Protein 5NZO (pdb70)

Foldseek 3Di:
DLLLVLQLVVQLVLVVCLQFVVVLVVVCVVVVHDCPPVRDGHQQAPFEEEEEDCPSNSLSNLLVSVVSNYQAEYEDPPDDQVVSVVSRYHYDDPLVRAQRHQEYEYADADDPCQQQCPAQVSLVSHAQQREYEYLHEARSHDPVRVLVSCVVSSHVAYEYAYHPDQVDPDCSQVPDSRYHYHRNCSRPDPRSVPD/DLLLVLQLVVQLVFVVCLQQVVVLVVVCVVVVHDCVPVRDGHQQAPFEEEEEDCPSNSLSNLLVSVVSNYQAEYEDPPDDQVVVVVSRYHYDDLLVPAQRHQEYEYADADDPCQQQCPAQVSLVSHHQQREYEYLHEARSHPPVNVLVSCVVRSHNAYEYAYHPDQVDPDCSQVPDSRYHYDRSCSCPDPRSVPD

Structure (mmCIF, N/CA/C/O backbone):
data_5NZO
#
_entry.id   5NZO
#
_cell.length_a   43.391
_cell.length_b   45.783
_cell.length_c   54.807
_cell.angle_alpha   97.050
_cell.angle_beta   110.120
_cell.angle_gamma   106.650
#
_symmetry.space_group_name_H-M   'P 1'
#
loop_
_entity.id
_entity.type
_entity.pdbx_description
1 polymer 'D-3-phosphoglycerate dehydrogenase'
2 non-polymer 2-methyl-5-phenyl-pyrazol-3-amine
3 water water
#
loop_
_atom_site.group_PDB
_atom_site.id
_atom_site.type_symbol
_atom_site.label_atom_id
_atom_site.label_alt_id
_atom_site.label_comp_id
_atom_site.label_asym_id
_atom_site.label_entity_id
_atom_site.label_seq_id
_atom_site.pdbx_PDB_ins_code
_atom_site.Cartn_x
_atom_site.Cartn_y
_atom_site.Cartn_z
_atom_site.occupancy
_atom_site.B_iso_or_equiv
_atom_site.auth_seq_id
_atom_site.auth_comp_id
_atom_site.auth_asym_id
_atom_site.auth_atom_id
_atom_site.pdbx_PDB_model_num
ATOM 1 N N . ASN A 1 1 ? -33.149 15.033 -10.547 1.00 48.18 100 ASN B N 1
ATOM 2 C CA . ASN A 1 1 ? -34.626 14.936 -10.848 1.00 54.61 100 ASN B CA 1
ATOM 3 C C . ASN A 1 1 ? -34.962 14.181 -12.173 1.00 67.31 100 ASN B C 1
ATOM 4 O O . ASN A 1 1 ? -35.387 13.007 -12.147 1.00 71.04 100 ASN B O 1
ATOM 9 N N . GLY A 1 2 ? -34.785 14.830 -13.322 1.00 60.54 101 GLY B N 1
ATOM 10 C CA . GLY A 1 2 ? -34.495 14.077 -14.533 1.00 61.39 101 GLY B CA 1
ATOM 11 C C . GLY A 1 2 ? -33.264 13.203 -14.260 1.00 64.73 101 GLY B C 1
ATOM 12 O O . GLY A 1 2 ? -33.262 11.992 -14.522 1.00 63.83 101 GLY B O 1
ATOM 13 N N . ASN A 1 3 ? -32.240 13.840 -13.681 1.00 50.65 102 ASN B N 1
ATOM 14 C CA . ASN A 1 3 ? -30.897 13.279 -13.538 1.00 41.26 102 ASN B CA 1
ATOM 15 C C . ASN A 1 3 ? -30.716 12.323 -12.328 1.00 35.99 102 ASN B C 1
ATOM 16 O O . ASN A 1 3 ? -29.597 11.789 -12.159 1.00 27.22 102 ASN B O 1
ATOM 21 N N . SER A 1 4 ? -31.770 12.106 -11.505 1.00 27.92 103 SER B N 1
ATOM 22 C CA . SER A 1 4 ? -31.680 11.195 -10.341 1.00 27.99 103 SER B CA 1
ATOM 23 C C . SER A 1 4 ? -31.179 9.800 -10.737 1.00 25.28 103 SER B C 1
ATOM 24 O O . SER A 1 4 ? -30.221 9.308 -10.125 1.00 25.04 103 SER B O 1
ATOM 27 N N . LEU A 1 5 ? -31.836 9.237 -11.755 1.00 23.81 104 LEU B N 1
ATOM 28 C CA . LEU A 1 5 ? -31.424 7.947 -12.318 1.00 21.54 104 LEU B CA 1
ATOM 29 C C . LEU A 1 5 ? -30.041 7.911 -12.906 1.00 19.61 104 LEU B C 1
ATOM 30 O O . LEU A 1 5 ? -29.354 6.909 -12.738 1.00 20.77 104 LEU B O 1
ATOM 35 N N . SER A 1 6 ? -29.632 8.960 -13.613 1.00 20.13 105 SER B N 1
ATOM 36 C CA . SER A 1 6 ? -28.266 8.963 -14.194 1.00 20.46 105 SER B CA 1
ATOM 37 C C . SER A 1 6 ? -27.185 8.862 -13.098 1.00 17.36 105 SER B C 1
ATOM 38 O O . SER A 1 6 ? -26.219 8.092 -13.195 1.00 19.37 105 SER B O 1
ATOM 41 N N . ALA A 1 7 ? -27.425 9.577 -11.995 1.00 19.75 106 ALA B N 1
ATOM 42 C CA . ALA A 1 7 ? -26.534 9.558 -10.845 1.00 18.13 106 ALA B CA 1
ATOM 43 C C . ALA A 1 7 ? -26.551 8.257 -10.065 1.00 16.29 106 ALA B C 1
ATOM 44 O O . ALA A 1 7 ? -25.496 7.707 -9.682 1.00 17.82 106 ALA B O 1
ATOM 46 N N . ALA A 1 8 ? -27.768 7.766 -9.859 1.00 15.37 107 ALA B N 1
ATOM 47 C CA . ALA A 1 8 ? -27.945 6.520 -9.169 1.00 15.17 107 ALA B CA 1
ATOM 48 C C . ALA A 1 8 ? -27.284 5.379 -9.949 1.00 13.38 107 ALA B C 1
ATOM 49 O O . ALA A 1 8 ? -26.613 4.499 -9.388 1.00 14.60 107 ALA B O 1
ATOM 51 N N . GLU A 1 9 ? -27.517 5.355 -11.287 1.00 11.89 108 GLU B N 1
ATOM 52 C CA . GLU A 1 9 ? -26.895 4.329 -12.126 1.00 10.49 108 GLU B CA 1
ATOM 53 C C . GLU A 1 9 ? -25.374 4.331 -12.037 1.00 11.24 108 GLU B C 1
ATOM 54 O O . GLU A 1 9 ? -24.733 3.270 -11.959 1.00 13.49 108 GLU B O 1
ATOM 60 N N . LEU A 1 10 ? -24.797 5.532 -12.108 1.00 13.30 109 LEU B N 1
ATOM 61 C CA . LEU A 1 10 ? -23.341 5.643 -12.042 1.00 11.51 109 LEU B CA 1
ATOM 62 C C . LEU A 1 10 ? -22.788 5.109 -10.755 1.00 11.87 109 LEU B C 1
ATOM 63 O O . LEU A 1 10 ? -21.798 4.338 -10.715 1.00 12.75 109 LEU B O 1
ATOM 68 N N . THR A 1 11 ? -23.501 5.510 -9.678 1.00 12.73 110 THR B N 1
ATOM 69 C CA . THR A 1 11 ? -23.127 5.034 -8.351 1.00 11.75 110 THR B CA 1
ATOM 70 C C . THR A 1 11 ? -23.085 3.484 -8.265 1.00 11.64 110 THR B C 1
ATOM 71 O O . THR A 1 11 ? -22.135 2.872 -7.781 1.00 13.04 110 THR B O 1
ATOM 75 N N . CYS A 1 12 ? -24.160 2.851 -8.771 1.00 11.32 111 CYS B N 1
ATOM 76 C CA . CYS A 1 12 ? -24.184 1.387 -8.746 1.00 10.50 111 CYS B CA 1
ATOM 77 C C . CYS A 1 12 ? -23.076 0.734 -9.645 1.00 11.44 111 CYS B C 1
ATOM 78 O O . CYS A 1 12 ? -22.514 -0.256 -9.264 1.00 12.77 111 CYS B O 1
ATOM 81 N N . GLY A 1 13 ? -22.798 1.383 -10.773 1.00 10.14 112 GLY B N 1
ATOM 82 C CA . GLY A 1 13 ? -21.682 0.987 -11.678 1.00 9.67 112 GLY B CA 1
ATOM 83 C C . GLY A 1 13 ? -20.377 0.990 -10.920 1.00 11.27 112 GLY B C 1
ATOM 84 O O . GLY A 1 13 ? -19.572 0.059 -10.966 1.00 12.17 112 GLY B O 1
ATOM 85 N N A MET A 1 14 ? -20.196 2.071 -10.113 0.50 9.56 113 MET B N 1
ATOM 86 N N B MET A 1 14 ? -20.198 2.061 -10.104 0.50 9.82 113 MET B N 1
ATOM 87 C CA A MET A 1 14 ? -18.953 2.270 -9.348 0.50 10.10 113 MET B CA 1
ATOM 88 C CA B MET A 1 14 ? -18.953 2.241 -9.335 0.50 10.96 113 MET B CA 1
ATOM 89 C C A MET A 1 14 ? -18.825 1.205 -8.251 0.50 11.26 113 MET B C 1
ATOM 90 C C B MET A 1 14 ? -18.822 1.196 -8.244 0.50 11.75 113 MET B C 1
ATOM 91 O O A MET A 1 14 ? -17.748 0.643 -8.038 0.50 13.35 113 MET B O 1
ATOM 92 O O B MET A 1 14 ? -17.746 0.638 -8.035 0.50 13.79 113 MET B O 1
ATOM 101 N N . ILE A 1 15 ? -19.942 0.887 -7.596 1.00 11.88 114 ILE B N 1
ATOM 102 C CA . ILE A 1 15 ? -19.959 -0.187 -6.638 1.00 10.95 114 ILE B CA 1
ATOM 103 C C . ILE A 1 15 ? -19.483 -1.527 -7.316 1.00 11.55 114 ILE B C 1
ATOM 104 O O . ILE A 1 15 ? -18.617 -2.187 -6.792 1.00 13.26 114 ILE B O 1
ATOM 109 N N A MET A 1 16 ? -20.114 -1.917 -8.432 0.50 11.29 115 MET B N 1
ATOM 110 N N B MET A 1 16 ? -20.091 -1.891 -8.449 0.50 11.91 115 MET B N 1
ATOM 111 C CA A MET A 1 16 ? -19.697 -3.152 -9.140 0.50 10.12 115 MET B CA 1
ATOM 112 C CA B MET A 1 16 ? -19.659 -3.072 -9.213 0.50 11.30 115 MET B CA 1
ATOM 113 C C A MET A 1 16 ? -18.217 -3.080 -9.609 0.50 11.18 115 MET B C 1
ATOM 114 C C B MET A 1 16 ? -18.194 -3.058 -9.585 0.50 11.77 115 MET B C 1
ATOM 115 O O A MET A 1 16 ? -17.487 -4.062 -9.469 0.50 14.30 115 MET B O 1
ATOM 116 O O B MET A 1 16 ? -17.486 -4.060 -9.462 0.50 14.92 115 MET B O 1
ATOM 125 N N . CYS A 1 17 ? -17.769 -1.910 -10.091 1.00 11.37 116 CYS B N 1
ATOM 126 C CA . CYS A 1 17 ? -16.347 -1.740 -10.403 1.00 10.91 116 CYS B CA 1
ATOM 127 C C . CYS A 1 17 ? -15.387 -1.936 -9.250 1.00 12.40 116 CYS B C 1
ATOM 128 O O . CYS A 1 17 ? -14.269 -2.458 -9.427 1.00 17.15 116 CYS B O 1
ATOM 131 N N . LEU A 1 18 ? -15.780 -1.437 -8.058 1.00 13.26 117 LEU B N 1
ATOM 132 C CA . LEU A 1 18 ? -14.989 -1.703 -6.853 1.00 13.90 117 LEU B CA 1
ATOM 133 C C . LEU A 1 18 ? -14.924 -3.157 -6.481 1.00 13.68 117 LEU B C 1
ATOM 134 O O . LEU A 1 18 ? -13.907 -3.628 -6.075 1.00 17.25 117 LEU B O 1
ATOM 139 N N . ALA A 1 19 ? -16.034 -3.872 -6.621 1.00 12.91 118 ALA B N 1
ATOM 140 C CA . ALA A 1 19 ? -16.047 -5.272 -6.233 1.00 12.10 118 ALA B CA 1
ATOM 141 C C . ALA A 1 19 ? -15.187 -6.137 -7.144 1.00 11.78 118 ALA B C 1
ATOM 142 O O . ALA A 1 19 ? -14.630 -7.106 -6.642 1.00 13.48 118 ALA B O 1
ATOM 144 N N . ARG A 1 20 ? -15.093 -5.725 -8.401 1.00 11.66 119 ARG B N 1
ATOM 145 C CA . ARG A 1 20 ? -14.451 -6.611 -9.387 1.00 12.02 119 ARG B CA 1
ATOM 146 C C . ARG A 1 20 ? -13.283 -6.014 -10.086 1.00 13.33 119 ARG B C 1
ATOM 147 O O . ARG A 1 20 ? -12.627 -6.719 -10.848 1.00 15.10 119 ARG B O 1
ATOM 155 N N . GLN A 1 21 ? -12.978 -4.766 -9.864 1.00 15.11 120 GLN B N 1
ATOM 156 C CA . GLN A 1 21 ? -11.827 -4.113 -10.466 1.00 14.39 120 GLN B CA 1
ATOM 157 C C . GLN A 1 21 ? -11.804 -4.103 -11.978 1.00 12.10 120 GLN B C 1
ATOM 158 O O . GLN A 1 21 ? -10.742 -4.218 -12.575 1.00 15.24 120 GLN B O 1
ATOM 164 N N . ILE A 1 22 ? -12.967 -3.868 -12.540 1.00 12.67 121 ILE B N 1
ATOM 165 C CA . ILE A 1 22 ? -13.133 -3.912 -13.966 1.00 11.75 121 ILE B CA 1
ATOM 166 C C . ILE A 1 22 ? -12.221 -2.851 -14.626 1.00 12.91 121 ILE B C 1
ATOM 167 O O . ILE A 1 22 ? -11.549 -3.222 -15.559 1.00 13.45 121 ILE B O 1
ATOM 172 N N . PRO A 1 23 ? -12.199 -1.593 -14.139 1.00 13.48 122 PRO B N 1
ATOM 173 C CA . PRO A 1 23 ? -11.309 -0.630 -14.819 1.00 11.27 122 PRO B CA 1
ATOM 174 C C . PRO A 1 23 ? -9.831 -1.026 -14.845 1.00 12.45 122 PRO B C 1
ATOM 175 O O . PRO A 1 23 ? -9.171 -0.868 -15.841 1.00 15.49 122 PRO B O 1
ATOM 179 N N . GLN A 1 24 ? -9.336 -1.528 -13.722 1.00 12.33 123 GLN B N 1
ATOM 180 C CA . GLN A 1 24 ? -7.948 -1.895 -13.568 1.00 11.05 123 GLN B CA 1
ATOM 181 C C . GLN A 1 24 ? -7.651 -3.116 -14.456 1.00 11.26 123 GLN B C 1
ATOM 182 O O . GLN A 1 24 ? -6.598 -3.248 -15.090 1.00 14.16 123 GLN B O 1
ATOM 188 N N . ALA A 1 25 ? -8.636 -4.006 -14.450 1.00 11.74 124 ALA B N 1
ATOM 189 C CA . ALA A 1 25 ? -8.489 -5.228 -15.331 1.00 11.73 124 ALA B CA 1
ATOM 190 C C . ALA A 1 25 ? -8.404 -4.875 -16.837 1.00 11.44 124 ALA B C 1
ATOM 191 O O . ALA A 1 25 ? -7.586 -5.466 -17.561 1.00 13.36 124 ALA B O 1
ATOM 193 N N . THR A 1 26 ? -9.267 -4.000 -17.306 1.00 10.61 125 THR B N 1
ATOM 194 C CA . THR A 1 26 ? -9.266 -3.521 -18.675 1.00 11.76 125 THR B CA 1
ATOM 195 C C . THR A 1 26 ? -7.898 -2.917 -19.016 1.00 13.00 125 THR B C 1
ATOM 196 O O . THR A 1 26 ? -7.300 -3.188 -20.020 1.00 15.35 125 THR B O 1
ATOM 200 N N . ALA A 1 27 ? -7.387 -2.066 -18.119 1.00 12.96 126 ALA B N 1
ATOM 201 C CA . ALA A 1 27 ? -6.073 -1.449 -18.377 1.00 12.20 126 ALA B CA 1
ATOM 202 C C . ALA A 1 27 ? -4.972 -2.467 -18.412 1.00 14.05 126 ALA B C 1
ATOM 203 O O . ALA A 1 27 ? -4.067 -2.374 -19.252 1.00 16.44 126 ALA B O 1
ATOM 205 N N . SER A 1 28 ? -5.056 -3.468 -17.535 1.00 14.35 127 SER B N 1
ATOM 206 C CA . SER A 1 28 ? -4.101 -4.615 -17.579 1.00 14.33 127 SER B CA 1
ATOM 207 C C . SER A 1 28 ? -4.174 -5.338 -18.942 1.00 13.41 127 SER B C 1
ATOM 208 O O . SER A 1 28 ? -3.149 -5.589 -19.588 1.00 15.45 127 SER B O 1
ATOM 211 N N . MET A 1 29 ? -5.389 -5.664 -19.376 1.00 14.14 128 MET B N 1
ATOM 212 C CA . MET A 1 29 ? -5.541 -6.324 -20.668 1.00 13.75 128 MET B CA 1
ATOM 213 C C . MET A 1 29 ? -5.036 -5.500 -21.808 1.00 13.94 128 MET B C 1
ATOM 214 O O . MET A 1 29 ? -4.341 -6.045 -22.722 1.00 16.80 128 MET B O 1
ATOM 219 N N . LYS A 1 30 ? -5.266 -4.199 -21.803 1.00 14.79 129 LYS B N 1
ATOM 220 C CA . LYS A 1 30 ? -4.827 -3.301 -22.864 1.00 15.87 129 LYS B CA 1
ATOM 221 C C . LYS A 1 30 ? -3.301 -3.127 -22.920 1.00 17.72 129 LYS B C 1
ATOM 222 O O . LYS A 1 30 ? -2.756 -2.744 -23.932 1.00 21.23 129 LYS B O 1
ATOM 228 N N A ASP A 1 31 ? -2.653 -3.432 -21.815 0.50 15.95 130 ASP B N 1
ATOM 229 N N B ASP A 1 31 ? -2.653 -3.441 -21.804 0.50 15.95 130 ASP B N 1
ATOM 230 C CA A ASP A 1 31 ? -1.222 -3.419 -21.741 0.50 16.33 130 ASP B CA 1
ATOM 231 C CA B ASP A 1 31 ? -1.215 -3.474 -21.691 0.50 16.47 130 ASP B CA 1
ATOM 232 C C A ASP A 1 31 ? -0.611 -4.808 -22.065 0.50 18.56 130 ASP B C 1
ATOM 233 C C B ASP A 1 31 ? -0.604 -4.812 -22.094 0.50 18.43 130 ASP B C 1
ATOM 234 O O A ASP A 1 31 ? 0.592 -5.010 -21.923 0.50 18.97 130 ASP B O 1
ATOM 235 O O B ASP A 1 31 ? 0.603 -4.995 -21.990 0.50 20.04 130 ASP B O 1
ATOM 244 N N . GLY A 1 32 ? -1.447 -5.750 -22.502 1.00 18.65 131 GLY B N 1
ATOM 245 C CA . GLY A 1 32 ? -0.977 -7.045 -23.010 1.00 17.30 131 GLY B CA 1
ATOM 246 C C . GLY A 1 32 ? -0.826 -8.092 -21.937 1.00 16.39 131 GLY B C 1
ATOM 247 O O . GLY A 1 32 ? -0.311 -9.187 -22.170 1.00 16.00 131 GLY B O 1
ATOM 248 N N . LYS A 1 33 ? -1.321 -7.752 -20.745 1.00 15.09 132 LYS B N 1
ATOM 249 C CA . LYS A 1 33 ? -1.176 -8.648 -19.617 1.00 12.61 132 LYS B CA 1
ATOM 250 C C . LYS A 1 33 ? -2.404 -9.532 -19.425 1.00 14.94 132 LYS B C 1
ATOM 251 O O . LYS A 1 33 ? -3.513 -9.175 -19.856 1.00 15.71 132 LYS B O 1
ATOM 257 N N . TRP A 1 34 ? -2.225 -10.621 -18.660 1.00 14.40 133 TRP B N 1
ATOM 258 C CA . TRP A 1 34 ? -3.288 -11.570 -18.315 1.00 16.09 133 TRP B CA 1
ATOM 259 C C . TRP A 1 34 ? -3.086 -11.970 -16.866 1.00 15.80 133 TRP B C 1
ATOM 260 O O . TRP A 1 34 ? -2.334 -12.879 -16.571 1.00 18.70 133 TRP B O 1
ATOM 271 N N . GLU A 1 35 ? -3.709 -11.176 -15.992 1.00 15.82 134 GLU B N 1
ATOM 272 C CA . GLU A 1 35 ? -3.375 -11.094 -14.537 1.00 17.58 134 GLU B CA 1
ATOM 273 C C . GLU A 1 35 ? -4.561 -11.575 -13.686 1.00 18.90 134 GLU B C 1
ATOM 274 O O . GLU A 1 35 ? -5.220 -10.780 -12.989 1.00 18.67 134 GLU B O 1
ATOM 280 N N . ARG A 1 36 ? -4.749 -12.885 -13.684 1.00 18.60 135 ARG B N 1
ATOM 281 C CA . ARG A 1 36 ? -5.946 -13.444 -13.054 1.00 20.77 135 ARG B CA 1
ATOM 282 C C . ARG A 1 36 ? -5.906 -13.355 -11.516 1.00 23.12 135 ARG B C 1
ATOM 283 O O . ARG A 1 36 ? -6.877 -12.922 -10.882 1.00 23.85 135 ARG B O 1
ATOM 291 N N . LYS A 1 37 ? -4.753 -13.671 -10.945 1.00 21.26 136 LYS B N 1
ATOM 292 C CA . LYS A 1 37 ? -4.581 -13.638 -9.478 1.00 22.30 136 LYS B CA 1
ATOM 293 C C . LYS A 1 37 ? -4.720 -12.200 -8.927 1.00 22.03 136 LYS B C 1
ATOM 294 O O . LYS A 1 37 ? -5.493 -11.961 -8.005 1.00 23.44 136 LYS B O 1
ATOM 300 N N . LYS A 1 38 ? -4.047 -11.239 -9.549 1.00 22.20 137 LYS B N 1
ATOM 301 C CA . LYS A 1 38 ? -4.167 -9.837 -9.156 1.00 19.61 137 LYS B CA 1
ATOM 302 C C . LYS A 1 38 ? -5.605 -9.329 -9.035 1.00 18.46 137 LYS B C 1
ATOM 303 O O . LYS A 1 38 ? -5.889 -8.629 -8.114 1.00 20.89 137 LYS B O 1
ATOM 309 N N . PHE A 1 39 ? -6.522 -9.736 -9.897 1.00 18.46 138 PHE B N 1
ATOM 310 C CA . PHE A 1 39 ? -7.862 -9.117 -9.872 1.00 20.67 138 PHE B CA 1
ATOM 311 C C . PHE A 1 39 ? -8.940 -10.052 -9.339 1.00 17.79 138 PHE B C 1
ATOM 312 O O . PHE A 1 39 ? -10.139 -9.830 -9.607 1.00 26.19 138 PHE B O 1
ATOM 320 N N . MET A 1 40 ? -8.553 -11.064 -8.554 1.00 21.62 139 MET B N 1
ATOM 321 C CA . MET A 1 40 ? -9.467 -11.700 -7.582 1.00 26.50 139 MET B CA 1
ATOM 322 C C . MET A 1 40 ? -10.322 -10.660 -6.829 1.00 19.84 139 MET B C 1
ATOM 323 O O . MET A 1 40 ? -9.804 -9.840 -6.128 1.00 23.08 139 MET B O 1
ATOM 328 N N . GLY A 1 41 ? -11.638 -10.768 -6.936 1.00 15.75 140 GLY B N 1
ATOM 329 C CA . GLY A 1 41 ? -12.553 -9.788 -6.378 1.00 16.99 140 GLY B CA 1
ATOM 330 C C . GLY A 1 41 ? -13.501 -10.356 -5.338 1.00 15.58 140 GLY B C 1
ATOM 331 O O . GLY A 1 41 ? -13.231 -11.378 -4.722 1.00 19.00 140 GLY B O 1
ATOM 332 N N . THR A 1 42 ? -14.648 -9.704 -5.192 1.00 16.44 141 THR B N 1
ATOM 333 C CA . THR A 1 42 ? -15.568 -10.011 -4.107 1.00 18.81 141 THR B CA 1
ATOM 334 C C . THR A 1 42 ? -17.007 -9.972 -4.620 1.00 15.86 141 THR B C 1
ATOM 335 O O . THR A 1 42 ? -17.334 -9.215 -5.490 1.00 20.35 141 THR B O 1
ATOM 339 N N . GLU A 1 43 ? -17.824 -10.842 -4.069 1.00 16.58 142 GLU B N 1
ATOM 340 C CA . GLU A 1 43 ? -19.272 -10.880 -4.375 1.00 16.62 142 GLU B CA 1
ATOM 341 C C . GLU A 1 43 ? -20.031 -9.835 -3.570 1.00 15.42 142 GLU B C 1
ATOM 342 O O . GLU A 1 43 ? -19.707 -9.619 -2.387 1.00 18.64 142 GLU B O 1
ATOM 348 N N . LEU A 1 44 ? -20.959 -9.138 -4.183 1.00 14.70 143 LEU B N 1
ATOM 349 C CA . LEU A 1 44 ? -21.814 -8.142 -3.474 1.00 12.99 143 LEU B CA 1
ATOM 350 C C . LEU A 1 44 ? -22.893 -8.806 -2.682 1.00 14.90 143 LEU B C 1
ATOM 351 O O . LEU A 1 44 ? -23.277 -8.303 -1.612 1.00 15.52 143 LEU B O 1
ATOM 356 N N . ASN A 1 45 ? -23.356 -9.971 -3.122 1.00 16.25 144 ASN B N 1
ATOM 357 C CA . ASN A 1 45 ? -24.419 -10.660 -2.387 1.00 15.20 144 ASN B CA 1
ATOM 358 C C . ASN A 1 45 ? -23.998 -10.865 -0.955 1.00 16.74 144 ASN B C 1
ATOM 359 O O . ASN A 1 45 ? -22.889 -11.326 -0.713 1.00 18.09 144 ASN B O 1
ATOM 364 N N . GLY A 1 46 ? -24.872 -10.509 -0.012 1.00 17.50 145 GLY B N 1
ATOM 365 C CA . GLY A 1 46 ? -24.606 -10.662 1.392 1.00 16.19 145 GLY B CA 1
ATOM 366 C C . GLY A 1 46 ? -23.852 -9.561 2.080 1.00 15.81 145 GLY B C 1
ATOM 367 O O . GLY A 1 46 ? -23.710 -9.597 3.316 1.00 21.98 145 GLY B O 1
ATOM 368 N N A LYS A 1 47 ? -23.357 -8.603 1.304 0.50 16.35 146 LYS B N 1
ATOM 369 N N B LYS A 1 47 ? -23.355 -8.605 1.304 0.50 16.22 146 LYS B N 1
ATOM 370 C CA A LYS A 1 47 ? -22.530 -7.528 1.848 0.50 14.97 146 LYS B CA 1
ATOM 371 C CA B LYS A 1 47 ? -22.523 -7.532 1.846 0.50 14.73 146 LYS B CA 1
ATOM 372 C C A LYS A 1 47 ? -23.421 -6.393 2.306 0.50 15.24 146 LYS B C 1
ATOM 373 C C B LYS A 1 47 ? -23.416 -6.392 2.302 0.50 15.07 146 LYS B C 1
ATOM 374 O O A LYS A 1 47 ? -24.558 -6.229 1.851 0.50 16.93 146 LYS B O 1
ATOM 375 O O B LYS A 1 47 ? -24.555 -6.230 1.850 0.50 16.78 146 LYS B O 1
ATOM 386 N N . THR A 1 48 ? -22.920 -5.624 3.271 1.00 15.34 147 THR B N 1
ATOM 387 C CA . THR A 1 48 ? -23.617 -4.424 3.720 1.00 16.28 147 THR B CA 1
ATOM 388 C C . THR A 1 48 ? -23.178 -3.174 2.992 1.00 13.59 147 THR B C 1
ATOM 389 O O . THR A 1 48 ? -21.974 -2.852 2.927 1.00 14.42 147 THR B O 1
ATOM 393 N N . LEU A 1 49 ? -24.159 -2.454 2.480 1.00 13.41 148 LEU B N 1
ATOM 394 C CA . LEU A 1 49 ? -24.038 -1.167 1.857 1.00 12.21 148 LEU B CA 1
ATOM 395 C C . LEU A 1 49 ? -24.645 -0.085 2.753 1.00 12.90 148 LEU B C 1
ATOM 396 O O . LEU A 1 49 ? -25.836 -0.150 3.095 1.00 15.06 148 LEU B O 1
ATOM 401 N N . GLY A 1 50 ? -23.809 0.890 3.134 1.00 12.23 149 GLY B N 1
ATOM 402 C CA . GLY A 1 50 ? -24.267 2.078 3.923 1.00 11.63 149 GLY B CA 1
ATOM 403 C C . GLY A 1 50 ? -24.492 3.228 3.001 1.00 12.24 149 GLY B C 1
ATOM 404 O O . GLY A 1 50 ? -23.610 3.619 2.219 1.00 14.73 149 GLY B O 1
ATOM 405 N N . ILE A 1 51 ? -25.706 3.790 3.103 1.00 11.71 150 ILE B N 1
ATOM 406 C CA . ILE A 1 51 ? -26.102 4.853 2.255 1.00 10.73 150 ILE B CA 1
ATOM 407 C C . ILE A 1 51 ? -26.289 6.091 3.164 1.00 12.27 150 ILE B C 1
ATOM 408 O O . ILE A 1 51 ? -27.262 6.177 3.883 1.00 15.44 150 ILE B O 1
ATOM 413 N N . LEU A 1 52 ? -25.465 7.086 2.918 1.00 13.51 151 LEU B N 1
ATOM 414 C CA . LEU A 1 52 ? -25.542 8.333 3.739 1.00 12.73 151 LEU B CA 1
ATOM 415 C C . LEU A 1 52 ? -26.189 9.362 2.881 1.00 13.55 151 LEU B C 1
ATOM 416 O O . LEU A 1 52 ? -25.568 9.936 2.016 1.00 16.24 151 LEU B O 1
ATOM 421 N N . GLY A 1 53 ? -27.446 9.712 3.213 1.00 15.22 152 GLY B N 1
ATOM 422 C CA . GLY A 1 53 ? -28.281 10.564 2.364 1.00 14.89 152 GLY B CA 1
ATOM 423 C C . GLY A 1 53 ? -29.313 9.663 1.684 1.00 16.20 152 GLY B C 1
ATOM 424 O O . GLY A 1 53 ? -28.948 8.913 0.796 1.00 16.27 152 GLY B O 1
ATOM 425 N N . LEU A 1 54 ? -30.567 9.766 2.092 1.00 15.91 153 LEU B N 1
ATOM 426 C CA . LEU A 1 54 ? -31.664 8.943 1.699 1.00 15.30 153 LEU B CA 1
ATOM 427 C C . LEU A 1 54 ? -32.795 9.633 0.952 1.00 17.89 153 LEU B C 1
ATOM 428 O O . LEU A 1 54 ? -33.964 9.141 0.915 1.00 19.37 153 LEU B O 1
ATOM 433 N N . GLY A 1 55 ? -32.394 10.661 0.200 1.00 18.76 154 GLY B N 1
ATOM 434 C CA . GLY A 1 55 ? -33.232 11.310 -0.790 1.00 18.92 154 GLY B CA 1
ATOM 435 C C . GLY A 1 55 ? -33.379 10.467 -2.041 1.00 18.25 154 GLY B C 1
ATOM 436 O O . GLY A 1 55 ? -33.116 9.288 -2.047 1.00 20.94 154 GLY B O 1
ATOM 437 N N . ARG A 1 56 ? -33.801 11.101 -3.111 1.00 21.93 155 ARG B N 1
ATOM 438 C CA . ARG A 1 56 ? -34.216 10.362 -4.283 1.00 19.40 155 ARG B CA 1
ATOM 439 C C . ARG A 1 56 ? -33.079 9.509 -4.780 1.00 20.87 155 ARG B C 1
ATOM 440 O O . ARG A 1 56 ? -33.276 8.309 -5.052 1.00 22.12 155 ARG B O 1
ATOM 448 N N . ILE A 1 57 ? -31.885 10.081 -4.895 1.00 18.51 156 ILE B N 1
ATOM 449 C CA . ILE A 1 57 ? -30.768 9.290 -5.437 1.00 16.17 156 ILE B CA 1
ATOM 450 C C . ILE A 1 57 ? -30.442 8.126 -4.519 1.00 15.03 156 ILE B C 1
ATOM 451 O O . ILE A 1 57 ? -30.219 6.995 -5.008 1.00 16.00 156 ILE B O 1
ATOM 456 N N . GLY A 1 58 ? -30.199 8.403 -3.241 1.00 16.26 157 GLY B N 1
ATOM 457 C CA . GLY A 1 58 ? -29.953 7.340 -2.294 1.00 15.11 157 GLY B CA 1
ATOM 458 C C . GLY A 1 58 ? -30.936 6.176 -2.328 1.00 16.47 157 GLY B C 1
ATOM 459 O O . GLY A 1 58 ? -30.534 5.015 -2.285 1.00 16.78 157 GLY B O 1
ATOM 460 N N . ARG A 1 59 ? -32.221 6.515 -2.478 1.00 15.82 158 ARG B N 1
ATOM 461 C CA . ARG A 1 59 ? -33.332 5.525 -2.514 1.00 15.32 158 ARG B CA 1
ATOM 462 C C . ARG A 1 59 ? -33.198 4.624 -3.739 1.00 15.03 158 ARG B C 1
ATOM 463 O O . ARG A 1 59 ? -33.360 3.366 -3.666 1.00 17.48 158 ARG B O 1
ATOM 471 N N A GLU A 1 60 ? -32.915 5.258 -4.867 0.50 15.44 159 GLU B N 1
ATOM 472 N N B GLU A 1 60 ? -32.930 5.264 -4.871 0.50 15.04 159 GLU B N 1
ATOM 473 C CA A GLU A 1 60 ? -32.748 4.517 -6.144 0.50 12.46 159 GLU B CA 1
ATOM 474 C CA B GLU A 1 60 ? -32.774 4.535 -6.157 0.50 12.06 159 GLU B CA 1
ATOM 475 C C A GLU A 1 60 ? -31.539 3.595 -6.158 0.50 12.55 159 GLU B C 1
ATOM 476 C C B GLU A 1 60 ? -31.548 3.603 -6.160 0.50 12.41 159 GLU B C 1
ATOM 477 O O A GLU A 1 60 ? -31.606 2.469 -6.705 0.50 17.58 159 GLU B O 1
ATOM 478 O O B GLU A 1 60 ? -31.609 2.472 -6.705 0.50 17.45 159 GLU B O 1
ATOM 489 N N . VAL A 1 61 ? -30.436 4.039 -5.572 1.00 13.12 160 VAL B N 1
ATOM 490 C CA . VAL A 1 61 ? -29.291 3.162 -5.407 1.00 12.96 160 VAL B CA 1
ATOM 491 C C . VAL A 1 61 ? -29.736 1.979 -4.541 1.00 13.45 160 VAL B C 1
ATOM 492 O O . VAL A 1 61 ? -29.392 0.844 -4.770 1.00 14.77 160 VAL B O 1
ATOM 496 N N . ALA A 1 62 ? -30.394 2.263 -3.429 1.00 13.09 161 ALA B N 1
ATOM 497 C CA . ALA A 1 62 ? -30.822 1.199 -2.561 1.00 13.56 161 ALA B CA 1
ATOM 498 C C . ALA A 1 62 ? -31.600 0.088 -3.248 1.00 14.72 161 ALA B C 1
ATOM 499 O O . ALA A 1 62 ? -31.323 -1.104 -3.019 1.00 14.83 161 ALA B O 1
ATOM 501 N N . THR A 1 63 ? -32.626 0.470 -3.965 1.00 13.74 162 THR B N 1
ATOM 502 C CA . THR A 1 63 ? -33.457 -0.577 -4.560 1.00 13.81 162 THR B CA 1
ATOM 503 C C . THR A 1 63 ? -32.721 -1.391 -5.656 1.00 13.90 162 THR B C 1
ATOM 504 O O . THR A 1 63 ? -32.878 -2.597 -5.719 1.00 15.41 162 THR B O 1
ATOM 508 N N . ARG A 1 64 ? -31.835 -0.745 -6.382 1.00 12.14 163 ARG B N 1
ATOM 509 C CA . ARG A 1 64 ? -30.970 -1.491 -7.359 1.00 12.32 163 ARG B CA 1
ATOM 510 C C . ARG A 1 64 ? -30.037 -2.440 -6.637 1.00 12.69 163 ARG B C 1
ATOM 511 O O . ARG A 1 64 ? -29.915 -3.622 -6.945 1.00 14.50 163 ARG B O 1
ATOM 519 N N . MET A 1 65 ? -29.380 -1.952 -5.555 1.00 12.26 164 MET B N 1
ATOM 520 C CA . MET A 1 65 ? -28.418 -2.820 -4.918 1.00 12.98 164 MET B CA 1
ATOM 521 C C . MET A 1 65 ? -29.047 -3.939 -4.074 1.00 13.14 164 MET B C 1
ATOM 522 O O . MET A 1 65 ? -28.462 -4.980 -3.820 1.00 13.83 164 MET B O 1
ATOM 527 N N . GLN A 1 66 ? -30.288 -3.702 -3.622 1.00 13.47 165 GLN B N 1
ATOM 528 C CA . GLN A 1 66 ? -31.065 -4.775 -2.985 1.00 12.91 165 GLN B CA 1
ATOM 529 C C . GLN A 1 66 ? -31.244 -6.006 -3.949 1.00 12.19 165 GLN B C 1
ATOM 530 O O . GLN A 1 66 ? -31.288 -7.137 -3.476 1.00 15.90 165 GLN B O 1
ATOM 536 N N . SER A 1 67 ? -31.323 -5.736 -5.239 1.00 13.09 166 SER B N 1
ATOM 537 C CA . SER A 1 67 ? -31.536 -6.859 -6.223 1.00 13.56 166 SER B CA 1
ATOM 538 C C . SER A 1 67 ? -30.290 -7.749 -6.287 1.00 13.39 166 SER B C 1
ATOM 539 O O . SER A 1 67 ? -30.324 -8.822 -6.850 1.00 15.38 166 SER B O 1
ATOM 542 N N . PHE A 1 68 ? -29.160 -7.243 -5.811 1.00 12.79 167 PHE B N 1
ATOM 543 C CA . PHE A 1 68 ? -27.892 -8.000 -5.740 1.00 14.03 167 PHE B CA 1
ATOM 544 C C . PHE A 1 68 ? -27.779 -8.744 -4.431 1.00 13.50 167 PHE B C 1
ATOM 545 O O . PHE A 1 68 ? -26.768 -9.348 -4.134 1.00 15.53 167 PHE B O 1
ATOM 553 N N . GLY A 1 69 ? -28.790 -8.636 -3.576 1.00 14.10 168 GLY B N 1
ATOM 554 C CA . GLY A 1 69 ? -28.680 -9.254 -2.257 1.00 17.02 168 GLY B CA 1
ATOM 555 C C . GLY A 1 69 ? -27.861 -8.460 -1.229 1.00 16.30 168 GLY B C 1
ATOM 556 O O . GLY A 1 69 ? -27.388 -9.012 -0.190 1.00 17.59 168 GLY B O 1
ATOM 557 N N . MET A 1 70 ? -27.617 -7.194 -1.532 1.00 13.86 169 MET B N 1
ATOM 558 C CA . MET A 1 70 ? -26.952 -6.358 -0.461 1.00 13.55 169 MET B CA 1
ATOM 559 C C . MET A 1 70 ? -27.887 -5.949 0.655 1.00 15.04 169 MET B C 1
ATOM 560 O O . MET A 1 70 ? -29.035 -5.692 0.406 1.00 18.02 169 MET B O 1
ATOM 565 N N A LYS A 1 71 ? -27.384 -5.934 1.889 0.50 15.89 170 LYS B N 1
ATOM 566 N N B LYS A 1 71 ? -27.388 -5.931 1.881 0.50 15.75 170 LYS B N 1
ATOM 567 C CA A LYS A 1 71 ? -28.098 -5.377 3.055 0.50 14.36 170 LYS B CA 1
ATOM 568 C CA B LYS A 1 71 ? -28.111 -5.343 3.008 0.50 14.22 170 LYS B CA 1
ATOM 569 C C A LYS A 1 71 ? -27.884 -3.849 3.062 0.50 14.20 170 LYS B C 1
ATOM 570 C C B LYS A 1 71 ? -27.880 -3.839 2.925 0.50 15.18 170 LYS B C 1
ATOM 571 O O A LYS A 1 71 ? -26.758 -3.405 3.147 0.50 18.99 170 LYS B O 1
ATOM 572 O O B LYS A 1 71 ? -26.746 -3.407 2.758 0.50 20.25 170 LYS B O 1
ATOM 583 N N . THR A 1 72 ? -28.958 -3.062 2.968 1.00 15.02 171 THR B N 1
ATOM 584 C CA . THR A 1 72 ? -28.899 -1.635 2.786 1.00 14.93 171 THR B CA 1
ATOM 585 C C . THR A 1 72 ? -29.339 -0.975 4.070 1.00 14.88 171 THR B C 1
ATOM 586 O O . THR A 1 72 ? -30.512 -1.085 4.458 1.00 17.46 171 THR B O 1
ATOM 590 N N . ILE A 1 73 ? -28.387 -0.246 4.694 1.00 13.54 172 ILE B N 1
ATOM 591 C CA . ILE A 1 73 ? -28.568 0.528 5.909 1.00 14.73 172 ILE B CA 1
ATOM 592 C C . ILE A 1 73 ? -28.189 1.960 5.582 1.00 15.31 172 ILE B C 1
ATOM 593 O O . ILE A 1 73 ? -27.565 2.220 4.577 1.00 17.18 172 ILE B O 1
ATOM 598 N N . GLY A 1 74 ? -28.565 2.893 6.450 1.00 17.06 173 GLY B N 1
ATOM 599 C CA . GLY A 1 74 ? -28.232 4.276 6.130 1.00 14.65 173 GLY B CA 1
ATOM 600 C C . GLY A 1 74 ? -28.661 5.276 7.189 1.00 14.28 173 GLY B C 1
ATOM 601 O O . GLY A 1 74 ? -29.193 4.908 8.195 1.00 18.67 173 GLY B O 1
ATOM 602 N N . TYR A 1 75 ? -28.388 6.524 6.874 1.00 15.37 174 TYR B N 1
ATOM 603 C CA . TYR A 1 75 ? -28.610 7.633 7.759 1.00 17.70 174 TYR B CA 1
ATOM 604 C C . TYR A 1 75 ? -29.040 8.810 6.898 1.00 18.70 174 TYR B C 1
ATOM 605 O O . TYR A 1 75 ? -28.414 9.133 5.891 1.00 22.05 174 TYR B O 1
ATOM 614 N N . ASP A 1 76 ? -29.993 9.579 7.434 1.00 19.20 175 ASP B N 1
ATOM 615 C CA . ASP A 1 76 ? -30.401 10.851 6.899 1.00 19.61 175 ASP B CA 1
ATOM 616 C C . ASP A 1 76 ? -30.986 11.610 8.119 1.00 19.49 175 ASP B C 1
ATOM 617 O O . ASP A 1 76 ? -31.780 11.048 8.875 1.00 26.78 175 ASP B O 1
ATOM 622 N N . PRO A 1 77 ? -30.578 12.859 8.330 1.00 23.30 176 PRO B N 1
ATOM 623 C CA . PRO A 1 77 ? -31.072 13.610 9.523 1.00 23.89 176 PRO B CA 1
ATOM 624 C C . PRO A 1 77 ? -32.489 14.066 9.317 1.00 27.93 176 PRO B C 1
ATOM 625 O O . PRO A 1 77 ? -33.104 14.562 10.249 1.00 27.08 176 PRO B O 1
ATOM 629 N N . ILE A 1 78 ? -32.990 13.974 8.075 1.00 28.42 177 ILE B N 1
ATOM 630 C CA . ILE A 1 78 ? -34.219 14.638 7.661 1.00 27.56 177 ILE B CA 1
ATOM 631 C C . ILE A 1 78 ? -35.356 13.682 7.299 1.00 29.95 177 ILE B C 1
ATOM 632 O O . ILE A 1 78 ? -36.514 13.905 7.692 1.00 42.90 177 ILE B O 1
ATOM 637 N N . ILE A 1 79 ? -35.021 12.631 6.574 1.00 25.25 178 ILE B N 1
ATOM 638 C CA . ILE A 1 79 ? -35.936 11.609 6.097 1.00 25.97 178 ILE B CA 1
ATOM 639 C C . ILE A 1 79 ? -36.305 10.725 7.249 1.00 25.12 178 ILE B C 1
ATOM 640 O O . ILE A 1 79 ? -35.448 10.224 7.995 1.00 28.52 178 ILE B O 1
ATOM 645 N N . SER A 1 80 ? -37.608 10.459 7.331 1.00 23.34 179 SER B N 1
ATOM 646 C CA . SER A 1 80 ? -38.100 9.659 8.421 1.00 23.88 179 SER B CA 1
ATOM 647 C C . SER A 1 80 ? -37.759 8.186 8.237 1.00 26.61 179 SER B C 1
ATOM 648 O O . SER A 1 80 ? -37.675 7.690 7.104 1.00 26.04 179 SER B O 1
ATOM 651 N N . PRO A 1 81 ? -37.556 7.473 9.356 1.00 27.17 180 PRO B N 1
ATOM 652 C CA . PRO A 1 81 ? -37.319 6.034 9.251 1.00 24.64 180 PRO B CA 1
ATOM 653 C C . PRO A 1 81 ? -38.461 5.248 8.566 1.00 22.81 180 PRO B C 1
ATOM 654 O O . PRO A 1 81 ? -38.188 4.239 7.931 1.00 22.86 180 PRO B O 1
ATOM 658 N N A GLU A 1 82 ? -39.701 5.740 8.670 0.50 19.63 181 GLU B N 1
ATOM 659 N N B GLU A 1 82 ? -39.710 5.722 8.662 0.50 20.40 181 GLU B N 1
ATOM 660 C CA A GLU A 1 82 ? -40.858 5.133 7.994 0.50 20.68 181 GLU B CA 1
ATOM 661 C CA B GLU A 1 82 ? -40.835 5.058 7.962 0.50 22.84 181 GLU B CA 1
ATOM 662 C C A GLU A 1 82 ? -40.727 5.198 6.446 0.50 21.75 181 GLU B C 1
ATOM 663 C C B GLU A 1 82 ? -40.712 5.177 6.431 0.50 22.42 181 GLU B C 1
ATOM 664 O O A GLU A 1 82 ? -41.004 4.227 5.721 0.50 26.21 181 GLU B O 1
ATOM 665 O O B GLU A 1 82 ? -40.997 4.223 5.704 0.50 26.82 181 GLU B O 1
ATOM 676 N N . VAL A 1 83 ? -40.262 6.347 5.959 1.00 21.81 182 VAL B N 1
ATOM 677 C CA . VAL A 1 83 ? -40.082 6.577 4.539 1.00 23.54 182 VAL B CA 1
ATOM 678 C C . VAL A 1 83 ? -38.972 5.666 4.063 1.00 20.63 182 VAL B C 1
ATOM 679 O O . VAL A 1 83 ? -39.147 4.942 3.112 1.00 25.17 182 VAL B O 1
ATOM 683 N N . SER A 1 84 ? -37.832 5.665 4.753 1.00 20.35 183 SER B N 1
ATOM 684 C CA . SER A 1 84 ? -36.722 4.856 4.308 1.00 20.09 183 SER B CA 1
ATOM 685 C C . SER A 1 84 ? -37.080 3.363 4.363 1.00 18.00 183 SER B C 1
ATOM 686 O O . SER A 1 84 ? -36.673 2.604 3.499 1.00 20.82 183 SER B O 1
ATOM 689 N N . ALA A 1 85 ? -37.810 2.956 5.386 1.00 21.35 184 ALA B N 1
ATOM 690 C CA . ALA A 1 85 ? -38.277 1.577 5.496 1.00 21.82 184 ALA B CA 1
ATOM 691 C C . ALA A 1 85 ? -39.123 1.185 4.288 1.00 18.20 184 ALA B C 1
ATOM 692 O O . ALA A 1 85 ? -39.044 0.036 3.797 1.00 26.18 184 ALA B O 1
ATOM 694 N N . SER A 1 86 ? -39.857 2.151 3.724 1.00 18.48 185 SER B N 1
ATOM 695 C CA . SER A 1 86 ? -40.680 1.881 2.533 1.00 20.96 185 SER B CA 1
ATOM 696 C C . SER A 1 86 ? -39.859 1.540 1.282 1.00 23.63 185 SER B C 1
ATOM 697 O O . SER A 1 86 ? -40.409 0.916 0.343 1.00 26.11 185 SER B O 1
ATOM 700 N N . PHE A 1 87 ? -38.577 1.935 1.276 1.00 21.19 186 PHE B N 1
ATOM 701 C CA . PHE A 1 87 ? -37.646 1.471 0.245 1.00 17.28 186 PHE B CA 1
ATOM 702 C C . PHE A 1 87 ? -36.516 0.578 0.778 1.00 19.12 186 PHE B C 1
ATOM 703 O O . PHE A 1 87 ? -35.491 0.482 0.171 1.00 22.02 186 PHE B O 1
ATOM 711 N N . GLY A 1 88 ? -36.787 -0.133 1.882 1.00 20.62 187 GLY B N 1
ATOM 712 C CA . GLY A 1 88 ? -35.907 -1.145 2.398 1.00 19.25 187 GLY B CA 1
ATOM 713 C C . GLY A 1 88 ? -34.560 -0.732 2.997 1.00 18.86 187 GLY B C 1
ATOM 714 O O . GLY A 1 88 ? -33.612 -1.555 3.031 1.00 18.99 187 GLY B O 1
ATOM 715 N N . VAL A 1 89 ? -34.462 0.520 3.479 1.00 20.37 188 VAL B N 1
ATOM 716 C CA . VAL A 1 89 ? -33.233 0.979 4.122 1.00 20.54 188 VAL B CA 1
ATOM 717 C C . VAL A 1 89 ? -33.506 1.199 5.616 1.00 19.58 188 VAL B C 1
ATOM 718 O O . VAL A 1 89 ? -34.392 1.965 5.988 1.00 25.84 188 VAL B O 1
ATOM 722 N N . GLN A 1 90 ? -32.772 0.432 6.414 1.00 18.12 189 GLN B N 1
ATOM 723 C CA . GLN A 1 90 ? -32.798 0.515 7.842 1.00 25.14 189 GLN B CA 1
ATOM 724 C C . GLN A 1 90 ? -31.965 1.693 8.243 1.00 22.80 189 GLN B C 1
ATOM 725 O O . GLN A 1 90 ? -30.714 1.692 8.045 1.00 25.33 189 GLN B O 1
ATOM 731 N N . GLN A 1 91 ? -32.615 2.654 8.898 1.00 25.51 190 GLN B N 1
ATOM 732 C CA . GLN A 1 91 ? -31.890 3.804 9.376 1.00 24.03 190 GLN B CA 1
ATOM 733 C C . GLN A 1 91 ? -31.314 3.551 10.772 1.00 25.90 190 GLN B C 1
ATOM 734 O O . GLN A 1 91 ? -31.985 2.960 11.643 1.00 29.46 190 GLN B O 1
ATOM 740 N N . LEU A 1 92 ? -30.060 3.978 10.951 1.00 27.52 191 LEU B N 1
ATOM 741 C CA . LEU A 1 92 ? -29.304 3.893 12.239 1.00 29.95 191 LEU B CA 1
ATOM 742 C C . LEU A 1 92 ? -28.548 5.192 12.458 1.00 27.77 191 LEU B C 1
ATOM 743 O O . LEU A 1 92 ? -28.266 5.920 11.496 1.00 29.08 191 LEU B O 1
ATOM 748 N N . PRO A 1 93 ? -28.203 5.485 13.709 1.00 30.29 192 PRO B N 1
ATOM 749 C CA . PRO A 1 93 ? -27.302 6.613 13.881 1.00 25.76 192 PRO B CA 1
ATOM 750 C C . PRO A 1 93 ? -25.909 6.369 13.250 1.00 24.82 192 PRO B C 1
ATOM 751 O O . PRO A 1 93 ? -25.443 5.227 13.171 1.00 27.58 192 PRO B O 1
ATOM 755 N N . LEU A 1 94 ? -25.301 7.438 12.760 1.00 24.39 193 LEU B N 1
ATOM 756 C CA . LEU A 1 94 ? -23.993 7.358 12.091 1.00 22.80 193 LEU B CA 1
ATOM 757 C C . LEU A 1 94 ? -22.983 6.531 12.756 1.00 23.05 193 LEU B C 1
ATOM 758 O O . LEU A 1 94 ? -22.287 5.801 12.077 1.00 26.44 193 LEU B O 1
ATOM 763 N N . GLU A 1 95 ? -22.807 6.739 14.060 1.00 25.47 194 GLU B N 1
ATOM 764 C CA . GLU A 1 95 ? -21.770 5.995 14.773 1.00 26.85 194 GLU B CA 1
ATOM 765 C C . GLU A 1 95 ? -22.011 4.475 14.691 1.00 24.44 194 GLU B C 1
ATOM 766 O O . GLU A 1 95 ? -21.079 3.707 14.820 1.00 26.01 194 GLU B O 1
ATOM 772 N N . GLU A 1 96 ? -23.264 4.060 14.539 1.00 21.59 195 GLU B N 1
ATOM 773 C CA . GLU A 1 96 ? -23.593 2.632 14.315 1.00 22.75 195 GLU B CA 1
ATOM 774 C C . GLU A 1 96 ? -23.304 2.155 12.910 1.00 20.53 195 GLU B C 1
ATOM 775 O O . GLU A 1 96 ? -23.103 0.974 12.699 1.00 22.93 195 GLU B O 1
ATOM 781 N N . ILE A 1 97 ? -23.276 3.072 11.967 1.00 17.65 196 ILE B N 1
ATOM 782 C CA . ILE A 1 97 ? -23.165 2.688 10.555 1.00 15.58 196 ILE B CA 1
ATOM 783 C C . ILE A 1 97 ? -21.722 2.263 10.269 1.00 15.80 196 ILE B C 1
ATOM 784 O O . ILE A 1 97 ? -21.483 1.295 9.578 1.00 17.37 196 ILE B O 1
ATOM 789 N N . TRP A 1 98 ? -20.760 3.065 10.673 1.00 15.29 197 TRP B N 1
ATOM 790 C CA . TRP A 1 98 ? -19.389 2.868 10.260 1.00 15.25 197 TRP B CA 1
ATOM 791 C C . TRP A 1 98 ? -18.889 1.460 10.404 1.00 17.18 197 TRP B C 1
ATOM 792 O O . TRP A 1 98 ? -18.375 0.894 9.406 1.00 17.19 197 TRP B O 1
ATOM 803 N N . PRO A 1 99 ? -19.015 0.863 11.587 1.00 17.90 198 PRO B N 1
ATOM 804 C CA . PRO A 1 99 ? -18.422 -0.481 11.742 1.00 17.81 198 PRO B CA 1
ATOM 805 C C . PRO A 1 99 ? -19.089 -1.617 10.932 1.00 18.60 198 PRO B C 1
ATOM 806 O O . PRO A 1 99 ? -18.496 -2.721 10.765 1.00 24.57 198 PRO B O 1
ATOM 810 N N . LEU A 1 100 ? -20.328 -1.400 10.504 1.00 18.18 199 LEU B N 1
ATOM 811 C CA . LEU A 1 100 ? -21.130 -2.433 9.767 1.00 15.60 199 LEU B CA 1
ATOM 812 C C . LEU A 1 100 ? -20.844 -2.563 8.276 1.00 16.20 199 LEU B C 1
ATOM 813 O O . LEU A 1 100 ? -21.195 -3.573 7.652 1.00 19.26 199 LEU B O 1
ATOM 818 N N . CYS A 1 101 ? -20.313 -1.528 7.679 1.00 14.12 200 CYS B N 1
ATOM 819 C CA . CYS A 1 101 ? -20.376 -1.394 6.217 1.00 14.76 200 CYS B CA 1
ATOM 820 C C . CYS A 1 101 ? -19.237 -2.124 5.571 1.00 13.60 200 CYS B C 1
ATOM 821 O O . CYS A 1 101 ? -18.087 -1.952 5.886 1.00 16.94 200 CYS B O 1
ATOM 824 N N . ASP A 1 102 ? -19.557 -2.850 4.457 1.00 14.07 201 ASP B N 1
ATOM 825 C CA . ASP A 1 102 ? -18.547 -3.273 3.443 1.00 13.95 201 ASP B CA 1
ATOM 826 C C . ASP A 1 102 ? -18.331 -2.249 2.378 1.00 12.80 201 ASP B C 1
ATOM 827 O O . ASP A 1 102 ? -17.209 -2.054 1.912 1.00 14.81 201 ASP B O 1
ATOM 832 N N . PHE A 1 103 ? -19.391 -1.529 2.056 1.00 13.25 202 PHE B N 1
ATOM 833 C CA . PHE A 1 103 ? -19.366 -0.428 1.123 1.00 12.21 202 PHE B CA 1
ATOM 834 C C . PHE A 1 103 ? -20.067 0.766 1.799 1.00 11.22 202 PHE B C 1
ATOM 835 O O . PHE A 1 103 ? -21.123 0.557 2.411 1.00 13.52 202 PHE B O 1
ATOM 843 N N . ILE A 1 104 ? -19.634 1.953 1.416 1.00 11.62 203 ILE B N 1
ATOM 844 C CA . ILE A 1 104 ? -20.291 3.209 1.806 1.00 12.27 203 ILE B CA 1
ATOM 845 C C . ILE A 1 104 ? -20.426 4.110 0.617 1.00 11.55 203 ILE B C 1
ATOM 846 O O . ILE A 1 104 ? -19.490 4.302 -0.086 1.00 13.90 203 ILE B O 1
ATOM 851 N N . THR A 1 105 ? -21.627 4.637 0.370 1.00 11.94 204 THR B N 1
ATOM 852 C CA . THR A 1 105 ? -21.839 5.605 -0.660 1.00 11.73 204 THR B CA 1
ATOM 853 C C . THR A 1 105 ? -22.467 6.876 -0.011 1.00 12.16 204 THR B C 1
ATOM 854 O O . THR A 1 105 ? -23.370 6.706 0.778 1.00 14.56 204 THR B O 1
ATOM 858 N N . VAL A 1 106 ? -22.114 8.016 -0.583 1.00 12.36 205 VAL B N 1
ATOM 859 C CA . VAL A 1 106 ? -22.595 9.319 -0.043 1.00 11.84 205 VAL B CA 1
ATOM 860 C C . VAL A 1 106 ? -23.479 9.993 -1.021 1.00 13.25 205 VAL B C 1
ATOM 861 O O . VAL A 1 106 ? -23.215 10.012 -2.271 1.00 14.70 205 VAL B O 1
ATOM 865 N N . HIS A 1 107 ? -24.630 10.496 -0.500 1.00 13.47 206 HIS B N 1
ATOM 866 C CA . HIS A 1 107 ? -25.643 11.147 -1.326 1.00 13.09 206 HIS B CA 1
ATOM 867 C C . HIS A 1 107 ? -26.249 12.365 -0.611 1.00 16.14 206 HIS B C 1
ATOM 868 O O . HIS A 1 107 ? -27.445 12.525 -0.547 1.00 19.06 206 HIS B O 1
ATOM 875 N N . THR A 1 108 ? -25.352 13.256 -0.211 1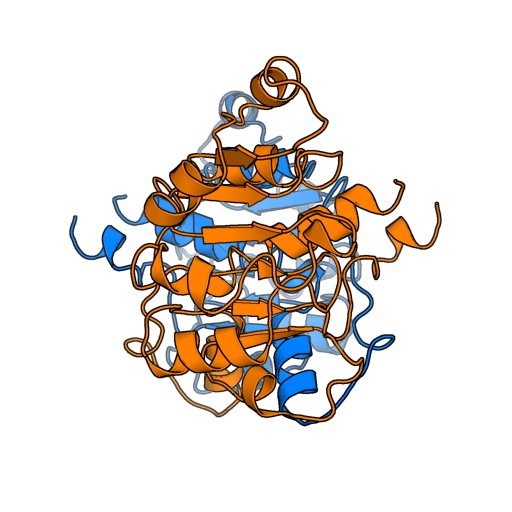.00 15.89 207 THR B N 1
ATOM 876 C CA . THR A 1 108 ? -25.679 14.455 0.617 1.00 15.19 207 THR B CA 1
ATOM 877 C C . THR A 1 108 ? -25.306 15.693 -0.180 1.00 16.57 207 THR B C 1
ATOM 878 O O . THR A 1 108 ? -24.480 15.651 -1.114 1.00 20.01 207 THR B O 1
ATOM 882 N N . PRO A 1 109 ? -25.834 16.846 0.258 1.00 17.16 208 PRO B N 1
ATOM 883 C CA . PRO A 1 109 ? -25.295 18.109 -0.249 1.00 19.15 208 PRO B CA 1
ATOM 884 C C . PRO A 1 109 ? -23.978 18.355 0.451 1.00 17.86 208 PRO B C 1
ATOM 885 O O . PRO A 1 109 ? -23.663 17.616 1.310 1.00 18.80 208 PRO B O 1
ATOM 889 N N . LEU A 1 110 ? -23.183 19.284 -0.065 1.00 17.95 209 LEU B N 1
ATOM 890 C CA . LEU A 1 110 ? -21.959 19.763 0.553 1.00 16.44 209 LEU B CA 1
ATOM 891 C C . LEU A 1 110 ? -22.363 20.941 1.491 1.00 18.43 209 LEU B C 1
ATOM 892 O O . LEU A 1 110 ? -22.710 22.022 1.027 1.00 19.84 209 LEU B O 1
ATOM 897 N N . LEU A 1 111 ? -22.288 20.640 2.772 1.00 15.49 210 LEU B N 1
ATOM 898 C CA . LEU A 1 111 ? -22.576 21.633 3.872 1.00 18.88 210 LEU B CA 1
ATOM 899 C C . LEU A 1 111 ? -21.444 21.536 4.854 1.00 18.32 210 LEU B C 1
ATOM 900 O O . LEU A 1 111 ? -20.690 20.579 4.870 1.00 17.86 210 LEU B O 1
ATOM 905 N N . PRO A 1 112 ? -21.335 22.511 5.776 1.00 20.06 211 PRO B N 1
ATOM 906 C CA . PRO A 1 112 ? -20.328 22.315 6.817 1.00 19.62 211 PRO B CA 1
ATOM 907 C C . PRO A 1 112 ? -20.414 20.983 7.519 1.00 17.92 211 PRO B C 1
ATOM 908 O O . PRO A 1 112 ? -19.403 20.386 7.777 1.00 21.23 211 PRO B O 1
ATOM 912 N N . SER A 1 113 ? -21.621 20.518 7.822 1.00 17.00 212 SER B N 1
ATOM 913 C CA . SER A 1 113 ? -21.798 19.254 8.511 1.00 19.46 212 SER B CA 1
ATOM 914 C C . SER A 1 113 ? -21.454 18.008 7.693 1.00 18.78 212 SER B C 1
ATOM 915 O O . SER A 1 113 ? -21.301 16.928 8.243 1.00 25.03 212 SER B O 1
ATOM 918 N N . THR A 1 114 ? -21.402 18.162 6.382 1.00 15.13 213 THR B N 1
ATOM 919 C CA . THR A 1 114 ? -21.072 17.034 5.508 1.00 15.29 213 THR B CA 1
ATOM 920 C C . THR A 1 114 ? -19.690 17.124 4.845 1.00 16.25 213 THR B C 1
ATOM 921 O O . THR A 1 114 ? -19.297 16.145 4.105 1.00 16.04 213 THR B O 1
ATOM 925 N N . THR A 1 115 ? -18.967 18.218 5.000 1.00 15.69 214 THR B N 1
ATOM 926 C CA . THR A 1 115 ? -17.607 18.279 4.517 1.00 15.35 214 THR B CA 1
ATOM 927 C C . THR A 1 115 ? -16.736 17.387 5.400 1.00 13.86 214 THR B C 1
ATOM 928 O O . THR A 1 115 ? -16.668 17.609 6.628 1.00 1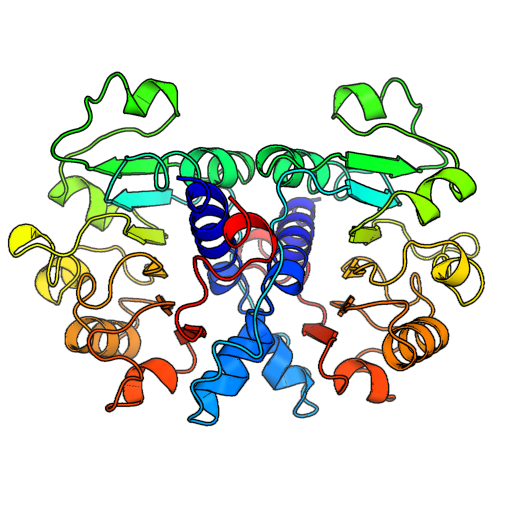6.10 214 THR B O 1
ATOM 932 N N . GLY A 1 116 ? -15.971 16.452 4.793 1.00 14.78 215 GLY B N 1
ATOM 933 C CA . GLY A 1 116 ? -15.278 15.453 5.515 1.00 13.28 215 GLY B CA 1
ATOM 934 C C . GLY A 1 116 ? -16.140 14.618 6.399 1.00 14.68 215 GLY B C 1
ATOM 935 O O . GLY A 1 116 ? -15.709 14.189 7.476 1.00 17.36 215 GLY B O 1
ATOM 936 N N . LEU A 1 117 ? -17.370 14.364 5.948 1.00 16.38 216 LEU B N 1
ATOM 937 C CA . LEU A 1 117 ? -18.197 13.357 6.584 1.00 15.74 216 LEU B CA 1
ATOM 938 C C . LEU A 1 117 ? -17.402 12.081 6.790 1.00 13.65 216 LEU B C 1
ATOM 939 O O . LEU A 1 117 ? -17.494 11.476 7.851 1.00 17.07 216 LEU B O 1
ATOM 944 N N A LEU A 1 118 ? -16.668 11.656 5.745 0.50 14.24 217 LEU B N 1
ATOM 945 N N B LEU A 1 118 ? -16.670 11.653 5.744 0.50 14.26 217 LEU B N 1
ATOM 946 C CA A LEU A 1 118 ? -15.645 10.605 5.874 0.50 14.46 217 LEU B CA 1
ATOM 947 C CA B LEU A 1 118 ? -15.646 10.601 5.875 0.50 14.49 217 LEU B CA 1
ATOM 948 C C A LEU A 1 118 ? -14.305 11.308 5.981 0.50 13.77 217 LEU B C 1
ATOM 949 C C B LEU A 1 118 ? -14.306 11.307 5.981 0.50 13.79 217 LEU B C 1
ATOM 950 O O A LEU A 1 118 ? -13.886 11.994 5.073 0.50 16.05 217 LEU B O 1
ATOM 951 O O B LEU A 1 118 ? -13.887 11.993 5.073 0.50 16.05 217 LEU B O 1
ATOM 960 N N . ASN A 1 119 ? -13.678 11.160 7.143 1.00 14.42 218 ASN B N 1
ATOM 961 C CA . ASN A 1 119 ? -12.359 11.784 7.410 1.00 13.68 218 ASN B CA 1
ATOM 962 C C . ASN A 1 119 ? -11.540 10.796 8.180 1.00 13.70 218 ASN B C 1
ATOM 963 O O . ASN A 1 119 ? -11.911 9.647 8.362 1.00 15.10 218 ASN B O 1
ATOM 968 N N . ASP A 1 120 ? -10.429 11.255 8.818 1.00 14.89 219 ASP B N 1
ATOM 969 C CA . ASP A 1 120 ? -9.625 10.301 9.556 1.00 14.54 219 ASP B CA 1
ATOM 970 C C . ASP A 1 120 ? -10.360 9.618 10.686 1.00 15.92 219 ASP B C 1
ATOM 971 O O . ASP A 1 120 ? -10.176 8.426 10.997 1.00 19.19 219 ASP B O 1
ATOM 976 N N . ASN A 1 121 ? -11.145 10.447 11.401 1.00 15.88 220 ASN B N 1
ATOM 977 C CA . ASN A 1 121 ? -11.871 9.967 12.531 1.00 16.14 220 ASN B CA 1
ATOM 978 C C . ASN A 1 121 ? -12.964 8.985 12.191 1.00 13.60 220 ASN B C 1
ATOM 979 O O . ASN A 1 121 ? -13.124 7.990 12.923 1.00 15.48 220 ASN B O 1
ATOM 984 N N . THR A 1 122 ? -13.658 9.186 11.057 1.00 14.60 221 THR B N 1
ATOM 985 C CA . THR A 1 122 ? -14.653 8.208 10.652 1.00 14.99 221 THR B CA 1
ATOM 986 C C . THR A 1 122 ? -14.109 6.988 9.898 1.00 14.44 221 THR B C 1
ATOM 987 O O . THR A 1 122 ? -14.537 5.851 10.182 1.00 15.83 221 THR B O 1
ATOM 991 N N . PHE A 1 123 ? -13.044 7.201 9.119 1.00 16.42 222 PHE B N 1
ATOM 992 C CA . PHE A 1 123 ? -12.353 6.005 8.576 1.00 14.31 222 PHE B CA 1
ATOM 993 C C . PHE A 1 123 ? -11.896 5.076 9.706 1.00 16.81 222 PHE B C 1
ATOM 994 O O . PHE A 1 123 ? -11.959 3.817 9.555 1.00 16.76 222 PHE B O 1
ATOM 1002 N N . ALA A 1 124 ? -11.421 5.659 10.861 1.00 14.53 223 ALA B N 1
ATOM 1003 C CA . ALA A 1 124 ? -10.937 4.787 11.920 1.00 16.58 223 ALA B CA 1
ATOM 1004 C C . ALA A 1 124 ? -12.006 3.890 12.498 1.00 16.09 223 ALA B C 1
ATOM 1005 O O . ALA A 1 124 ? -11.701 2.889 13.138 1.00 21.02 223 ALA B O 1
ATOM 1007 N N . GLN A 1 125 ? -13.272 4.317 12.383 1.00 16.14 224 GLN B N 1
ATOM 1008 C CA . GLN A 1 125 ? -14.407 3.574 12.927 1.00 15.45 224 GLN B CA 1
ATOM 1009 C C . GLN A 1 125 ? -15.004 2.521 11.912 1.00 15.70 224 GLN B C 1
ATOM 1010 O O . GLN A 1 125 ? -15.887 1.697 12.281 1.00 18.12 224 GLN B O 1
ATOM 1016 N N . CYS A 1 126 ? -14.557 2.555 10.685 1.00 15.19 225 CYS B N 1
ATOM 1017 C CA . CYS A 1 126 ? -15.025 1.611 9.644 1.00 14.56 225 CYS B CA 1
ATOM 1018 C C . CYS A 1 126 ? -14.386 0.261 9.886 1.00 15.90 225 CYS B C 1
ATOM 1019 O O . CYS A 1 126 ? -13.326 0.164 10.461 1.00 20.24 225 CYS B O 1
ATOM 1022 N N . LYS A 1 127 ? -15.009 -0.742 9.248 1.00 16.27 226 LYS B N 1
ATOM 1023 C CA . LYS A 1 127 ? -14.432 -2.058 9.090 1.00 17.93 226 LYS B CA 1
ATOM 1024 C C . LYS A 1 127 ? -13.186 -1.957 8.182 1.00 19.07 226 LYS B C 1
ATOM 1025 O O . LYS A 1 127 ? -13.204 -1.303 7.146 1.00 22.24 226 LYS B O 1
ATOM 1031 N N . LYS A 1 128 ? -12.122 -2.667 8.525 1.00 22.15 227 LYS B N 1
ATOM 1032 C CA . LYS A 1 128 ? -10.911 -2.656 7.687 1.00 20.60 227 LYS B CA 1
ATOM 1033 C C . LYS A 1 128 ? -11.287 -3.237 6.314 1.00 20.86 227 LYS B C 1
ATOM 1034 O O . LYS A 1 128 ? -11.963 -4.249 6.235 1.00 24.06 227 LYS B O 1
ATOM 1040 N N . GLY A 1 129 ? -10.835 -2.564 5.268 1.00 16.83 228 GLY B N 1
ATOM 1041 C CA . GLY A 1 129 ? -11.130 -2.941 3.886 1.00 15.66 228 GLY B CA 1
ATOM 1042 C C . GLY A 1 129 ? -12.404 -2.383 3.358 1.00 14.20 228 GLY B C 1
ATOM 1043 O O . GLY A 1 129 ? -12.880 -2.789 2.299 1.00 16.01 228 GLY B O 1
ATOM 1044 N N . VAL A 1 130 ? -13.000 -1.399 4.031 1.00 14.72 229 VAL B N 1
ATOM 1045 C CA . VAL A 1 130 ? -14.223 -0.814 3.490 1.00 12.70 229 VAL B CA 1
ATOM 1046 C C . VAL A 1 130 ? -13.959 -0.223 2.121 1.00 12.00 229 VAL B C 1
ATOM 1047 O O . VAL A 1 130 ? -12.812 0.213 1.827 1.00 13.63 229 VAL B O 1
ATOM 1051 N N . ARG A 1 131 ? -14.975 -0.251 1.250 1.00 12.21 230 ARG B N 1
ATOM 1052 C CA . ARG A 1 131 ? -14.891 0.388 -0.028 1.00 12.10 230 ARG B CA 1
ATOM 1053 C C . ARG A 1 131 ? -15.833 1.572 -0.063 1.00 11.98 230 ARG B C 1
ATOM 1054 O O . ARG A 1 131 ? -16.950 1.465 0.409 1.00 13.66 230 ARG B O 1
ATOM 1062 N N A VAL A 1 132 ? -15.407 2.671 -0.665 0.50 11.28 231 VAL B N 1
ATOM 1063 N N B VAL A 1 132 ? -15.404 2.684 -0.647 0.50 11.24 231 VAL B N 1
ATOM 1064 C CA A VAL A 1 132 ? -16.160 3.932 -0.608 0.50 11.34 231 VAL B CA 1
ATOM 1065 C CA B VAL A 1 132 ? -16.213 3.931 -0.600 0.50 11.17 231 VAL B CA 1
ATOM 1066 C C A VAL A 1 132 ? -16.457 4.513 -1.995 0.50 12.41 231 VAL B C 1
ATOM 1067 C C B VAL A 1 132 ? -16.465 4.516 -1.992 0.50 12.30 231 VAL B C 1
ATOM 1068 O O A VAL A 1 132 ? -15.576 4.510 -2.828 0.50 13.02 231 VAL B O 1
ATOM 1069 O O B VAL A 1 132 ? -15.577 4.508 -2.822 0.50 13.02 231 VAL B O 1
ATOM 1076 N N . VAL A 1 133 ? -17.677 5.041 -2.184 1.00 11.96 232 VAL B N 1
ATOM 1077 C CA . VAL A 1 133 ? -18.072 5.707 -3.399 1.00 12.09 232 VAL B CA 1
ATOM 1078 C C . VAL A 1 133 ? -18.473 7.161 -3.102 1.00 12.52 232 VAL B C 1
ATOM 1079 O O . VAL A 1 133 ? -19.314 7.379 -2.191 1.00 13.81 232 VAL B O 1
ATOM 1083 N N . ASN A 1 134 ? -17.985 8.091 -3.913 1.00 12.42 233 ASN B N 1
ATOM 1084 C CA . ASN A 1 134 ? -18.529 9.474 -3.908 1.00 12.30 233 ASN B CA 1
ATOM 1085 C C . ASN A 1 134 ? -18.856 9.902 -5.341 1.00 12.97 233 ASN B C 1
ATOM 1086 O O . ASN A 1 134 ? -17.992 10.341 -6.067 1.00 14.69 233 ASN B O 1
ATOM 1091 N N . CYS A 1 135 ? -20.142 9.791 -5.661 1.00 13.26 234 CYS B N 1
ATOM 1092 C CA . CYS A 1 135 ? -20.706 10.344 -6.876 1.00 13.79 234 CYS B CA 1
ATOM 1093 C C . CYS A 1 135 ? -21.624 11.565 -6.624 1.00 15.05 234 CYS B C 1
ATOM 1094 O O . CYS A 1 135 ? -22.420 11.954 -7.457 1.00 21.48 234 CYS B O 1
ATOM 1097 N N . ALA A 1 136 ? -21.440 12.190 -5.436 1.00 13.25 235 ALA B N 1
ATOM 1098 C CA . ALA A 1 136 ? -22.332 13.271 -4.958 1.00 16.55 235 ALA B CA 1
ATOM 1099 C C . ALA A 1 136 ? -21.648 14.631 -5.115 1.00 14.22 235 ALA B C 1
ATOM 1100 O O . ALA A 1 136 ? -21.887 15.326 -6.057 1.00 16.61 235 ALA B O 1
ATOM 1102 N N . ARG A 1 137 ? -20.825 15.039 -4.152 1.00 13.98 236 ARG B N 1
ATOM 1103 C CA . ARG A 1 137 ? -20.128 16.350 -4.206 1.00 15.33 236 ARG B CA 1
ATOM 1104 C C . ARG A 1 137 ? -18.704 16.172 -3.701 1.00 15.31 236 ARG B C 1
ATOM 1105 O O . ARG A 1 137 ? -18.464 15.494 -2.718 1.00 14.73 236 ARG B O 1
ATOM 1113 N N . GLY A 1 138 ? -17.777 16.835 -4.376 1.00 15.93 237 GLY B N 1
ATOM 1114 C CA . GLY A 1 138 ? -16.381 16.738 -3.969 1.00 15.10 237 GLY B CA 1
ATOM 1115 C C . GLY A 1 138 ? -16.149 17.483 -2.646 1.00 15.90 237 GLY B C 1
ATOM 1116 O O . GLY A 1 138 ? -16.697 18.548 -2.392 1.00 20.36 237 GLY B O 1
ATOM 1117 N N . GLY A 1 139 ? -15.477 16.792 -1.782 1.00 16.16 238 GLY B N 1
ATOM 1118 C CA . GLY A 1 139 ? -15.256 17.324 -0.405 1.00 16.58 238 GLY B CA 1
ATOM 1119 C C . GLY A 1 139 ? -15.996 16.578 0.652 1.00 14.93 238 GLY B C 1
ATOM 1120 O O . GLY A 1 139 ? -15.630 16.664 1.815 1.00 16.61 238 GLY B O 1
ATOM 1121 N N . ILE A 1 140 ? -17.056 15.798 0.332 1.00 13.76 239 ILE B N 1
ATOM 1122 C CA . ILE A 1 140 ? -17.756 15.028 1.335 1.00 13.48 239 ILE B CA 1
ATOM 1123 C C . ILE A 1 140 ? -16.825 14.042 1.981 1.00 14.03 239 ILE B C 1
ATOM 1124 O O . ILE A 1 140 ? -16.908 13.762 3.183 1.00 15.78 239 ILE B O 1
ATOM 1129 N N . VAL A 1 141 ? -16.065 13.337 1.116 1.00 15.52 240 VAL B N 1
ATOM 1130 C CA . VAL A 1 141 ? -14.944 12.526 1.557 1.00 13.69 240 VAL B CA 1
ATOM 1131 C C . VAL A 1 141 ? -13.625 13.388 1.594 1.00 15.36 240 VAL B C 1
ATOM 1132 O O . VAL A 1 141 ? -13.282 14.047 0.629 1.00 15.64 240 VAL B O 1
ATOM 1136 N N . ASP A 1 142 ? -13.019 13.489 2.799 1.00 14.82 241 ASP B N 1
ATOM 1137 C CA . ASP A 1 142 ? -11.781 14.186 2.937 1.00 14.68 241 ASP B CA 1
ATOM 1138 C C . ASP A 1 142 ? -10.740 13.431 2.131 1.00 14.54 241 ASP B C 1
ATOM 1139 O O . ASP A 1 142 ? -10.460 12.260 2.460 1.00 15.07 241 ASP B O 1
ATOM 1144 N N . GLU A 1 143 ? -10.128 14.142 1.196 1.00 14.49 242 GLU B N 1
ATOM 1145 C CA . GLU A 1 143 ? -9.217 13.457 0.230 1.00 14.02 242 GLU B CA 1
ATOM 1146 C C . GLU A 1 143 ? -7.888 13.022 0.869 1.00 16.04 242 GLU B C 1
ATOM 1147 O O . GLU A 1 143 ? -7.336 11.950 0.602 1.00 18.30 242 GLU B O 1
ATOM 1153 N N . GLY A 1 144 ? -7.374 13.864 1.779 1.00 15.17 243 GLY B N 1
ATOM 1154 C CA . GLY A 1 144 ? -6.218 13.446 2.545 1.00 15.12 243 GLY B CA 1
ATOM 1155 C C . GLY A 1 144 ? -6.444 12.201 3.398 1.00 14.33 243 GLY B C 1
ATOM 1156 O O . GLY A 1 144 ? -5.585 11.277 3.396 1.00 17.48 243 GLY B O 1
ATOM 1157 N N . ALA A 1 145 ? -7.613 12.097 4.054 1.00 14.36 244 ALA B N 1
ATOM 1158 C CA . ALA A 1 145 ? -7.926 10.997 4.924 1.00 13.97 244 ALA B CA 1
ATOM 1159 C C . ALA A 1 145 ? -8.134 9.732 4.078 1.00 13.54 244 ALA B C 1
ATOM 1160 O O . ALA A 1 145 ? -7.778 8.628 4.480 1.00 14.18 244 ALA B O 1
ATOM 1162 N N . LEU A 1 146 ? -8.798 9.891 2.932 1.00 14.02 245 LEU B N 1
ATOM 1163 C CA . LEU A 1 146 ? -8.963 8.759 1.998 1.00 12.24 245 LEU B CA 1
ATOM 1164 C C . LEU A 1 146 ? -7.639 8.199 1.542 1.00 13.10 245 LEU B C 1
ATOM 1165 O O . LEU A 1 146 ? -7.455 6.961 1.578 1.00 16.20 245 LEU B O 1
ATOM 1170 N N . LEU A 1 147 ? -6.712 9.050 1.115 1.00 14.53 246 LEU B N 1
ATOM 1171 C CA . LEU A 1 147 ? -5.406 8.556 0.735 1.00 14.93 246 LEU B CA 1
ATOM 1172 C C . LEU A 1 147 ? -4.717 7.798 1.850 1.00 14.92 246 LEU B C 1
ATOM 1173 O O . LEU A 1 147 ? -4.137 6.720 1.621 1.00 15.64 246 LEU B O 1
ATOM 1178 N N . ARG A 1 148 ? -4.714 8.386 3.072 1.00 14.85 247 ARG B N 1
ATOM 1179 C CA . ARG A 1 148 ? -4.140 7.670 4.237 1.00 14.86 247 ARG B CA 1
ATOM 1180 C C . ARG A 1 148 ? -4.830 6.341 4.455 1.00 15.39 247 ARG B C 1
ATOM 1181 O O . ARG A 1 148 ? -4.170 5.331 4.718 1.00 15.35 247 ARG B O 1
ATOM 1189 N N . ALA A 1 149 ? -6.149 6.328 4.322 1.00 15.28 248 ALA B N 1
ATOM 1190 C CA . ALA A 1 149 ? -6.850 5.036 4.507 1.00 12.40 248 ALA B CA 1
ATOM 1191 C C . ALA A 1 149 ? -6.518 3.953 3.373 1.00 13.65 248 ALA B C 1
ATOM 1192 O O . ALA A 1 149 ? -6.395 2.740 3.661 1.00 15.40 248 ALA B O 1
ATOM 1194 N N . LEU A 1 150 ? -6.338 4.451 2.163 1.00 12.46 249 LEU B N 1
ATOM 1195 C CA . LEU A 1 150 ? -5.932 3.534 1.037 1.00 12.11 249 LEU B CA 1
ATOM 1196 C C . LEU A 1 150 ? -4.505 3.012 1.249 1.00 14.97 249 LEU B C 1
ATOM 1197 O O . LEU A 1 150 ? -4.193 1.864 1.014 1.00 19.33 249 LEU B O 1
ATOM 1202 N N . GLN A 1 151 ? -3.634 3.889 1.776 1.00 15.45 250 GLN B N 1
ATOM 1203 C CA . GLN A 1 151 ? -2.236 3.506 2.049 1.00 17.08 250 GLN B CA 1
ATOM 1204 C C . GLN A 1 151 ? -2.101 2.439 3.098 1.00 17.66 250 GLN B C 1
ATOM 1205 O O . GLN A 1 151 ? -1.196 1.633 3.017 1.00 21.86 250 GLN B O 1
ATOM 1211 N N . SER A 1 152 ? -2.968 2.506 4.136 1.00 15.97 251 SER B N 1
ATOM 1212 C CA . SER A 1 152 ? -2.920 1.520 5.189 1.00 18.28 251 SER B CA 1
ATOM 1213 C C . SER A 1 152 ? -3.692 0.260 4.922 1.00 18.74 251 SER B C 1
ATOM 1214 O O . SER A 1 152 ? -3.503 -0.728 5.659 1.00 23.98 251 SER B O 1
ATOM 1217 N N . GLY A 1 153 ? -4.627 0.333 3.957 1.00 18.92 252 GLY B N 1
ATOM 1218 C CA . GLY A 1 153 ? -5.498 -0.781 3.685 1.00 18.94 252 GLY B CA 1
ATOM 1219 C C . GLY A 1 153 ? -6.788 -0.649 4.453 1.00 20.07 252 GLY B C 1
ATOM 1220 O O . GLY A 1 153 ? -7.659 -1.484 4.343 1.00 18.80 252 GLY B O 1
ATOM 1221 N N . GLN A 1 154 ? -6.885 0.346 5.323 1.00 16.13 253 GLN B N 1
ATOM 1222 C CA . GLN A 1 154 ? -8.133 0.560 6.063 1.00 17.25 253 GLN B CA 1
ATOM 1223 C C . GLN A 1 154 ? -9.334 0.720 5.090 1.00 15.17 253 GLN B C 1
ATOM 1224 O O . GLN A 1 154 ? -10.458 0.245 5.359 1.00 16.51 253 GLN B O 1
ATOM 1230 N N . CYS A 1 155 ? -9.109 1.424 4.003 1.00 13.19 254 CYS B N 1
ATOM 1231 C CA . CYS A 1 155 ? -10.002 1.487 2.818 1.00 13.01 254 CYS B CA 1
ATOM 1232 C C . CYS A 1 155 ? -9.331 0.619 1.717 1.00 13.67 254 CYS B C 1
ATOM 1233 O O . CYS A 1 155 ? -8.187 0.865 1.353 1.00 16.36 254 CYS B O 1
ATOM 1236 N N . ALA A 1 156 ? -10.055 -0.371 1.202 1.00 12.49 255 ALA B N 1
ATOM 1237 C CA . ALA A 1 156 ? -9.523 -1.247 0.143 1.00 13.26 255 ALA B CA 1
ATOM 1238 C C . ALA A 1 156 ? -9.683 -0.681 -1.245 1.00 14.14 255 ALA B C 1
ATOM 1239 O O . ALA A 1 156 ? -9.106 -1.228 -2.220 1.00 17.15 255 ALA B O 1
ATOM 1241 N N . GLY A 1 157 ? -10.549 0.303 -1.403 1.00 12.36 256 GLY B N 1
ATOM 1242 C CA . GLY A 1 157 ? -10.758 0.915 -2.699 1.00 12.85 256 GLY B CA 1
ATOM 1243 C C . GLY A 1 157 ? -11.775 2.032 -2.648 1.00 11.25 256 GLY B 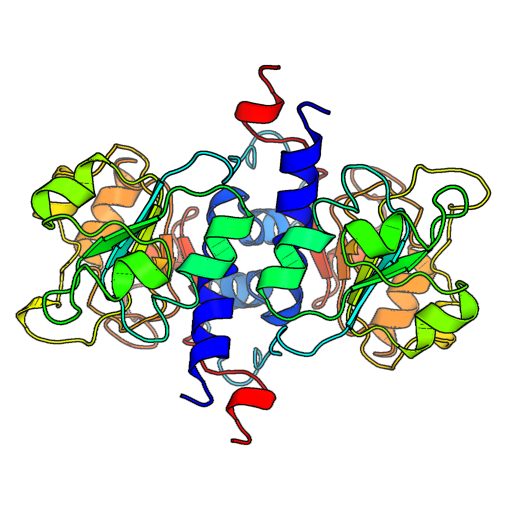C 1
ATOM 1244 O O . GLY A 1 157 ? -12.621 2.034 -1.755 1.00 13.93 256 GLY B O 1
ATOM 1245 N N . ALA A 1 158 ? -11.709 2.933 -3.629 1.00 10.59 257 ALA B N 1
ATOM 1246 C CA . ALA A 1 158 ? -12.639 4.051 -3.716 1.00 11.28 257 ALA B CA 1
ATOM 1247 C C . ALA A 1 158 ? -12.933 4.414 -5.167 1.00 11.92 257 ALA B C 1
ATOM 1248 O O . ALA A 1 158 ? -12.102 4.231 -6.043 1.00 14.26 257 ALA B O 1
ATOM 1250 N N . ALA A 1 159 ? -14.142 4.843 -5.379 1.00 12.36 258 ALA B N 1
ATOM 1251 C CA . ALA A 1 159 ? -14.618 5.239 -6.667 1.00 12.54 258 ALA B CA 1
ATOM 1252 C C . ALA A 1 159 ? -15.099 6.694 -6.536 1.00 12.88 258 ALA B C 1
ATOM 1253 O O . ALA A 1 159 ? -16.058 7.002 -5.758 1.00 13.82 258 ALA B O 1
ATOM 1255 N N . LEU A 1 160 ? -14.503 7.576 -7.306 1.00 12.04 259 LEU B N 1
ATOM 1256 C CA . LEU A 1 160 ? -14.737 9.027 -7.193 1.00 12.39 259 LEU B CA 1
ATOM 1257 C C . LEU A 1 160 ? -15.154 9.624 -8.530 1.00 13.11 259 LEU B C 1
ATOM 1258 O O . LEU A 1 160 ? -14.381 9.553 -9.502 1.00 16.32 259 LEU B O 1
ATOM 1263 N N . ASP A 1 161 ? -16.350 10.201 -8.594 1.00 14.14 260 ASP B N 1
ATOM 1264 C CA . ASP A 1 161 ? -16.794 10.977 -9.762 1.00 15.40 260 ASP B CA 1
ATOM 1265 C C . ASP A 1 161 ? -16.536 12.481 -9.560 1.00 13.88 260 ASP B C 1
ATOM 1266 O O . ASP A 1 161 ? -16.621 13.244 -10.486 1.00 17.20 260 ASP B O 1
ATOM 1271 N N . VAL A 1 162 ? -16.250 12.887 -8.302 1.00 14.24 261 VAL B N 1
ATOM 1272 C CA . VAL A 1 162 ? -16.179 14.293 -7.888 1.00 14.59 261 VAL B CA 1
ATOM 1273 C C . VAL A 1 162 ? -14.957 14.473 -6.990 1.00 16.44 261 VAL B C 1
ATOM 1274 O O . VAL A 1 162 ? -14.573 13.566 -6.291 1.00 15.86 261 VAL B O 1
ATOM 1278 N N . PHE A 1 163 ? -14.451 15.702 -6.982 1.00 17.06 262 PHE B N 1
ATOM 1279 C CA . PHE A 1 163 ? -13.227 16.024 -6.299 1.00 18.48 262 PHE B CA 1
ATOM 1280 C C . PHE A 1 163 ? -13.364 17.417 -5.715 1.00 19.72 262 PHE B C 1
ATOM 1281 O O . PHE A 1 163 ? -14.139 18.244 -6.192 1.00 17.81 262 PHE B O 1
ATOM 1289 N N . THR A 1 164 ? -12.607 17.635 -4.637 1.00 19.30 263 THR B N 1
ATOM 1290 C CA . THR A 1 164 ? -12.646 18.880 -3.871 1.00 18.67 263 THR B CA 1
ATOM 1291 C C . THR A 1 164 ? -12.284 20.032 -4.777 1.00 20.89 263 THR B C 1
ATOM 1292 O O . THR A 1 164 ? -12.851 21.114 -4.717 1.00 26.83 263 THR B O 1
ATOM 1296 N N . GLU A 1 165 ? -11.349 19.763 -5.681 1.00 21.69 264 GLU B N 1
ATOM 1297 C CA . GLU A 1 165 ? -11.066 20.646 -6.806 1.00 21.89 264 GLU B CA 1
ATOM 1298 C C . GLU A 1 165 ? -11.170 19.853 -8.085 1.00 21.23 264 GLU B C 1
ATOM 1299 O O . GLU A 1 165 ? -10.699 18.728 -8.121 1.00 19.55 264 GLU B O 1
ATOM 1305 N N . GLU A 1 166 ? -11.769 20.450 -9.113 1.00 22.84 265 GLU B N 1
ATOM 1306 C CA . GLU A 1 166 ? -12.081 19.762 -10.354 1.00 21.49 265 GLU B CA 1
ATOM 1307 C C . GLU A 1 166 ? -11.582 20.560 -11.556 1.00 23.92 265 GLU B C 1
ATOM 1308 O O . GLU A 1 166 ? -11.934 21.745 -11.682 1.00 24.88 265 GLU B O 1
ATOM 1314 N N . PRO A 1 167 ? -10.683 19.987 -12.376 1.00 25.55 266 PRO B N 1
ATOM 1315 C CA . PRO A 1 167 ? -9.961 18.720 -12.121 1.00 24.43 266 PRO B CA 1
ATOM 1316 C C . PRO A 1 167 ? -9.019 18.775 -10.894 1.00 22.63 266 PRO B C 1
ATOM 1317 O O . PRO A 1 167 ? -8.521 19.877 -10.550 1.00 23.57 266 PRO B O 1
ATOM 1321 N N . PRO A 1 168 ? -8.711 17.613 -10.278 1.00 21.89 267 PRO B N 1
ATOM 1322 C CA . PRO A 1 168 ? -7.909 17.622 -9.031 1.00 22.25 267 PRO B CA 1
ATOM 1323 C C . PRO A 1 168 ? -6.473 17.918 -9.368 1.00 22.58 267 PRO B C 1
ATOM 1324 O O . PRO A 1 168 ? -5.968 17.376 -10.354 1.00 24.49 267 PRO B O 1
ATOM 1328 N N . ARG A 1 169 ? -5.854 18.802 -8.600 1.00 21.29 268 ARG B N 1
ATOM 1329 C CA . ARG A 1 169 ? -4.533 19.319 -8.915 1.00 27.45 268 ARG B CA 1
ATOM 1330 C C . ARG A 1 169 ? -3.500 18.313 -8.346 1.00 30.07 268 ARG B C 1
ATOM 1331 O O . ARG A 1 169 ? -2.474 18.002 -8.978 1.00 33.97 268 ARG B O 1
ATOM 1339 N N . ASP A 1 170 ? -3.824 17.761 -7.176 1.00 26.43 269 ASP B N 1
ATOM 1340 C CA . ASP A 1 170 ? -3.045 16.714 -6.532 1.00 25.98 269 ASP B CA 1
ATOM 1341 C C . ASP A 1 170 ? -3.548 15.397 -7.081 1.00 25.56 269 ASP B C 1
ATOM 1342 O O . ASP A 1 170 ? -4.712 15.081 -6.943 1.00 25.71 269 ASP B O 1
ATOM 1347 N N . ARG A 1 171 ? -2.641 14.606 -7.633 1.00 25.21 270 ARG B N 1
ATOM 1348 C CA . ARG A 1 171 ? -2.981 13.419 -8.426 1.00 22.13 270 ARG B CA 1
ATOM 1349 C C . ARG A 1 171 ? -2.817 12.082 -7.672 1.00 21.42 270 ARG B C 1
ATOM 1350 O O . ARG A 1 171 ? -3.025 11.020 -8.240 1.00 20.29 270 ARG B O 1
ATOM 1358 N N . ALA A 1 172 ? -2.511 12.161 -6.377 1.00 21.45 271 ALA B N 1
ATOM 1359 C CA . ALA A 1 172 ? -2.201 10.960 -5.584 1.00 21.45 271 ALA B CA 1
ATOM 1360 C C . ALA A 1 172 ? -3.400 9.970 -5.528 1.00 19.60 271 ALA B C 1
ATOM 1361 O O . ALA A 1 172 ? -3.231 8.755 -5.594 1.00 24.11 271 ALA B O 1
ATOM 1363 N N . LEU A 1 173 ? -4.606 10.485 -5.293 1.00 21.90 272 LEU B N 1
ATOM 1364 C CA . LEU A 1 173 ? -5.781 9.619 -5.249 1.00 21.45 272 LEU B CA 1
ATOM 1365 C C . LEU A 1 173 ? -6.032 9.008 -6.596 1.00 18.99 272 LEU B C 1
ATOM 1366 O O . LEU A 1 173 ? -6.084 7.801 -6.666 1.00 19.07 272 LEU B O 1
ATOM 1371 N N . VAL A 1 174 ? -6.124 9.838 -7.640 1.00 16.28 273 VAL B N 1
ATOM 1372 C CA . VAL A 1 174 ? -6.382 9.338 -9.025 1.00 15.89 273 VAL B CA 1
ATOM 1373 C C . VAL A 1 174 ? -5.377 8.297 -9.389 1.00 17.11 273 VAL B C 1
ATOM 1374 O O . VAL A 1 174 ? -5.733 7.252 -10.009 1.00 20.92 273 VAL B O 1
ATOM 1378 N N . ASP A 1 175 ? -4.126 8.555 -9.054 1.00 17.80 274 ASP B N 1
ATOM 1379 C CA . ASP A 1 175 ? -3.038 7.664 -9.424 1.00 20.99 274 ASP B CA 1
ATOM 1380 C C . ASP A 1 175 ? -3.001 6.350 -8.623 1.00 21.69 274 ASP B C 1
ATOM 1381 O O . ASP A 1 175 ? -2.285 5.415 -9.045 1.00 26.49 274 ASP B O 1
ATOM 1386 N N . HIS A 1 176 ? -3.742 6.256 -7.509 1.00 15.93 275 HIS B N 1
ATOM 1387 C CA . HIS A 1 176 ? -3.703 5.064 -6.664 1.00 14.57 275 HIS B CA 1
ATOM 1388 C C . HIS A 1 176 ? -4.347 3.862 -7.358 1.00 15.50 275 HIS B C 1
ATOM 1389 O O . HIS A 1 176 ? -5.427 3.999 -7.959 1.00 16.07 275 HIS B O 1
ATOM 1396 N N . GLU A 1 177 ? -3.731 2.670 -7.279 1.00 14.91 276 GLU B N 1
ATOM 1397 C CA . GLU A 1 177 ? -4.220 1.555 -8.024 1.00 15.96 276 GLU B CA 1
ATOM 1398 C C . GLU A 1 177 ? -5.591 1.101 -7.623 1.00 16.04 276 GLU B C 1
ATOM 1399 O O . GLU A 1 177 ? -6.286 0.478 -8.385 1.00 17.59 276 GLU B O 1
ATOM 1405 N N . ASN A 1 178 ? -5.934 1.331 -6.361 1.00 15.85 277 ASN B N 1
ATOM 1406 C CA . ASN A 1 178 ? -7.275 0.976 -5.853 1.00 12.48 277 ASN B CA 1
ATOM 1407 C C . ASN A 1 178 ? -8.344 2.066 -5.984 1.00 13.29 277 ASN B C 1
ATOM 1408 O O . ASN A 1 178 ? -9.463 1.881 -5.500 1.00 14.41 277 ASN B O 1
ATOM 1413 N N . VAL A 1 179 ? -8.054 3.119 -6.731 1.00 14.41 278 VAL B N 1
ATOM 1414 C CA . VAL A 1 179 ? -8.994 4.204 -6.979 1.00 14.82 278 VAL B CA 1
ATOM 1415 C C . VAL A 1 179 ? -9.451 4.175 -8.469 1.00 14.28 278 VAL B C 1
ATOM 1416 O O . VAL A 1 179 ? -8.644 4.186 -9.370 1.00 16.40 278 VAL B O 1
ATOM 1420 N N . ILE A 1 180 ? -10.768 4.202 -8.640 1.00 13.51 279 ILE B N 1
ATOM 1421 C CA . ILE A 1 180 ? -11.402 4.321 -9.977 1.00 14.87 279 ILE B CA 1
ATOM 1422 C C . ILE A 1 180 ? -12.015 5.710 -9.978 1.00 13.83 279 ILE B C 1
ATOM 1423 O O . ILE A 1 180 ? -12.517 6.190 -8.918 1.00 15.20 279 ILE B O 1
ATOM 1428 N N . SER A 1 181 ? -12.040 6.360 -11.103 1.00 14.36 280 SER B N 1
ATOM 1429 C CA . SER A 1 181 ? -12.477 7.744 -11.185 1.00 16.28 280 SER B CA 1
ATOM 1430 C C . SER A 1 181 ? -13.080 8.088 -12.545 1.00 15.10 280 SER B C 1
ATOM 1431 O O . SER A 1 181 ? -12.819 7.422 -13.567 1.00 17.90 280 SER B O 1
ATOM 1434 N N . CYS A 1 182 ? -13.907 9.110 -12.582 1.00 15.87 281 CYS B N 1
ATOM 1435 C CA . CYS A 1 182 ? -14.469 9.682 -13.801 1.00 15.80 281 CYS B CA 1
ATOM 1436 C C . CYS A 1 182 ? -14.427 11.197 -13.697 1.00 14.67 281 CYS B C 1
ATOM 1437 O O . CYS A 1 182 ? -14.385 11.722 -12.553 1.00 15.75 281 CYS B O 1
ATOM 1440 N N . PRO A 1 183 ? -14.446 11.918 -14.817 1.00 15.73 282 PRO B N 1
ATOM 1441 C CA . PRO A 1 183 ? -14.430 13.377 -14.764 1.00 17.46 282 PRO B CA 1
ATOM 1442 C C . PRO A 1 183 ? -15.832 13.966 -14.542 1.00 17.16 282 PRO B C 1
ATOM 1443 O O . PRO A 1 183 ? -16.399 14.624 -15.397 1.00 21.55 282 PRO B O 1
ATOM 1447 N N . HIS A 1 184 ? -16.392 13.680 -13.384 1.00 17.58 283 HIS B N 1
ATOM 1448 C CA . HIS A 1 184 ? -17.718 14.210 -13.031 1.00 18.52 283 HIS B CA 1
ATOM 1449 C C . HIS A 1 184 ? -18.751 13.881 -14.098 1.00 19.42 283 HIS B C 1
ATOM 1450 O O . HIS A 1 184 ? -19.363 14.769 -14.700 1.00 18.94 283 HIS B O 1
ATOM 1457 N N . LEU A 1 185 ? -18.940 12.583 -14.297 1.00 18.32 284 LEU B N 1
ATOM 1458 C CA . LEU A 1 185 ? -19.902 12.084 -15.283 1.00 18.45 284 LEU B CA 1
ATOM 1459 C C . LEU A 1 185 ? -21.305 11.772 -14.785 1.00 19.51 284 LEU B C 1
ATOM 1460 O O . LEU A 1 185 ? -22.130 11.282 -15.575 1.00 21.74 284 LEU B O 1
ATOM 1465 N N . GLY A 1 186 ? -21.633 12.066 -13.532 1.00 19.75 285 GLY B N 1
ATOM 1466 C CA . GLY A 1 186 ? -22.905 11.613 -12.928 1.00 19.13 285 GLY B CA 1
ATOM 1467 C C . GLY A 1 186 ? -24.238 11.971 -13.629 1.00 20.75 285 GLY B C 1
ATOM 1468 O O . GLY A 1 186 ? -25.223 11.158 -13.610 1.00 24.12 285 GLY B O 1
ATOM 1469 N N . ALA A 1 187 ? -24.267 13.142 -14.280 1.00 21.98 286 ALA B N 1
ATOM 1470 C CA . ALA A 1 187 ? -25.440 13.589 -15.007 1.00 25.85 286 ALA B CA 1
ATOM 1471 C C . ALA A 1 187 ? -25.224 13.456 -16.537 1.00 29.87 286 ALA B C 1
ATOM 1472 O O . ALA A 1 187 ? -26.036 13.941 -17.311 1.00 35.56 286 ALA B O 1
ATOM 1474 N N . SER A 1 188 ? -24.109 12.849 -16.949 1.00 24.35 287 SER B N 1
ATOM 1475 C CA . SER A 1 188 ? -23.650 12.917 -18.338 1.00 29.18 287 SER B CA 1
ATOM 1476 C C . SER A 1 188 ? -24.230 11.744 -19.124 1.00 27.48 287 SER B C 1
ATOM 1477 O O . SER A 1 188 ? -23.503 10.835 -19.615 1.00 28.40 287 SER B O 1
ATOM 1480 N N . THR A 1 189 ? -25.550 11.800 -19.279 1.00 24.96 288 THR B N 1
ATOM 1481 C CA . THR A 1 189 ? -26.200 10.927 -20.186 1.00 20.95 288 THR B CA 1
ATOM 1482 C C . THR A 1 189 ? -26.966 11.749 -21.214 1.00 29.19 288 THR B C 1
ATOM 1483 O O . THR A 1 189 ? -27.342 12.901 -20.969 1.00 33.30 288 THR B O 1
ATOM 1487 N N . LYS A 1 190 ? -27.218 11.116 -22.361 1.00 32.94 289 LYS B N 1
ATOM 1488 C CA . LYS A 1 190 ? -28.022 11.699 -23.425 1.00 27.81 289 LYS B CA 1
ATOM 1489 C C . LYS A 1 190 ? -29.430 12.011 -22.842 1.00 29.32 289 LYS B C 1
ATOM 1490 O O . LYS A 1 190 ? -30.003 13.049 -23.117 1.00 34.94 289 LYS B O 1
ATOM 1496 N N . GLU A 1 191 ? -29.923 11.129 -21.970 1.00 28.10 290 GLU B N 1
ATOM 1497 C CA . GLU A 1 191 ? -31.304 11.227 -21.490 1.00 30.87 290 GLU B CA 1
ATOM 1498 C C . GLU A 1 191 ? -31.476 12.337 -20.443 1.00 34.72 290 GLU B C 1
ATOM 1499 O O . GLU A 1 191 ? -32.351 13.195 -20.578 1.00 41.09 290 GLU B O 1
ATOM 1505 N N . ALA A 1 192 ? -30.657 12.310 -19.395 1.00 35.98 291 ALA B N 1
ATOM 1506 C CA . ALA A 1 192 ? -30.647 13.391 -18.401 1.00 38.03 291 ALA B CA 1
ATOM 1507 C C . ALA A 1 192 ? -30.590 14.755 -19.082 1.00 30.90 291 ALA B C 1
ATOM 1508 O O . ALA A 1 192 ? -31.221 15.689 -18.659 1.00 40.62 291 ALA B O 1
ATOM 1510 N N . GLN A 1 193 ? -29.788 14.814 -20.161 1.00 39.54 292 GLN B N 1
ATOM 1511 C CA . GLN A 1 193 ? -29.524 16.086 -20.864 1.00 44.49 292 GLN B CA 1
ATOM 1512 C C . GLN A 1 193 ? -30.739 16.709 -21.530 1.00 50.07 292 GLN B C 1
ATOM 1513 O O . GLN A 1 193 ? -30.867 17.927 -21.553 1.00 56.12 292 GLN B O 1
ATOM 1519 N N . SER A 1 194 ? -31.624 15.883 -22.076 1.00 50.69 293 SER B N 1
ATOM 1520 C CA . SER A 1 194 ? -32.916 16.370 -22.557 1.00 53.13 293 SER B CA 1
ATOM 1521 C C . SER A 1 194 ? -33.984 15.929 -21.563 1.00 51.60 293 SER B C 1
ATOM 1522 O O . SER A 1 194 ? -34.317 14.770 -21.490 1.00 49.53 293 SER B O 1
ATOM 1525 N N . ARG A 1 195 ? -34.504 16.885 -20.805 1.00 58.77 294 ARG B N 1
ATOM 1526 C CA . ARG A 1 195 ? -35.352 16.630 -19.618 1.00 65.99 294 ARG B CA 1
ATOM 1527 C C . ARG A 1 195 ? -36.113 15.295 -19.646 1.00 89.77 294 ARG B C 1
ATOM 1528 O O . ARG A 1 195 ? -37.081 15.125 -20.385 1.00 81.18 294 ARG B O 1
ATOM 1536 N N . ASN B 1 1 ? -22.697 -22.460 -10.247 1.00 77.75 100 ASN A N 1
ATOM 1537 C CA . ASN B 1 1 ? -23.534 -22.993 -9.114 1.00 82.06 100 ASN A CA 1
ATOM 1538 C C . ASN B 1 1 ? -23.300 -22.278 -7.742 1.00 80.39 100 ASN A C 1
ATOM 1539 O O . ASN B 1 1 ? -24.133 -21.450 -7.316 1.00 77.15 100 ASN A O 1
ATOM 1544 N N . GLY B 1 2 ? -22.196 -22.579 -7.052 1.00 61.11 101 GLY A N 1
ATOM 1545 C CA . GLY B 1 2 ? -21.610 -21.607 -6.143 1.00 46.01 101 GLY A CA 1
ATOM 1546 C C . GLY B 1 2 ? -21.342 -20.324 -6.926 1.00 53.11 101 GLY A C 1
ATOM 1547 O O . GLY B 1 2 ? -21.753 -19.215 -6.528 1.00 67.37 101 GLY A O 1
ATOM 1548 N N . ASN B 1 3 ? -20.729 -20.512 -8.090 1.00 43.04 102 ASN A N 1
ATOM 1549 C CA . ASN B 1 3 ? -20.200 -19.434 -8.922 1.00 47.04 102 ASN A CA 1
ATOM 1550 C C . ASN B 1 3 ? -21.242 -18.713 -9.848 1.00 39.90 102 ASN A C 1
ATOM 1551 O O . ASN B 1 3 ? -20.857 -17.753 -10.563 1.00 27.28 102 ASN A O 1
ATOM 1556 N N . SER B 1 4 ? -22.528 -19.121 -9.824 1.00 30.46 103 SER A N 1
ATOM 1557 C CA . SER B 1 4 ? -23.573 -18.477 -10.650 1.00 24.89 103 SER A CA 1
ATOM 1558 C C . SER B 1 4 ? -23.645 -16.992 -10.402 1.00 21.71 103 SER A C 1
ATOM 1559 O O . SER B 1 4 ? -23.656 -16.197 -11.352 1.00 20.33 103 SER A O 1
ATOM 1562 N N . LEU B 1 5 ? -23.731 -16.630 -9.117 1.00 20.10 104 LEU A N 1
ATOM 1563 C CA . LEU B 1 5 ? -23.741 -15.195 -8.686 1.00 17.65 104 LEU A CA 1
ATOM 1564 C C . LEU B 1 5 ? -22.501 -14.398 -8.992 1.00 14.83 104 LEU A C 1
ATOM 1565 O O . LEU B 1 5 ? -22.623 -13.266 -9.411 1.00 17.14 104 LEU A O 1
ATOM 1570 N N . SER B 1 6 ? -21.315 -15.002 -8.847 1.00 16.61 105 SER A N 1
ATOM 1571 C CA . SER B 1 6 ? -20.081 -14.311 -9.255 1.00 16.15 105 SER A CA 1
ATOM 1572 C C . SER B 1 6 ? -20.099 -13.924 -10.741 1.00 14.13 105 SER A C 1
ATOM 1573 O O . SER B 1 6 ? -19.787 -12.804 -11.124 1.00 13.07 105 SER A O 1
ATOM 1576 N N . ALA B 1 7 ? -20.588 -14.874 -11.573 1.00 14.96 106 ALA A N 1
ATOM 1577 C CA . ALA B 1 7 ? -20.685 -14.618 -13.027 1.00 15.56 106 ALA A CA 1
ATOM 1578 C C . ALA B 1 7 ? -21.766 -13.580 -13.388 1.00 13.19 106 ALA A C 1
ATOM 1579 O O . ALA B 1 7 ? -21.573 -12.680 -14.216 1.00 13.22 106 ALA A O 1
ATOM 1581 N N . ALA B 1 8 ? -22.908 -13.751 -12.747 1.00 13.97 107 ALA A N 1
ATOM 1582 C CA . ALA B 1 8 ? -24.013 -12.840 -12.965 1.00 13.82 107 ALA A CA 1
ATOM 1583 C C . ALA B 1 8 ? -23.671 -11.411 -12.525 1.00 10.65 107 ALA A C 1
ATOM 1584 O O . ALA B 1 8 ? -23.939 -10.450 -13.250 1.00 12.08 107 ALA A O 1
ATOM 1586 N N . GLU B 1 9 ? -22.961 -11.298 -11.375 1.00 12.90 108 GLU A N 1
ATOM 1587 C CA . GLU B 1 9 ? -22.534 -9.978 -10.919 1.00 13.21 108 GLU A CA 1
ATOM 1588 C C . GLU B 1 9 ? -21.569 -9.295 -11.871 1.00 11.69 108 GLU A C 1
ATOM 1589 O O . GLU B 1 9 ? -21.677 -8.106 -12.209 1.00 11.50 108 GLU A O 1
ATOM 1595 N N . LEU B 1 10 ? -20.588 -10.064 -12.373 1.00 12.05 109 LEU A N 1
ATOM 1596 C CA . LEU B 1 10 ? -19.642 -9.522 -13.301 1.00 10.89 109 LEU A CA 1
ATOM 1597 C C . LEU B 1 10 ? -20.295 -9.031 -14.604 1.00 9.98 109 LEU A C 1
ATOM 1598 O O . LEU B 1 10 ? -20.049 -7.963 -15.131 1.00 10.64 109 LEU A O 1
ATOM 1603 N N . THR B 1 11 ? -21.255 -9.871 -15.081 1.00 11.00 110 THR A N 1
ATOM 1604 C CA . THR B 1 11 ? -21.981 -9.487 -16.267 1.00 11.63 110 THR A CA 1
ATOM 1605 C C . THR B 1 11 ? -22.736 -8.105 -16.075 1.00 10.92 110 THR A C 1
ATOM 1606 O O . THR B 1 11 ? -22.695 -7.242 -16.953 1.00 12.39 110 THR A O 1
ATOM 1610 N N . CYS B 1 12 ? -23.399 -7.936 -14.877 1.00 10.43 111 CYS A N 1
ATOM 1611 C CA . CYS B 1 12 ? -24.118 -6.687 -14.633 1.00 11.43 111 CYS A CA 1
ATOM 1612 C C . CYS B 1 12 ? -23.133 -5.463 -14.490 1.00 10.82 111 CYS A C 1
ATOM 1613 O O . CYS B 1 12 ? -23.388 -4.434 -15.068 1.00 11.72 111 CYS A O 1
ATOM 1616 N N . GLY B 1 13 ? -21.964 -5.760 -13.953 1.00 10.33 112 GLY A N 1
ATOM 1617 C CA . GLY B 1 13 ? -20.821 -4.795 -13.897 1.00 10.07 112 GLY A CA 1
ATOM 1618 C C . GLY B 1 13 ? -20.458 -4.310 -15.254 1.00 9.46 112 GLY A C 1
ATOM 1619 O O . GLY B 1 13 ? -20.307 -3.157 -15.609 1.00 10.97 112 GLY A O 1
ATOM 1620 N N A MET B 1 14 ? -20.349 -5.319 -16.173 0.50 10.43 113 MET A N 1
ATOM 1621 N N B MET B 1 14 ? -20.386 -5.332 -16.140 0.50 10.91 113 MET A N 1
ATOM 1622 C CA A MET B 1 14 ? -19.933 -5.011 -17.542 0.50 10.40 113 MET A CA 1
ATOM 1623 C CA B MET B 1 14 ? -19.991 -5.055 -17.488 0.50 11.32 113 MET A CA 1
ATOM 1624 C C A MET B 1 14 ? -20.978 -4.206 -18.321 0.50 11.57 113 MET A C 1
ATOM 1625 C C B MET B 1 14 ? -20.981 -4.229 -18.305 0.50 12.23 113 MET A C 1
ATOM 1626 O O A MET B 1 14 ? -20.645 -3.284 -19.067 0.50 12.22 113 MET A O 1
ATOM 1627 O O B MET B 1 14 ? -20.612 -3.326 -19.054 0.50 12.86 113 MET A O 1
ATOM 1636 N N . ILE B 1 15 ? -22.251 -4.509 -18.068 1.00 12.75 114 ILE A N 1
ATOM 1637 C CA . ILE B 1 15 ? -23.360 -3.732 -18.648 1.00 12.96 114 ILE A CA 1
ATOM 1638 C C . ILE B 1 15 ? -23.235 -2.266 -18.207 1.00 11.80 114 ILE A C 1
ATOM 1639 O O . ILE B 1 15 ? -23.276 -1.393 -19.009 1.00 13.43 114 ILE A O 1
ATOM 1644 N N A MET B 1 16 ? -23.105 -2.042 -16.891 0.50 11.23 115 MET A N 1
ATOM 1645 N N B MET B 1 16 ? -23.046 -2.053 -16.884 0.50 11.37 115 MET A N 1
ATOM 1646 C CA A MET B 1 16 ? -22.971 -0.654 -16.349 0.50 11.29 115 MET A CA 1
ATOM 1647 C CA B MET B 1 16 ? -22.871 -0.667 -16.307 0.50 12.65 115 MET A CA 1
ATOM 1648 C C A MET B 1 16 ? -21.699 0.030 -16.890 0.50 12.39 115 MET A C 1
ATOM 1649 C C B MET B 1 16 ? -21.692 0.012 -16.926 0.50 12.53 115 MET A C 1
ATOM 1650 O O A MET B 1 16 ? -21.754 1.188 -17.298 0.50 13.54 115 MET A O 1
ATOM 1651 O O B MET B 1 16 ? -21.776 1.139 -17.361 0.50 13.64 115 MET A O 1
ATOM 1660 N N . CYS B 1 17 ? -20.579 -0.703 -16.975 1.00 13.28 116 CYS A N 1
ATOM 1661 C CA . CYS B 1 17 ? -19.376 -0.161 -17.584 1.00 12.52 116 CYS A CA 1
ATOM 1662 C C . CYS B 1 17 ? -19.524 0.234 -19.060 1.00 14.06 116 CYS A C 1
ATOM 1663 O O . CYS B 1 17 ? -18.955 1.266 -19.509 1.00 16.30 116 CYS A O 1
ATOM 1666 N N . LEU B 1 18 ? -20.238 -0.589 -19.839 1.00 13.69 117 LEU A N 1
ATOM 1667 C CA . LEU B 1 18 ? -20.569 -0.182 -21.215 1.00 16.76 117 LEU A CA 1
ATOM 1668 C C . LEU B 1 18 ? -21.440 1.054 -21.301 1.00 16.24 117 LEU A C 1
ATOM 1669 O O . LEU B 1 18 ? -21.225 1.894 -22.176 1.00 19.48 117 LEU A O 1
ATOM 1674 N N . ALA B 1 19 ? -22.418 1.200 -20.392 1.00 14.42 118 ALA A N 1
ATOM 1675 C CA . ALA B 1 19 ? -23.312 2.361 -20.505 1.00 16.03 118 ALA A CA 1
ATOM 1676 C C . ALA B 1 19 ? -22.606 3.664 -20.213 1.00 15.44 118 ALA A C 1
ATOM 1677 O O . ALA B 1 19 ? -22.954 4.721 -20.744 1.00 16.17 118 ALA A O 1
ATOM 1679 N N . ARG B 1 20 ? -21.642 3.570 -19.304 1.00 15.19 119 ARG A N 1
ATOM 1680 C CA . ARG B 1 20 ? -20.999 4.792 -18.766 1.00 14.93 119 ARG A CA 1
ATOM 1681 C C . ARG B 1 20 ? -19.515 4.955 -19.048 1.00 18.52 119 ARG A C 1
ATOM 1682 O O . ARG B 1 20 ? -18.935 6.003 -18.716 1.00 20.41 119 ARG A O 1
ATOM 1690 N N . GLN B 1 21 ? -18.923 3.958 -19.712 1.00 16.14 120 GLN A N 1
ATOM 1691 C CA . GLN B 1 21 ? -17.529 4.015 -20.090 1.00 15.78 120 GLN A CA 1
ATOM 1692 C C . GLN B 1 21 ? -16.594 4.265 -18.910 1.00 13.59 120 GLN A C 1
ATOM 1693 O O . GLN B 1 21 ? -15.555 4.938 -19.043 1.00 15.32 120 GLN A O 1
ATOM 1699 N N . ILE B 1 22 ? -16.884 3.587 -17.824 1.00 14.54 121 ILE A N 1
ATOM 1700 C CA . ILE B 1 22 ? -16.170 3.794 -16.582 1.00 13.76 121 ILE A CA 1
ATOM 1701 C C . ILE B 1 22 ? -14.689 3.382 -16.750 1.00 14.24 121 ILE A C 1
ATOM 1702 O O . ILE B 1 22 ? -13.816 4.149 -16.438 1.00 15.97 121 ILE A O 1
ATOM 1707 N N . PRO B 1 23 ? -14.400 2.182 -17.381 1.00 13.11 122 PRO A N 1
ATOM 1708 C CA . PRO B 1 23 ? -12.965 1.873 -17.541 1.00 12.65 122 PRO A CA 1
ATOM 1709 C C . PRO B 1 23 ? -12.182 2.907 -18.384 1.00 12.53 122 PRO A C 1
ATOM 1710 O O . PRO B 1 23 ? -11.010 3.265 -18.070 1.00 14.67 122 PRO A O 1
ATOM 1714 N N . GLN B 1 24 ? -12.748 3.371 -19.495 1.00 14.56 123 GLN A N 1
ATOM 1715 C CA . GLN B 1 24 ? -12.092 4.335 -20.334 1.00 15.97 123 GLN A CA 1
ATOM 1716 C C . GLN B 1 24 ? -11.856 5.663 -19.565 1.00 15.05 123 GLN A C 1
ATOM 1717 O O . GLN B 1 24 ? -10.886 6.383 -19.769 1.00 17.63 123 GLN A O 1
ATOM 1723 N N . ALA B 1 25 ? -12.894 5.982 -18.874 1.00 13.74 124 ALA A N 1
ATOM 1724 C CA . ALA B 1 25 ? -12.832 7.239 -18.072 1.00 13.08 124 ALA A CA 1
ATOM 1725 C C . ALA B 1 25 ? -11.732 7.229 -17.001 1.00 12.43 124 ALA A C 1
ATOM 1726 O O . ALA B 1 25 ? -11.005 8.216 -16.852 1.00 15.86 124 ALA A O 1
ATOM 1728 N N . THR B 1 26 ? -11.628 6.141 -16.274 1.00 13.43 125 THR A N 1
ATOM 1729 C CA . THR B 1 26 ? -10.569 5.929 -15.318 1.00 13.58 125 THR A CA 1
ATOM 1730 C C . THR B 1 26 ? -9.226 5.985 -16.031 1.00 14.45 125 THR A C 1
ATOM 1731 O O . THR B 1 26 ? -8.306 6.674 -15.570 1.00 16.73 125 THR A O 1
ATOM 1735 N N . ALA B 1 27 ? -9.073 5.303 -17.189 1.00 14.54 126 ALA A N 1
ATOM 1736 C CA . ALA B 1 27 ? -7.791 5.418 -17.904 1.00 15.58 126 ALA A CA 1
ATOM 1737 C C . ALA B 1 27 ? -7.493 6.888 -18.261 1.00 16.20 126 ALA A C 1
ATOM 1738 O O . ALA B 1 27 ? -6.344 7.307 -18.243 1.00 19.40 126 ALA A O 1
ATOM 1740 N N . SER B 1 28 ? -8.502 7.593 -18.763 1.00 15.59 127 SER A N 1
ATOM 1741 C CA . SER B 1 28 ? -8.349 9.015 -19.129 1.00 19.91 127 SER A CA 1
ATOM 1742 C C . SER B 1 28 ? -7.883 9.834 -17.917 1.00 16.89 127 SER A C 1
ATOM 1743 O O . SER B 1 28 ? -6.884 10.587 -17.987 1.00 22.22 127 SER A O 1
ATOM 1746 N N . MET B 1 29 ? -8.518 9.576 -16.787 1.00 16.26 128 MET A N 1
ATOM 1747 C CA . MET B 1 29 ? -8.091 10.312 -15.567 1.00 16.29 128 MET A CA 1
ATOM 1748 C C . MET B 1 29 ? -6.640 10.003 -15.170 1.00 18.50 128 MET A C 1
ATOM 1749 O O . MET B 1 29 ? -5.890 10.884 -14.754 1.00 20.88 128 MET A O 1
ATOM 1754 N N . LYS B 1 30 ? -6.283 8.711 -15.279 1.00 17.35 129 LYS A N 1
ATOM 1755 C CA . LYS B 1 30 ? -4.942 8.269 -14.897 1.00 18.17 129 LYS A CA 1
ATOM 1756 C C . LYS B 1 30 ? -3.875 8.765 -15.820 1.00 20.20 129 LYS A C 1
ATOM 1757 O O . LYS B 1 30 ? -2.706 8.823 -15.453 1.00 25.30 129 LYS A O 1
ATOM 1763 N N . ASP B 1 31 ? -4.273 9.127 -17.037 1.00 22.28 130 ASP A N 1
ATOM 1764 C CA . ASP B 1 31 ? -3.366 9.732 -18.011 1.00 25.35 130 ASP A CA 1
ATOM 1765 C C . ASP B 1 31 ? -3.319 11.281 -17.866 1.00 26.39 130 ASP A C 1
ATOM 1766 O O . ASP B 1 31 ? -2.741 11.967 -18.690 1.00 29.36 130 ASP A O 1
ATOM 1771 N N . GLY B 1 32 ? -3.929 11.811 -16.800 1.00 22.56 131 GLY A N 1
ATOM 1772 C CA . GLY B 1 32 ? -3.808 13.236 -16.437 1.00 22.46 131 GLY A CA 1
ATOM 1773 C C . GLY B 1 32 ? -4.874 14.108 -17.062 1.00 25.35 131 GLY A C 1
ATOM 1774 O O . GLY B 1 32 ? -4.829 15.341 -16.961 1.00 34.99 131 GLY A O 1
ATOM 1775 N N . LYS B 1 33 ? -5.860 13.490 -17.674 1.00 22.56 132 LYS A N 1
ATOM 1776 C CA . LYS B 1 33 ? -6.826 14.196 -18.468 1.00 22.65 132 LYS A CA 1
ATOM 1777 C C . LYS B 1 33 ? -8.175 14.353 -17.775 1.00 23.44 132 LYS A C 1
ATOM 1778 O O . LYS B 1 33 ? -8.495 13.616 -16.851 1.00 20.99 132 LYS A O 1
ATOM 1784 N N . TRP B 1 34 ? -8.942 15.341 -18.234 1.00 25.88 133 TRP A N 1
ATOM 1785 C CA . TRP B 1 34 ? -10.281 15.676 -17.698 1.00 22.92 133 TRP A CA 1
ATOM 1786 C C . TRP B 1 34 ? -11.156 15.950 -18.909 1.00 24.05 133 TRP A C 1
ATOM 1787 O O . TRP B 1 34 ? -11.238 17.095 -19.400 1.00 26.57 133 TRP A O 1
ATOM 1798 N N . GLU B 1 35 ? -11.803 14.875 -19.370 1.00 27.51 134 GLU A N 1
ATOM 1799 C CA . GLU B 1 35 ? -12.438 14.794 -20.685 1.00 28.41 134 GLU A CA 1
ATOM 1800 C C . GLU B 1 35 ? -13.923 14.531 -20.538 1.00 32.40 134 GLU A C 1
ATOM 1801 O O . GLU B 1 35 ? -14.435 13.485 -20.912 1.00 32.96 134 GLU A O 1
ATOM 1807 N N . ARG B 1 36 ? -14.620 15.500 -19.977 1.00 35.68 135 ARG A N 1
ATOM 1808 C CA . ARG B 1 36 ? -16.033 15.278 -19.636 1.00 38.26 135 ARG A CA 1
ATOM 1809 C C . ARG B 1 36 ? -16.931 15.025 -20.829 1.00 38.52 135 ARG A C 1
ATOM 1810 O O . ARG B 1 36 ? -17.799 14.128 -20.809 1.00 39.86 135 ARG A O 1
ATOM 1818 N N . LYS B 1 37 ? -16.734 15.817 -21.874 1.00 42.10 136 LYS A N 1
ATOM 1819 C CA . LYS B 1 37 ? -17.560 15.712 -23.087 1.00 41.54 136 LYS A CA 1
ATOM 1820 C C . LYS B 1 37 ? -17.360 14.340 -23.736 1.00 42.27 136 LYS A C 1
ATOM 1821 O O . LYS B 1 37 ? -18.340 13.654 -24.052 1.00 55.46 136 LYS A O 1
ATOM 1827 N N . LYS B 1 38 ? -16.101 13.913 -23.900 1.00 44.09 137 LYS A N 1
ATOM 1828 C CA . LYS B 1 38 ? -15.817 12.586 -24.500 1.00 44.11 137 LYS A CA 1
ATOM 1829 C C . LYS B 1 38 ? -16.609 11.415 -23.888 1.00 39.24 137 LYS A C 1
ATOM 1830 O O . LYS B 1 38 ? -16.980 10.502 -24.596 1.00 39.58 137 LYS A O 1
ATOM 1836 N N . PHE B 1 39 ? -16.879 11.422 -22.589 1.00 40.82 138 PHE A N 1
ATOM 1837 C CA . PHE B 1 39 ? -17.490 10.222 -21.976 1.00 25.94 138 PHE A CA 1
ATOM 1838 C C . PHE B 1 39 ? -18.962 10.416 -21.561 1.00 29.35 138 PHE A C 1
ATOM 1839 O O . PHE B 1 39 ? -19.458 9.731 -20.647 1.00 38.85 138 PHE A O 1
ATOM 1847 N N . MET B 1 40 ? -19.652 11.319 -22.261 1.00 31.09 139 MET A N 1
ATOM 1848 C CA . MET B 1 40 ? -21.121 11.289 -22.358 1.00 36.20 139 MET A CA 1
ATOM 1849 C C . MET B 1 40 ? -21.655 9.866 -22.589 1.00 31.31 139 MET A C 1
ATOM 1850 O O . MET B 1 40 ? -21.350 9.266 -23.586 1.00 35.88 139 MET A O 1
ATOM 1855 N N . GLY B 1 41 ? -22.471 9.366 -21.674 1.00 22.78 140 GLY A N 1
ATOM 1856 C CA . GLY B 1 41 ? -22.986 8.023 -21.723 1.00 20.88 140 GLY A CA 1
ATOM 1857 C C . GLY B 1 41 ? -24.497 7.898 -21.907 1.00 21.92 140 GLY A C 1
ATOM 1858 O O . GLY B 1 41 ? -25.156 8.813 -22.347 1.00 27.55 140 GLY A O 1
ATOM 1859 N N . THR B 1 42 ? -25.023 6.748 -21.487 1.00 19.71 141 THR A N 1
ATOM 1860 C CA . THR B 1 42 ? -26.416 6.414 -21.677 1.00 23.25 141 THR A CA 1
ATOM 1861 C C . THR B 1 42 ? -27.023 5.822 -20.419 1.00 17.16 141 THR A C 1
ATOM 1862 O O . THR B 1 42 ? -26.387 5.137 -19.663 1.00 19.05 141 THR A O 1
ATOM 1866 N N . GLU B 1 43 ? -28.311 6.136 -20.217 1.00 17.54 142 GLU A N 1
ATOM 1867 C CA . GLU B 1 43 ? -29.049 5.605 -19.084 1.00 19.16 142 GLU A CA 1
ATOM 1868 C C . GLU B 1 43 ? -29.564 4.226 -19.400 1.00 16.63 142 GLU A C 1
ATOM 1869 O O . GLU B 1 43 ? -30.051 3.987 -20.503 1.00 22.88 142 GLU A O 1
ATOM 1875 N N . LEU B 1 44 ? -29.511 3.329 -18.449 1.00 17.28 143 LEU A N 1
ATOM 1876 C CA . LEU B 1 44 ? -30.070 1.968 -18.620 1.00 16.47 143 LEU A CA 1
ATOM 1877 C C . LEU B 1 44 ? -31.623 1.910 -18.513 1.00 15.92 143 LEU A C 1
ATOM 1878 O O . LEU B 1 44 ? -32.257 1.086 -19.195 1.00 18.41 143 LEU A O 1
ATOM 1883 N N . ASN B 1 45 ? -32.216 2.780 -17.690 1.00 15.80 144 ASN A N 1
ATOM 1884 C CA . ASN B 1 45 ? -33.658 2.743 -17.465 1.00 16.54 144 ASN A CA 1
ATOM 1885 C C . ASN B 1 45 ? -34.349 2.871 -18.810 1.00 16.64 144 ASN A C 1
ATOM 1886 O O . ASN B 1 45 ? -33.943 3.729 -19.614 1.00 21.04 144 ASN A O 1
ATOM 1891 N N . GLY B 1 46 ? -35.326 1.995 -19.080 1.00 16.24 145 GLY A N 1
ATOM 1892 C CA . GLY B 1 46 ? -36.031 2.021 -20.324 1.00 15.98 145 GLY A CA 1
ATOM 1893 C C . GLY B 1 46 ? -35.425 1.329 -21.530 1.00 15.80 145 GLY A C 1
ATOM 1894 O O . GLY B 1 46 ? -36.106 1.174 -22.565 1.00 20.84 145 GLY A O 1
ATOM 1895 N N A LYS B 1 47 ? -34.195 0.854 -21.392 0.50 16.44 146 LYS A N 1
ATOM 1896 N N B LYS B 1 47 ? -34.170 0.943 -21.454 0.50 15.27 146 LYS A N 1
ATOM 1897 C CA A LYS B 1 47 ? -33.491 0.197 -22.467 0.50 15.82 146 LYS A CA 1
ATOM 1898 C CA B LYS B 1 47 ? -33.526 0.253 -22.538 0.50 14.16 146 LYS A CA 1
ATOM 1899 C C A LYS B 1 47 ? -33.827 -1.287 -22.470 0.50 15.66 146 LYS A C 1
ATOM 1900 C C B LYS B 1 47 ? -33.741 -1.281 -22.465 0.50 14.73 146 LYS A C 1
ATOM 1901 O O A LYS B 1 47 ? -34.232 -1.886 -21.464 0.50 16.89 146 LYS A O 1
ATOM 1902 O O B LYS B 1 47 ? -33.972 -1.915 -21.413 0.50 15.23 146 LYS A O 1
ATOM 1913 N N . THR B 1 48 ? -33.671 -1.881 -23.655 1.00 15.58 147 THR A N 1
ATOM 1914 C CA . THR B 1 48 ? -33.871 -3.304 -23.819 1.00 14.70 147 THR A CA 1
ATOM 1915 C C . THR B 1 48 ? -32.583 -4.092 -23.742 1.00 12.51 147 THR A C 1
ATOM 1916 O O . THR B 1 48 ? -31.602 -3.791 -24.455 1.00 15.43 147 THR A O 1
ATOM 1920 N N . LEU B 1 49 ? -32.609 -5.084 -22.870 1.00 12.26 148 LEU A N 1
ATOM 1921 C CA . LEU B 1 49 ? -31.587 -6.058 -22.702 1.00 11.71 148 LEU A CA 1
ATOM 1922 C C . LEU B 1 49 ? -32.088 -7.394 -23.235 1.00 11.42 148 LEU A C 1
ATOM 1923 O O . LEU B 1 49 ? -33.024 -7.932 -22.701 1.00 13.29 148 LEU A O 1
ATOM 1928 N N . GLY B 1 50 ? -31.319 -7.955 -24.211 1.00 10.75 149 GLY A N 1
ATOM 1929 C CA . GLY B 1 50 ? -31.525 -9.281 -24.675 1.00 11.63 149 GLY A CA 1
ATOM 1930 C C . GLY B 1 50 ? -30.610 -10.272 -24.011 1.00 11.43 149 GLY A C 1
ATOM 1931 O O . GLY B 1 50 ? -29.368 -10.060 -23.991 1.00 13.54 149 GLY A O 1
ATOM 1932 N N . ILE B 1 51 ? -31.181 -11.357 -23.521 1.00 11.81 150 ILE A N 1
ATOM 1933 C CA . ILE B 1 51 ? -30.491 -12.352 -22.795 1.00 12.52 150 ILE A CA 1
ATOM 1934 C C . ILE B 1 51 ? -30.623 -13.662 -23.555 1.00 11.19 150 ILE A C 1
ATOM 1935 O O . ILE B 1 51 ? -31.697 -14.239 -23.605 1.00 14.40 150 ILE A O 1
ATOM 1940 N N . LEU B 1 52 ? -29.501 -14.132 -24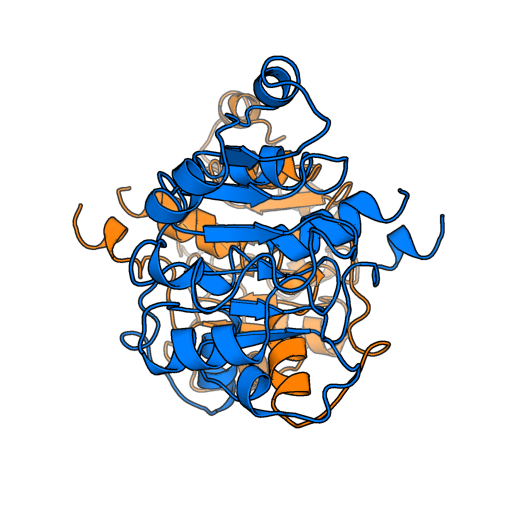.036 1.00 11.36 151 LEU A N 1
ATOM 1941 C CA . LEU B 1 52 ? -29.504 -15.363 -24.873 1.00 12.80 151 LEU A CA 1
ATOM 1942 C C . LEU B 1 52 ? -28.999 -16.471 -23.979 1.00 11.35 151 LEU A C 1
ATOM 1943 O O . LEU B 1 52 ? -27.770 -16.503 -23.695 1.00 13.08 151 LEU A O 1
ATOM 1948 N N . GLY B 1 53 ? -29.851 -17.414 -23.554 1.00 11.72 152 GLY A N 1
ATOM 1949 C CA . GLY B 1 53 ? -29.550 -18.401 -22.520 1.00 11.18 152 GLY A CA 1
ATOM 1950 C C . GLY B 1 53 ? -30.186 -18.001 -21.217 1.00 13.38 152 GLY A C 1
ATOM 1951 O O . GLY B 1 53 ? -29.770 -16.996 -20.610 1.00 14.48 152 GLY A O 1
ATOM 1952 N N . LEU B 1 54 ? -31.234 -18.736 -20.852 1.00 13.13 153 LEU A N 1
ATOM 1953 C CA . LEU B 1 54 ? -32.100 -18.361 -19.717 1.00 13.55 153 LEU A CA 1
ATOM 1954 C C . LEU B 1 54 ? -32.064 -19.314 -18.547 1.00 15.30 153 LEU A C 1
ATOM 1955 O O . LEU B 1 54 ? -33.050 -19.470 -17.833 1.00 17.89 153 LEU A O 1
ATOM 1960 N N . GLY B 1 55 ? -30.902 -19.956 -18.393 1.00 16.69 154 GLY A N 1
ATOM 1961 C CA . GLY B 1 55 ? -30.542 -20.777 -17.275 1.00 16.68 154 GLY A CA 1
ATOM 1962 C C . GLY B 1 55 ? -30.209 -19.923 -16.052 1.00 16.84 154 GLY A C 1
ATOM 1963 O O . GLY B 1 55 ? -30.515 -18.740 -16.015 1.00 16.17 154 GLY A O 1
ATOM 1964 N N . ARG B 1 56 ? -29.533 -20.528 -15.095 1.00 21.04 155 ARG A N 1
ATOM 1965 C CA . ARG B 1 56 ? -29.376 -19.890 -13.787 1.00 22.24 155 ARG A CA 1
ATOM 1966 C C . ARG B 1 56 ? -28.687 -18.518 -13.882 1.00 19.67 155 ARG A C 1
ATOM 1967 O O . ARG B 1 56 ? -29.194 -17.516 -13.424 1.00 19.98 155 ARG A O 1
ATOM 1975 N N . ILE B 1 57 ? -27.564 -18.446 -14.552 1.00 16.78 156 ILE A N 1
ATOM 1976 C CA . ILE B 1 57 ? -26.870 -17.177 -14.694 1.00 16.74 156 ILE A CA 1
ATOM 1977 C C . ILE B 1 57 ? -27.673 -16.120 -15.470 1.00 14.27 156 ILE A C 1
ATOM 1978 O O . ILE B 1 57 ? -27.791 -14.992 -15.038 1.00 15.49 156 ILE A O 1
ATOM 1983 N N . GLY B 1 58 ? -28.193 -16.462 -16.660 1.00 15.57 157 GLY A N 1
ATOM 1984 C CA . GLY B 1 58 ? -29.093 -15.563 -17.361 1.00 12.76 157 GLY A CA 1
ATOM 1985 C C . GLY B 1 58 ? -30.249 -15.002 -16.515 1.00 13.88 157 GLY A C 1
ATOM 1986 O O . GLY B 1 58 ? -30.583 -13.788 -16.608 1.00 14.50 157 GLY A O 1
ATOM 1987 N N A ARG B 1 59 ? -30.861 -15.862 -15.709 0.50 14.57 158 ARG A N 1
ATOM 1988 N N B ARG B 1 59 ? -30.816 -15.847 -15.691 0.50 13.58 158 ARG A N 1
ATOM 1989 C CA A ARG B 1 59 ? -32.023 -15.469 -14.847 0.50 12.99 158 ARG A CA 1
ATOM 1990 C CA B ARG B 1 59 ? -31.975 -15.444 -14.897 0.50 11.00 158 ARG A CA 1
ATOM 1991 C C A ARG B 1 59 ? -31.584 -14.402 -13.874 0.50 13.55 158 ARG A C 1
ATOM 1992 C C B ARG B 1 59 ? -31.550 -14.535 -13.781 0.50 12.48 158 ARG A C 1
ATOM 1993 O O A ARG B 1 59 ? -32.301 -13.431 -13.610 0.50 14.52 158 ARG A O 1
ATOM 1994 O O B ARG B 1 59 ? -32.311 -13.678 -13.358 0.50 16.77 158 ARG A O 1
ATOM 2009 N N A GLU B 1 60 ? -30.436 -14.673 -13.273 0.50 13.30 159 GLU A N 1
ATOM 2010 N N B GLU B 1 60 ? -30.334 -14.736 -13.304 0.50 12.13 159 GLU A N 1
ATOM 2011 C CA A GLU B 1 60 ? -29.918 -13.761 -12.220 0.50 12.84 159 GLU A CA 1
ATOM 2012 C CA B GLU B 1 60 ? -29.850 -13.856 -12.203 0.50 12.98 159 GLU A CA 1
ATOM 2013 C C A GLU B 1 60 ? -29.541 -12.398 -12.772 0.50 12.09 159 GLU A C 1
ATOM 2014 C C B GLU B 1 60 ? -29.501 -12.454 -12.734 0.50 12.03 159 GLU A C 1
ATOM 2015 O O A GLU B 1 60 ? -29.746 -11.362 -12.088 0.50 14.70 159 GLU A O 1
ATOM 2016 O O B GLU B 1 60 ? -29.690 -11.447 -11.978 0.50 14.56 159 GLU A O 1
ATOM 2027 N N . VAL B 1 61 ? -28.937 -12.386 -13.946 1.00 12.08 160 VAL A N 1
ATOM 2028 C CA . VAL B 1 61 ? -28.678 -11.145 -14.638 1.00 11.15 160 VAL A CA 1
ATOM 2029 C C . VAL B 1 61 ? -30.052 -10.438 -14.846 1.00 12.34 160 VAL A C 1
ATOM 2030 O O . VAL B 1 61 ? -30.183 -9.230 -14.635 1.00 12.83 160 VAL A O 1
ATOM 2034 N N . ALA B 1 62 ? -31.052 -11.171 -15.341 1.00 11.43 161 ALA A N 1
ATOM 2035 C CA . ALA B 1 62 ? -32.344 -10.611 -15.581 1.00 11.23 161 ALA A CA 1
ATOM 2036 C C . ALA B 1 62 ? -32.926 -9.865 -14.380 1.00 11.82 161 ALA A C 1
ATOM 2037 O O . ALA B 1 62 ? -33.395 -8.740 -14.553 1.00 14.47 161 ALA A O 1
ATOM 2039 N N . THR B 1 63 ? -32.952 -10.535 -13.260 1.00 11.85 162 THR A N 1
ATOM 2040 C CA . THR B 1 63 ? -33.649 -9.926 -12.132 1.00 14.30 162 THR A CA 1
ATOM 2041 C C . THR B 1 63 ? -32.876 -8.714 -11.592 1.00 12.89 162 THR A C 1
ATOM 2042 O O . THR B 1 63 ? -33.484 -7.725 -11.232 1.00 14.74 162 THR A O 1
ATOM 2046 N N . ARG B 1 64 ? -31.561 -8.747 -11.646 1.00 12.83 163 ARG A N 1
ATOM 2047 C CA . ARG B 1 64 ? -30.772 -7.559 -11.280 1.00 11.03 163 ARG A CA 1
ATOM 2048 C C . ARG B 1 64 ? -31.007 -6.416 -12.219 1.00 11.03 163 ARG A C 1
ATOM 2049 O O . ARG B 1 64 ? -31.294 -5.272 -11.837 1.00 13.73 163 ARG A O 1
ATOM 2057 N N . MET B 1 65 ? -30.985 -6.685 -13.536 1.00 11.91 164 MET A N 1
ATOM 2058 C CA . MET B 1 65 ? -31.120 -5.586 -14.461 1.00 11.05 164 MET A CA 1
ATOM 2059 C C . MET B 1 65 ? -32.557 -4.993 -14.491 1.00 11.51 164 MET A C 1
ATOM 2060 O O . MET B 1 65 ? -32.808 -3.872 -14.934 1.00 13.16 164 MET A O 1
ATOM 2065 N N . GLN B 1 66 ? -33.541 -5.877 -14.250 1.00 12.48 165 GLN A N 1
ATOM 2066 C CA . GLN B 1 66 ? -34.933 -5.440 -14.120 1.00 11.30 165 GLN A CA 1
ATOM 2067 C C . GLN B 1 66 ? -35.072 -4.308 -13.032 1.00 14.31 165 GLN A C 1
ATOM 2068 O O . GLN B 1 66 ? -35.888 -3.410 -13.219 1.00 16.72 165 GLN A O 1
ATOM 2074 N N . SER B 1 67 ? -34.186 -4.306 -12.007 1.00 11.48 166 SER A N 1
ATOM 2075 C CA . SER B 1 67 ? -34.292 -3.279 -10.917 1.00 12.72 166 SER A CA 1
ATOM 2076 C C . SER B 1 67 ? -33.831 -1.934 -11.450 1.00 13.64 166 SER A C 1
ATOM 2077 O O . SER B 1 67 ? -34.099 -0.932 -10.757 1.00 15.22 166 SER A O 1
ATOM 2080 N N . PHE B 1 68 ? -33.029 -1.875 -12.502 1.00 13.68 167 PHE A N 1
ATOM 2081 C CA . PHE B 1 68 ? -32.625 -0.690 -13.245 1.00 13.26 167 PHE A CA 1
ATOM 2082 C C . PHE B 1 68 ? -33.679 -0.200 -14.252 1.00 13.84 167 PHE A C 1
ATOM 2083 O O . PHE B 1 68 ? -33.459 0.768 -14.968 1.00 14.33 167 PHE A O 1
ATOM 2091 N N . GLY B 1 69 ? -34.817 -0.879 -14.333 1.00 14.27 168 GLY A N 1
ATOM 2092 C CA . GLY B 1 69 ? -35.844 -0.511 -15.305 1.00 14.69 168 GLY A CA 1
ATOM 2093 C C . GLY B 1 69 ? -35.602 -1.012 -16.714 1.00 14.05 168 GLY A C 1
ATOM 2094 O O . GLY B 1 69 ? -36.155 -0.433 -17.688 1.00 17.22 168 GLY A O 1
ATOM 2095 N N . MET B 1 70 ? -34.638 -1.943 -16.857 1.00 14.67 169 MET A N 1
ATOM 2096 C CA . MET B 1 70 ? -34.426 -2.487 -18.207 1.00 14.93 169 MET A CA 1
ATOM 2097 C C . MET B 1 70 ? -35.575 -3.415 -18.619 1.00 13.21 169 MET A C 1
ATOM 2098 O O . MET B 1 70 ? -36.057 -4.161 -17.809 1.00 15.11 169 MET A O 1
ATOM 2103 N N A LYS B 1 71 ? -35.939 -3.369 -19.897 0.50 15.34 170 LYS A N 1
ATOM 2104 N N B LYS B 1 71 ? -35.871 -3.431 -19.918 0.50 14.73 170 LYS A N 1
ATOM 2105 C CA A LYS B 1 71 ? -36.850 -4.340 -20.452 0.50 15.14 170 LYS A CA 1
ATOM 2106 C CA B LYS B 1 71 ? -36.832 -4.366 -20.456 0.50 13.64 170 LYS A CA 1
ATOM 2107 C C A LYS B 1 71 ? -35.975 -5.549 -20.736 0.50 12.59 170 LYS A C 1
ATOM 2108 C C B LYS B 1 71 ? -36.1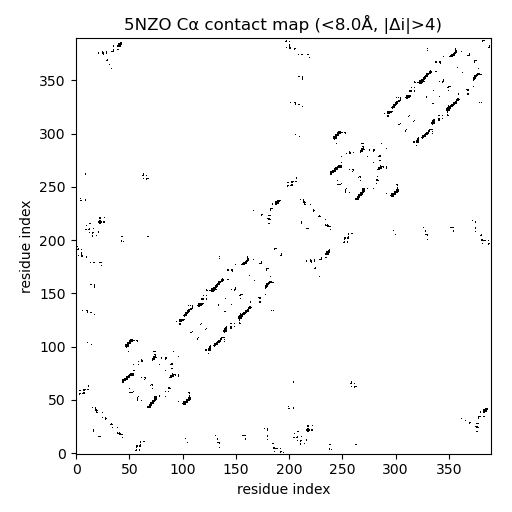01 -5.598 -20.869 0.50 12.31 170 LYS A C 1
ATOM 2109 O O A LYS B 1 71 ? -34.900 -5.418 -21.360 0.50 14.91 170 LYS A O 1
ATOM 2110 O O B LYS B 1 71 ? -35.366 -5.578 -21.882 0.50 17.17 170 LYS A O 1
ATOM 2121 N N . THR B 1 72 ? -36.345 -6.684 -20.157 1.00 12.88 171 THR A N 1
ATOM 2122 C CA . THR B 1 72 ? -35.598 -7.928 -20.384 1.00 11.44 171 THR A CA 1
ATOM 2123 C C . THR B 1 72 ? -36.366 -8.914 -21.298 1.00 12.65 171 THR A C 1
ATOM 2124 O O . THR B 1 72 ? -37.417 -9.404 -20.938 1.00 14.73 171 THR A O 1
ATOM 2128 N N . ILE B 1 73 ? -35.779 -9.130 -22.478 1.00 11.35 172 ILE A N 1
ATOM 2129 C CA . ILE B 1 73 ? -36.248 -10.093 -23.465 1.00 11.91 172 ILE A CA 1
ATOM 2130 C C . ILE B 1 73 ? -35.197 -11.134 -23.634 1.00 11.39 172 ILE A C 1
ATOM 2131 O O . ILE B 1 73 ? -34.053 -10.958 -23.267 1.00 13.02 172 ILE A O 1
ATOM 2136 N N . GLY B 1 74 ? -35.526 -12.222 -24.342 1.00 13.16 173 GLY A N 1
ATOM 2137 C CA . GLY B 1 74 ? -34.490 -13.250 -24.540 1.00 13.25 173 GLY A CA 1
ATOM 2138 C C . GLY B 1 74 ? -34.940 -14.464 -25.311 1.00 11.92 173 GLY A C 1
ATOM 2139 O O . GLY B 1 74 ? -36.114 -14.604 -25.705 1.00 15.60 173 GLY A O 1
ATOM 2140 N N . TYR B 1 75 ? -34.047 -15.438 -25.372 1.00 13.20 174 TYR A N 1
ATOM 2141 C CA . TYR B 1 75 ? -34.285 -16.673 -26.121 1.00 15.70 174 TYR A CA 1
ATOM 2142 C C . TYR B 1 75 ? -33.552 -17.808 -25.432 1.00 14.41 174 TYR A C 1
ATOM 2143 O O . TYR B 1 75 ? -32.405 -17.647 -24.989 1.00 16.70 174 TYR A O 1
ATOM 2152 N N . ASP B 1 76 ? -34.156 -18.996 -25.421 1.00 17.76 175 ASP A N 1
ATOM 2153 C CA . ASP B 1 76 ? -33.575 -20.203 -24.908 1.00 17.54 175 ASP A CA 1
ATOM 2154 C C . ASP B 1 76 ? -34.351 -21.304 -25.687 1.00 15.72 175 ASP A C 1
ATOM 2155 O O . ASP B 1 76 ? -35.562 -21.212 -25.793 1.00 23.18 175 ASP A O 1
ATOM 2160 N N . PRO B 1 77 ? -33.668 -22.362 -26.215 1.00 17.06 176 PRO A N 1
ATOM 2161 C CA . PRO B 1 77 ? -34.390 -23.397 -26.956 1.00 19.29 176 PRO A CA 1
ATOM 2162 C C . PRO B 1 77 ? -35.113 -24.359 -26.045 1.00 19.70 176 PRO A C 1
ATOM 2163 O O . PRO B 1 77 ? -35.868 -25.160 -26.570 1.00 24.64 176 PRO A O 1
ATOM 2167 N N . ILE B 1 78 ? -34.829 -24.339 -24.731 1.00 18.67 177 ILE A N 1
ATOM 2168 C CA . ILE B 1 78 ? -35.367 -25.342 -23.814 1.00 19.09 177 ILE A CA 1
ATOM 2169 C C . ILE B 1 78 ? -36.413 -24.826 -22.829 1.00 24.26 177 ILE A C 1
ATOM 2170 O O . ILE B 1 78 ? -37.410 -25.495 -22.573 1.00 33.19 177 ILE A O 1
ATOM 2175 N N . ILE B 1 79 ? -36.224 -23.592 -22.391 1.00 17.78 178 ILE A N 1
ATOM 2176 C CA . ILE B 1 79 ? -37.126 -23.022 -21.479 1.00 18.31 178 ILE A CA 1
ATOM 2177 C C . ILE B 1 79 ? -38.342 -22.448 -22.176 1.00 19.17 178 ILE A C 1
ATOM 2178 O O . ILE B 1 79 ? -38.238 -21.716 -23.145 1.00 20.29 178 ILE A O 1
ATOM 2183 N N . SER B 1 80 ? -39.506 -22.748 -21.597 1.00 19.92 179 SER A N 1
ATOM 2184 C CA . SER B 1 80 ? -40.788 -22.326 -22.156 1.00 20.41 179 SER A CA 1
ATOM 2185 C C . SER B 1 80 ? -41.045 -20.835 -21.870 1.00 18.07 179 SER A C 1
ATOM 2186 O O . SER B 1 80 ? -40.601 -20.293 -20.849 1.00 18.13 179 SER A O 1
ATOM 2189 N N . PRO B 1 81 ? -41.834 -20.193 -22.752 1.00 19.37 180 PRO A N 1
ATOM 2190 C CA . PRO B 1 81 ? -42.154 -18.808 -22.548 1.00 17.61 180 PRO A CA 1
ATOM 2191 C C . PRO B 1 81 ? -42.907 -18.467 -21.250 1.00 18.02 180 PRO A C 1
ATOM 2192 O O . PRO B 1 81 ? -42.676 -17.392 -20.690 1.00 21.09 180 PRO A O 1
ATOM 2196 N N A GLU B 1 82 ? -43.749 -19.370 -20.772 0.50 16.74 181 GLU A N 1
ATOM 2197 N N B GLU B 1 82 ? -43.798 -19.375 -20.818 0.50 16.54 181 GLU A N 1
ATOM 2198 C CA A GLU B 1 82 ? -44.451 -19.116 -19.505 0.50 18.26 181 GLU A CA 1
ATOM 2199 C CA B GLU B 1 82 ? -44.528 -19.309 -19.528 0.50 17.67 181 GLU A CA 1
ATOM 2200 C C A GLU B 1 82 ? -43.467 -19.165 -18.340 0.50 17.73 181 GLU A C 1
ATOM 2201 C C B GLU B 1 82 ? -43.552 -19.275 -18.345 0.50 16.68 181 GLU A C 1
ATOM 2202 O O A GLU B 1 82 ? -43.562 -18.378 -17.361 0.50 18.16 181 GLU A O 1
ATOM 2203 O O B GLU B 1 82 ? -43.763 -18.576 -17.346 0.50 17.32 181 GLU A O 1
ATOM 2214 N N . VAL B 1 83 ? -42.492 -20.069 -18.415 1.00 18.38 182 VAL A N 1
ATOM 2215 C CA . VAL B 1 83 ? -41.479 -20.123 -17.364 1.00 16.78 182 VAL A CA 1
ATOM 2216 C C . VAL B 1 83 ? -40.603 -18.837 -17.342 1.00 17.22 182 VAL A C 1
ATOM 2217 O O . VAL B 1 83 ? -40.438 -18.235 -16.280 1.00 18.17 182 VAL A O 1
ATOM 2221 N N . SER B 1 84 ? -40.121 -18.406 -18.489 1.00 15.15 183 SER A N 1
ATOM 2222 C CA . SER B 1 84 ? -39.277 -17.209 -18.549 1.00 14.52 183 SER A CA 1
ATOM 2223 C C . SER B 1 84 ? -40.091 -15.992 -18.118 1.00 14.59 183 SER A C 1
ATOM 2224 O O . SER B 1 84 ? -39.559 -15.151 -17.378 1.00 14.01 183 SER A O 1
ATOM 2227 N N . ALA B 1 85 ? -41.356 -15.955 -18.469 1.00 13.68 184 ALA A N 1
ATOM 2228 C CA . ALA B 1 85 ? -42.223 -14.904 -18.016 1.00 13.82 184 ALA A CA 1
ATOM 2229 C C . ALA B 1 85 ? -42.301 -14.816 -16.471 1.00 13.72 184 ALA A C 1
ATOM 2230 O O . ALA B 1 85 ? -42.413 -13.698 -15.883 1.00 17.26 184 ALA A O 1
ATOM 2232 N N . SER B 1 86 ? -42.255 -15.973 -15.828 1.00 16.33 185 SER A N 1
ATOM 2233 C CA . SER B 1 86 ? -42.306 -16.001 -14.374 1.00 16.74 185 SER A CA 1
ATOM 2234 C C . SER B 1 86 ? -41.065 -15.354 -13.718 1.00 15.48 185 SER A C 1
ATOM 2235 O O . SER B 1 86 ? -41.128 -15.033 -12.519 1.00 18.01 185 SER A O 1
ATOM 2238 N N . PHE B 1 87 ? -39.972 -15.149 -14.444 1.00 16.46 186 PHE A N 1
ATOM 2239 C CA . PHE B 1 87 ? -38.818 -14.325 -13.969 1.00 17.53 186 PHE A CA 1
ATOM 2240 C C . PHE B 1 87 ? -38.567 -13.077 -14.823 1.00 15.21 186 PHE A C 1
ATOM 2241 O O . PHE B 1 87 ? -37.468 -12.541 -14.900 1.00 16.76 186 PHE A O 1
ATOM 2249 N N . GLY B 1 88 ? -39.645 -12.606 -15.441 1.00 14.91 187 GLY A N 1
ATOM 2250 C CA . GLY B 1 88 ? -39.652 -11.387 -16.145 1.00 14.34 187 GLY A CA 1
ATOM 2251 C C . GLY B 1 88 ? -38.889 -11.256 -17.445 1.00 13.44 187 GLY A C 1
ATOM 2252 O O . GLY B 1 88 ? -38.677 -10.125 -17.910 1.00 13.27 187 GLY A O 1
ATOM 2253 N N . VAL B 1 89 ? -38.607 -12.395 -18.106 1.00 13.49 188 VAL A N 1
ATOM 2254 C CA . VAL B 1 89 ? -38.038 -12.341 -19.416 1.00 14.02 188 VAL A CA 1
ATOM 2255 C C . VAL B 1 89 ? -39.034 -12.766 -20.479 1.00 12.86 188 VAL A C 1
ATOM 2256 O O . VAL B 1 89 ? -39.601 -13.861 -20.415 1.00 15.50 188 VAL A O 1
ATOM 2260 N N . GLN B 1 90 ? -39.251 -11.850 -21.399 1.00 13.47 189 GLN A N 1
ATOM 2261 C CA . GLN B 1 90 ? -40.166 -12.104 -22.528 1.00 12.69 189 GLN A CA 1
ATOM 2262 C C . GLN B 1 90 ? -39.422 -12.835 -23.614 1.00 14.80 189 GLN A C 1
ATOM 2263 O O . GLN B 1 90 ? -38.446 -12.335 -24.183 1.00 13.79 189 GLN A O 1
ATOM 2269 N N . GLN B 1 91 ? -39.833 -14.077 -23.880 1.00 14.72 190 GLN A N 1
ATOM 2270 C CA . GLN B 1 91 ? -39.151 -14.854 -24.921 1.00 15.52 190 GLN A CA 1
ATOM 2271 C C . GLN B 1 91 ? -39.737 -14.568 -26.278 1.00 17.24 190 GLN A C 1
ATOM 2272 O O . GLN B 1 91 ? -40.990 -14.502 -26.397 1.00 19.60 190 GLN A O 1
ATOM 2278 N N . LEU B 1 92 ? -38.835 -14.494 -27.258 1.00 16.76 191 LEU A N 1
ATOM 2279 C CA . LEU B 1 92 ? -39.141 -14.307 -28.629 1.00 19.71 191 LEU A CA 1
ATOM 2280 C C . LEU B 1 92 ? -38.209 -15.183 -29.423 1.00 19.88 191 LEU A C 1
ATOM 2281 O O . LEU B 1 92 ? -37.143 -15.577 -28.984 1.00 22.93 191 LEU A O 1
ATOM 2286 N N . PRO B 1 93 ? -38.611 -15.473 -30.656 1.00 24.72 192 PRO A N 1
ATOM 2287 C CA . PRO B 1 93 ? -37.596 -16.056 -31.530 1.00 21.68 192 PRO A CA 1
ATOM 2288 C C . PRO B 1 93 ? -36.403 -15.151 -31.822 1.00 23.80 192 PRO A C 1
ATOM 2289 O O . PRO B 1 93 ? -36.535 -13.929 -31.870 1.00 26.49 192 PRO A O 1
ATOM 2293 N N . LEU B 1 94 ? -35.243 -15.767 -32.024 1.00 25.32 193 LEU A N 1
ATOM 2294 C CA . LEU B 1 94 ? -34.026 -15.033 -32.245 1.00 25.23 193 LEU A CA 1
ATOM 2295 C C . LEU B 1 94 ? -34.103 -13.931 -33.193 1.00 23.48 193 LEU A C 1
ATOM 2296 O O . LEU B 1 94 ? -33.561 -12.899 -32.927 1.00 21.00 193 LEU A O 1
ATOM 2301 N N . GLU B 1 95 ? -34.675 -14.222 -34.379 1.00 22.15 194 GLU A N 1
ATOM 2302 C CA . GLU B 1 95 ? -34.713 -13.208 -35.408 1.00 22.58 194 GLU A CA 1
ATOM 2303 C C . GLU B 1 95 ? -35.473 -11.965 -34.929 1.00 22.09 194 GLU A C 1
ATOM 2304 O O . GLU B 1 95 ? -35.253 -10.873 -35.442 1.00 27.86 194 GLU A O 1
ATOM 2310 N N . GLU B 1 96 ? -36.413 -12.142 -33.995 1.00 22.99 195 GLU A N 1
ATOM 2311 C CA . GLU B 1 96 ? -37.123 -11.004 -33.416 1.00 21.31 195 GLU A CA 1
ATOM 2312 C C . G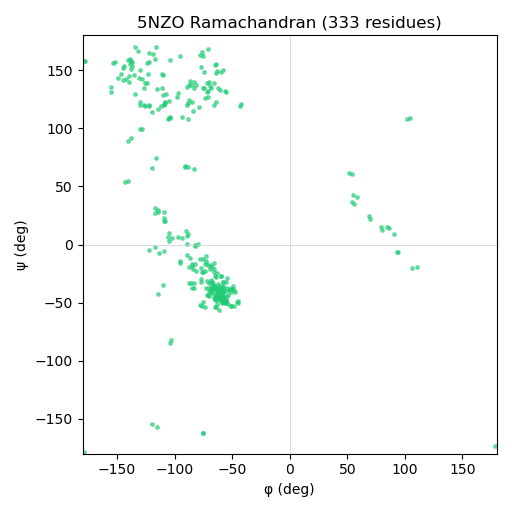LU B 1 96 ? -36.319 -10.214 -32.371 1.00 20.98 195 GLU A C 1
ATOM 2313 O O . GLU B 1 96 ? -36.596 -9.048 -32.137 1.00 21.40 195 GLU A O 1
ATOM 2319 N N . ILE B 1 97 ? -35.296 -10.857 -31.827 1.00 18.78 196 ILE A N 1
ATOM 2320 C CA . ILE B 1 97 ? -34.532 -10.292 -30.724 1.00 15.15 196 ILE A CA 1
ATOM 2321 C C . ILE B 1 97 ? -33.593 -9.266 -31.273 1.00 15.82 196 ILE A C 1
ATOM 2322 O O . ILE B 1 97 ? -33.475 -8.164 -30.684 1.00 15.84 196 ILE A O 1
ATOM 2327 N N . TRP B 1 98 ? -32.815 -9.587 -32.266 1.00 16.00 197 TRP A N 1
ATOM 2328 C CA . TRP B 1 98 ? -31.771 -8.692 -32.724 1.00 15.86 197 TRP A CA 1
ATOM 2329 C C . TRP B 1 98 ? -32.184 -7.209 -32.883 1.00 17.32 197 TRP A C 1
ATOM 2330 O O . TRP B 1 98 ? -31.517 -6.318 -32.318 1.00 18.85 197 TRP A O 1
ATOM 2341 N N . PRO B 1 99 ? -33.286 -6.932 -33.587 1.00 17.37 198 PRO A N 1
ATOM 2342 C CA . PRO B 1 99 ? -33.554 -5.472 -33.868 1.00 17.30 198 PRO A CA 1
ATOM 2343 C C . PRO B 1 99 ? -34.047 -4.640 -32.671 1.00 18.41 198 PRO A C 1
ATOM 2344 O O . PRO B 1 99 ? -33.992 -3.404 -32.708 1.00 19.92 198 PRO A O 1
ATOM 2348 N N . LEU B 1 100 ? -34.505 -5.341 -31.626 1.00 16.41 199 LEU A N 1
ATOM 2349 C CA . LEU B 1 100 ? -35.034 -4.718 -30.390 1.00 15.83 199 LEU A CA 1
ATOM 2350 C C . LEU B 1 100 ? -33.967 -4.339 -29.382 1.00 15.02 199 LEU A C 1
ATOM 2351 O O . LEU B 1 100 ? -34.248 -3.473 -28.499 1.00 18.63 199 LEU A O 1
ATOM 2356 N N . CYS B 1 101 ? -32.765 -4.900 -29.412 1.00 15.40 200 CYS A N 1
ATOM 2357 C CA . CYS B 1 101 ? -31.865 -4.792 -28.224 1.00 14.16 200 CYS A CA 1
ATOM 2358 C C . CYS B 1 101 ? -30.984 -3.583 -28.251 1.00 13.67 200 CYS A C 1
ATOM 2359 O O . CYS B 1 101 ? -30.418 -3.191 -29.223 1.00 17.28 200 CYS A O 1
ATOM 2362 N N . ASP B 1 102 ? -30.894 -2.903 -27.093 1.00 12.07 201 ASP A N 1
ATOM 2363 C CA . ASP B 1 102 ? -29.836 -1.957 -26.862 1.00 14.29 201 ASP A CA 1
ATOM 2364 C C . ASP B 1 102 ? -28.555 -2.618 -26.311 1.00 14.09 201 ASP A C 1
ATOM 2365 O O . ASP B 1 102 ? -27.436 -2.150 -26.628 1.00 16.15 201 ASP A O 1
ATOM 2370 N N . PHE B 1 103 ? -28.753 -3.651 -25.522 1.00 13.16 202 PHE A N 1
ATOM 2371 C CA . PHE B 1 103 ? -27.685 -4.461 -24.987 1.00 13.19 202 PHE A CA 1
ATOM 2372 C C . PHE B 1 103 ? -28.036 -5.942 -25.237 1.00 11.78 202 PHE A C 1
ATOM 2373 O O . PHE B 1 103 ? -29.207 -6.315 -25.125 1.00 13.91 202 PHE A O 1
ATOM 2381 N N . ILE B 1 104 ? -26.994 -6.753 -25.537 1.00 12.34 203 ILE A N 1
ATOM 2382 C CA . ILE B 1 104 ? -27.131 -8.172 -25.602 1.00 11.72 203 ILE A CA 1
ATOM 2383 C C . ILE B 1 104 ? -26.119 -8.839 -24.730 1.00 11.94 203 ILE A C 1
ATOM 2384 O O . ILE B 1 104 ? -24.981 -8.501 -24.814 1.00 12.93 203 ILE A O 1
ATOM 2389 N N . THR B 1 105 ? -26.500 -9.820 -23.941 1.00 12.59 204 THR A N 1
ATOM 2390 C CA . THR B 1 105 ? -25.597 -10.609 -23.124 1.00 12.09 204 THR A CA 1
ATOM 2391 C C . THR B 1 105 ? -25.844 -12.109 -23.393 1.00 10.54 204 THR A C 1
ATOM 2392 O O . THR B 1 105 ? -26.999 -12.502 -23.561 1.00 12.57 204 THR A O 1
ATOM 2396 N N . VAL B 1 106 ? -24.799 -12.896 -23.408 1.00 11.43 205 VAL A N 1
ATOM 2397 C CA . VAL B 1 106 ? -24.847 -14.331 -23.733 1.00 12.00 205 VAL A CA 1
ATOM 2398 C C . VAL B 1 106 ? -24.568 -15.184 -22.537 1.00 11.87 205 VAL A C 1
ATOM 2399 O O . VAL B 1 106 ? -23.595 -14.895 -21.798 1.00 13.00 205 VAL A O 1
ATOM 2403 N N . HIS B 1 107 ? -25.375 -16.227 -22.336 1.00 12.73 206 HIS A N 1
ATOM 2404 C CA . HIS B 1 107 ? -25.282 -17.121 -21.234 1.00 11.79 206 HIS A CA 1
ATOM 2405 C C . HIS B 1 107 ? -25.585 -18.563 -21.601 1.00 13.36 206 HIS A C 1
ATOM 2406 O O . HIS B 1 107 ? -26.347 -19.241 -20.992 1.00 17.25 206 HIS A O 1
ATOM 2413 N N . THR B 1 108 ? -24.850 -19.009 -22.607 1.00 14.28 207 THR A N 1
ATOM 2414 C CA . THR B 1 108 ? -25.044 -20.357 -23.246 1.00 15.86 207 THR A CA 1
ATOM 2415 C C . THR B 1 108 ? -23.784 -21.180 -23.020 1.00 17.40 207 THR A C 1
ATOM 2416 O O . THR B 1 108 ? -22.681 -20.598 -22.771 1.00 19.56 207 THR A O 1
ATOM 2420 N N . PRO B 1 109 ? -23.910 -22.529 -23.135 1.00 19.83 208 PRO A N 1
ATOM 2421 C CA . PRO B 1 109 ? -22.697 -23.332 -23.307 1.00 21.14 208 PRO A CA 1
ATOM 2422 C C . PRO B 1 109 ? -22.135 -23.077 -24.702 1.00 18.14 208 PRO A C 1
ATOM 2423 O O . PRO B 1 109 ? -22.775 -22.404 -25.467 1.00 19.31 208 PRO A O 1
ATOM 2427 N N . LEU B 1 110 ? -20.909 -23.536 -24.964 1.00 20.24 209 LEU A N 1
ATOM 2428 C CA . LEU B 1 110 ? -20.268 -23.486 -26.297 1.00 18.72 209 LEU A CA 1
ATOM 2429 C C . LEU B 1 110 ? -20.562 -24.795 -26.953 1.00 19.18 209 LEU A C 1
ATOM 2430 O O . LEU B 1 110 ? -20.085 -25.823 -26.534 1.00 24.20 209 LEU A O 1
ATOM 2435 N N . LEU B 1 111 ? -21.421 -24.708 -27.959 1.00 17.97 210 LEU A N 1
ATOM 2436 C CA . LEU B 1 111 ? -21.887 -25.860 -28.773 1.00 20.13 210 LEU A CA 1
ATOM 2437 C C . LEU B 1 111 ? -21.831 -25.437 -30.209 1.00 19.24 210 LEU A C 1
ATOM 2438 O O . LEU B 1 111 ? -21.793 -24.293 -30.525 1.00 17.24 210 LEU A O 1
ATOM 2443 N N . PRO B 1 112 ? -22.006 -26.405 -31.144 1.00 21.32 211 PRO A N 1
ATOM 2444 C CA . PRO B 1 112 ? -22.184 -25.988 -32.562 1.00 21.67 211 PRO A CA 1
ATOM 2445 C C . PRO B 1 112 ? -23.280 -24.956 -32.808 1.00 21.64 211 PRO A C 1
ATOM 2446 O O . PRO B 1 112 ? -23.058 -24.044 -33.590 1.00 24.50 211 PRO A O 1
ATOM 2450 N N . SER B 1 113 ? -24.419 -25.082 -32.111 1.00 20.63 212 SER A N 1
ATOM 2451 C CA . SER B 1 113 ? -25.499 -24.114 -32.277 1.00 20.94 212 SER A CA 1
ATOM 2452 C C . SER B 1 113 ? -25.213 -22.741 -31.670 1.00 19.86 212 SER A C 1
ATOM 2453 O O . SER B 1 113 ? -25.868 -21.775 -32.071 1.00 20.28 212 SER A O 1
ATOM 2456 N N . THR B 1 114 ? -24.217 -22.627 -30.773 1.00 15.64 213 THR A N 1
ATOM 2457 C CA . THR B 1 114 ? -23.905 -21.349 -30.114 1.00 14.26 213 THR A CA 1
ATOM 2458 C C . THR B 1 114 ? -22.568 -20.753 -30.485 1.00 15.60 213 THR A C 1
ATOM 2459 O O . THR B 1 114 ? -22.261 -19.631 -30.086 1.00 15.81 213 THR A O 1
ATOM 2463 N N . THR B 1 115 ? -21.726 -21.451 -31.221 1.00 14.06 214 THR A N 1
ATOM 2464 C CA . THR B 1 115 ? -20.487 -20.870 -31.676 1.00 14.41 214 THR A CA 1
ATOM 2465 C C . THR B 1 115 ? -20.759 -19.880 -32.772 1.00 17.29 214 THR A C 1
ATOM 2466 O O . THR B 1 115 ? -21.375 -20.249 -33.808 1.00 17.38 214 THR A O 1
ATOM 2470 N N . GLY B 1 116 ? -20.295 -18.648 -32.670 1.00 17.59 215 GLY A N 1
ATOM 2471 C CA . GLY B 1 116 ? -20.671 -17.560 -33.525 1.00 17.90 215 GLY A CA 1
ATOM 2472 C C . GLY B 1 116 ? -22.174 -17.321 -33.609 1.00 16.93 215 GLY A C 1
ATOM 2473 O O . GLY B 1 116 ? -22.712 -16.989 -34.708 1.00 18.43 215 GLY A O 1
ATOM 2474 N N . LEU B 1 117 ? -22.868 -17.510 -32.494 1.00 15.45 216 LEU A N 1
ATOM 2475 C CA . LEU B 1 117 ? -24.265 -17.120 -32.378 1.00 14.43 216 LEU A CA 1
ATOM 2476 C C . LEU B 1 117 ? -24.421 -15.628 -32.803 1.00 16.56 216 LEU A C 1
ATOM 2477 O O . LEU B 1 117 ? -25.363 -15.285 -33.505 1.00 17.64 216 LEU A O 1
ATOM 2482 N N A LEU B 1 118 ? -23.503 -14.759 -32.355 0.50 14.49 217 LEU A N 1
ATOM 2483 N N B LEU B 1 118 ? -23.495 -14.776 -32.379 0.50 14.45 217 LEU A N 1
ATOM 2484 C CA A LEU B 1 118 ? -23.398 -13.396 -32.903 0.50 16.16 217 LEU A CA 1
ATOM 2485 C CA B LEU B 1 118 ? -23.385 -13.459 -32.950 0.50 15.65 217 LEU A CA 1
ATOM 2486 C C A LEU B 1 118 ? -22.318 -13.407 -33.951 0.50 15.41 217 LEU A C 1
ATOM 2487 C C B LEU B 1 118 ? -22.306 -13.461 -34.004 0.50 14.91 217 LEU A C 1
ATOM 2488 O O A LEU B 1 118 ? -21.182 -13.767 -33.629 0.50 19.22 217 LEU A O 1
ATOM 2489 O O B LEU B 1 118 ? -21.169 -13.866 -33.777 0.50 18.22 217 LEU A O 1
ATOM 2498 N N . ASN B 1 119 ? -22.684 -13.038 -35.186 1.00 14.39 218 ASN A N 1
ATOM 2499 C CA . ASN B 1 119 ? -21.765 -13.124 -36.369 1.00 14.57 218 ASN A CA 1
ATOM 2500 C C . ASN B 1 119 ? -22.066 -11.945 -37.303 1.00 16.40 218 ASN A C 1
ATOM 2501 O O . ASN B 1 119 ? -22.879 -11.061 -36.949 1.00 15.95 218 ASN A O 1
ATOM 2506 N N . ASP B 1 120 ? -21.522 -11.924 -38.524 1.00 15.91 219 ASP A N 1
ATOM 2507 C CA . ASP B 1 120 ? -21.742 -10.775 -39.397 1.00 16.33 219 ASP A CA 1
ATOM 2508 C C . ASP B 1 120 ? -23.259 -10.587 -39.658 1.00 17.33 219 ASP A C 1
ATOM 2509 O O . ASP B 1 120 ? -23.790 -9.457 -39.792 1.00 21.25 219 ASP A O 1
ATOM 2514 N N A ASN B 1 121 ? -23.926 -11.730 -39.810 0.50 16.86 220 ASN A N 1
ATOM 2515 N N B ASN B 1 121 ? -24.011 -11.676 -39.775 0.50 15.24 220 ASN A N 1
ATOM 2516 C CA A ASN B 1 121 ? -25.304 -11.719 -40.173 0.50 16.65 220 ASN A CA 1
ATOM 2517 C CA B ASN B 1 121 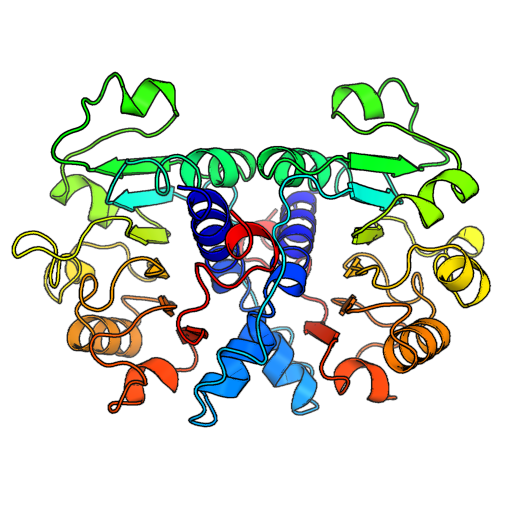? -25.370 -11.472 -40.207 0.50 15.19 220 ASN A CA 1
ATOM 2518 C C A ASN B 1 121 ? -26.215 -11.242 -39.084 0.50 17.14 220 ASN A C 1
ATOM 2519 C C B ASN B 1 121 ? -26.223 -11.097 -39.040 0.50 15.81 220 ASN A C 1
ATOM 2520 O O A ASN B 1 121 ? -27.203 -10.614 -39.379 0.50 19.32 220 ASN A O 1
ATOM 2521 O O B ASN B 1 121 ? -27.129 -10.274 -39.219 0.50 18.48 220 ASN A O 1
ATOM 2530 N N . THR B 1 122 ? -25.961 -11.659 -37.854 1.00 16.45 221 THR A N 1
ATOM 2531 C CA . THR B 1 122 ? -26.787 -11.275 -36.730 1.00 18.45 221 THR A CA 1
ATOM 2532 C C . THR B 1 122 ? -26.419 -9.869 -36.270 1.00 19.63 221 THR A C 1
ATOM 2533 O O . THR B 1 122 ? -27.342 -9.079 -35.942 1.00 22.54 221 THR A O 1
ATOM 2537 N N . PHE B 1 123 ? -25.160 -9.469 -36.424 1.00 20.54 222 PHE A N 1
ATOM 2538 C CA . PHE B 1 123 ? -24.859 -8.045 -36.128 1.00 17.74 222 PHE A CA 1
ATOM 2539 C C . PHE B 1 123 ? -25.615 -7.104 -37.076 1.00 18.41 222 PHE A C 1
ATOM 2540 O O . PHE B 1 123 ? -26.096 -6.046 -36.680 1.00 22.87 222 PHE A O 1
ATOM 2548 N N . ALA B 1 124 ? -25.760 -7.493 -38.350 1.00 18.47 223 ALA A N 1
ATOM 2549 C CA . ALA B 1 124 ? -26.479 -6.660 -39.282 1.00 17.99 223 ALA A CA 1
ATOM 2550 C C . ALA B 1 124 ? -27.985 -6.499 -38.961 1.00 19.67 223 ALA A C 1
ATOM 2551 O O . ALA B 1 124 ? -28.607 -5.554 -39.461 1.00 29.00 223 ALA A O 1
ATOM 2553 N N . GLN B 1 125 ? -28.558 -7.453 -38.228 1.00 18.67 224 GLN A N 1
ATOM 2554 C CA . GLN B 1 125 ? -29.949 -7.428 -37.866 1.00 17.29 224 GLN A CA 1
ATOM 2555 C C . GLN B 1 125 ? -30.176 -6.605 -36.551 1.00 17.89 224 GLN A C 1
ATOM 2556 O O . GLN B 1 125 ? -31.319 -6.298 -36.239 1.00 19.88 224 GLN A O 1
ATOM 2562 N N . CYS B 1 126 ? -29.100 -6.254 -35.837 1.00 16.26 225 CYS A N 1
ATOM 2563 C CA . CYS B 1 126 ? -29.164 -5.455 -34.619 1.00 15.61 225 CYS A CA 1
ATOM 2564 C C . CYS B 1 126 ? -29.356 -3.994 -34.934 1.00 19.67 225 CYS A C 1
ATOM 2565 O O . CYS B 1 126 ? -29.106 -3.533 -36.062 1.00 23.30 225 CYS A O 1
ATOM 2568 N N . LYS B 1 127 ? -29.774 -3.276 -33.872 1.00 18.15 226 LYS A N 1
ATOM 2569 C CA . LYS B 1 127 ? -29.950 -1.861 -33.893 1.00 21.44 226 LYS A CA 1
ATOM 2570 C C . LYS B 1 127 ? -28.544 -1.268 -33.981 1.00 20.46 226 LYS A C 1
ATOM 2571 O O . LYS B 1 127 ? -27.619 -1.718 -33.285 1.00 26.51 226 LYS A O 1
ATOM 2577 N N . LYS B 1 128 ? -28.376 -0.228 -34.773 1.00 21.88 227 LYS A N 1
ATOM 2578 C CA . LYS B 1 128 ? -27.056 0.437 -34.871 1.00 21.64 227 LYS A CA 1
ATOM 2579 C C . LYS B 1 128 ? -26.665 0.952 -33.506 1.00 22.03 227 LYS A C 1
ATOM 2580 O O . LYS B 1 128 ? -27.506 1.516 -32.804 1.00 27.31 227 LYS A O 1
ATOM 2586 N N . GLY B 1 129 ? -25.437 0.684 -33.112 1.00 17.72 228 GLY A N 1
ATOM 2587 C CA . GLY B 1 129 ? -24.952 1.026 -31.747 1.00 17.70 228 GLY A CA 1
ATOM 2588 C C . GLY B 1 129 ? -25.248 0.038 -30.643 1.00 17.34 228 GLY A C 1
ATOM 2589 O O . GLY B 1 129 ? -25.125 0.365 -29.485 1.00 18.33 228 GLY A O 1
ATOM 2590 N N . VAL B 1 130 ? -25.635 -1.180 -30.935 1.00 18.69 229 VAL A N 1
ATOM 2591 C CA . VAL B 1 130 ? -25.898 -2.206 -29.912 1.00 14.57 229 VAL A CA 1
ATOM 2592 C C . VAL B 1 130 ? -24.588 -2.366 -29.107 1.00 14.93 229 VAL A C 1
ATOM 2593 O O . VAL B 1 130 ? -23.473 -2.210 -29.669 1.00 16.95 229 VAL A O 1
ATOM 2597 N N . ARG B 1 131 ? -24.755 -2.714 -27.856 1.00 13.47 230 ARG A N 1
ATOM 2598 C CA . ARG B 1 131 ? -23.643 -3.013 -26.963 1.00 13.17 230 ARG A CA 1
ATOM 2599 C C . ARG B 1 131 ? -23.739 -4.466 -26.592 1.00 12.51 230 ARG A C 1
ATOM 2600 O O . ARG B 1 131 ? -24.847 -4.971 -26.310 1.00 13.71 230 ARG A O 1
ATOM 2608 N N A VAL B 1 132 ? -22.614 -5.167 -26.587 0.50 11.63 231 VAL A N 1
ATOM 2609 N N B VAL B 1 132 ? -22.604 -5.176 -26.652 0.50 11.27 231 VAL A N 1
ATOM 2610 C CA A VAL B 1 132 ? -22.608 -6.616 -26.370 0.50 11.42 231 VAL A CA 1
ATOM 2611 C CA B VAL B 1 132 ? -22.600 -6.618 -26.325 0.50 10.72 231 VAL A CA 1
ATOM 2612 C C A VAL B 1 132 ? -21.718 -7.045 -25.180 0.50 10.82 231 VAL A C 1
ATOM 2613 C C B VAL B 1 132 ? -21.692 -7.037 -25.149 0.50 10.67 231 VAL A C 1
ATOM 2614 O O A VAL B 1 132 ? -20.632 -6.535 -25.064 0.50 12.97 231 VAL A O 1
ATOM 2615 O O B VAL B 1 132 ? -20.579 -6.531 -25.013 0.50 13.18 231 VAL A O 1
ATOM 2622 N N . VAL B 1 133 ? -22.140 -8.028 -24.388 1.00 11.77 232 VAL A N 1
ATOM 2623 C CA . VAL B 1 133 ? -21.407 -8.658 -23.325 1.00 11.27 232 VAL A CA 1
ATOM 2624 C C . VAL B 1 133 ? -21.210 -10.173 -23.562 1.00 11.24 232 VAL A C 1
ATOM 2625 O O . VAL B 1 133 ? -22.241 -10.838 -23.799 1.00 13.15 232 VAL A O 1
ATOM 2629 N N . ASN B 1 134 ? -19.975 -10.646 -23.390 1.00 11.43 233 ASN A N 1
ATOM 2630 C CA . ASN B 1 134 ? -19.716 -12.082 -23.254 1.00 11.87 233 ASN A CA 1
ATOM 2631 C C . ASN B 1 134 ? -18.883 -12.357 -22.004 1.00 10.73 233 ASN A C 1
ATOM 2632 O O . ASN B 1 134 ? -17.696 -12.247 -22.034 1.00 12.79 233 ASN A O 1
ATOM 2637 N N . CYS B 1 135 ? -19.561 -12.768 -20.953 1.00 12.13 234 CYS A N 1
ATOM 2638 C CA . CYS B 1 135 ? -18.989 -13.331 -19.757 1.00 11.36 234 CYS A CA 1
ATOM 2639 C C . CYS B 1 135 ? -19.234 -14.841 -19.602 1.00 11.17 234 CYS A C 1
ATOM 2640 O O . CYS B 1 135 ? -19.062 -15.406 -18.535 1.00 15.69 234 CYS A O 1
ATOM 2643 N N . ALA B 1 136 ? -19.550 -15.506 -20.740 1.00 12.31 235 ALA A N 1
ATOM 2644 C CA . ALA B 1 136 ? -19.877 -16.940 -20.785 1.00 14.10 235 ALA A CA 1
ATOM 2645 C C . ALA B 1 136 ? -18.778 -17.845 -21.309 1.00 14.15 235 ALA A C 1
ATOM 2646 O O . ALA B 1 136 ? -18.088 -18.419 -20.508 1.00 16.03 235 ALA A O 1
ATOM 2648 N N . ARG B 1 137 ? -18.619 -17.972 -22.615 1.00 13.86 236 ARG A N 1
ATOM 2649 C CA . ARG B 1 137 ? -17.588 -18.792 -23.149 1.00 15.40 236 ARG A CA 1
ATOM 2650 C C . ARG B 1 137 ? -17.056 -18.085 -24.372 1.00 13.94 236 ARG A C 1
ATOM 2651 O O . ARG B 1 137 ? -17.806 -17.573 -25.205 1.00 15.80 236 ARG A O 1
ATOM 2659 N N . GLY B 1 138 ? -15.721 -18.183 -24.544 1.00 13.70 237 GLY A N 1
ATOM 2660 C CA . GLY B 1 138 ? -15.131 -17.579 -25.707 1.00 14.05 237 GLY A CA 1
ATOM 2661 C C . GLY B 1 138 ? -15.548 -18.318 -27.019 1.00 14.80 237 GLY A C 1
ATOM 2662 O O . GLY B 1 138 ? -15.542 -19.539 -27.098 1.00 16.87 237 GLY A O 1
ATOM 2663 N N . GLY B 1 139 ? -15.904 -17.507 -27.980 1.00 14.06 238 GLY A N 1
ATOM 2664 C CA . GLY B 1 139 ? -16.422 -18.050 -29.234 1.00 14.13 238 GLY A CA 1
ATOM 2665 C C . GLY B 1 139 ? -17.902 -17.930 -29.489 1.00 15.66 238 GLY A C 1
ATOM 2666 O O . GLY B 1 139 ? -18.303 -18.122 -30.635 1.00 16.55 238 GLY A O 1
ATOM 2667 N N . ILE B 1 140 ? -18.722 -17.739 -28.483 1.00 12.70 239 ILE A N 1
ATOM 2668 C CA . ILE B 1 140 ? -20.122 -17.504 -28.671 1.00 11.64 239 ILE A CA 1
ATOM 2669 C C . ILE B 1 140 ? -20.352 -16.320 -29.577 1.00 12.42 239 ILE A C 1
ATOM 2670 O O . ILE B 1 140 ? -21.160 -16.314 -30.488 1.00 14.79 239 ILE A O 1
ATOM 2675 N N . VAL B 1 141 ? -19.641 -15.216 -29.267 1.00 12.94 240 VAL A N 1
ATOM 2676 C CA . VAL B 1 141 ? -19.528 -14.089 -30.160 1.00 12.96 240 VAL A CA 1
ATOM 2677 C C . VAL B 1 141 ? -18.348 -14.260 -31.121 1.00 14.56 240 VAL A C 1
ATOM 2678 O O . VAL B 1 141 ? -17.198 -14.401 -30.683 1.00 17.84 240 VAL A O 1
ATOM 2682 N N . ASP B 1 142 ? -18.645 -14.228 -32.441 1.00 14.91 241 ASP A N 1
ATOM 2683 C CA . ASP B 1 142 ? -17.556 -14.361 -33.441 1.00 15.62 241 ASP A CA 1
ATOM 2684 C C . ASP B 1 142 ? -16.678 -13.154 -33.330 1.00 14.26 241 ASP A C 1
ATOM 2685 O O . ASP B 1 142 ? -17.157 -12.028 -33.542 1.00 16.70 241 ASP A O 1
ATOM 2690 N N . GLU B 1 143 ? -15.421 -13.410 -33.031 1.00 16.61 242 GLU A N 1
ATOM 2691 C CA . GLU B 1 143 ? -14.509 -12.276 -32.701 1.00 14.34 242 GLU A CA 1
ATOM 2692 C C . GLU B 1 143 ? -14.215 -11.384 -33.891 1.00 14.51 242 GLU A C 1
ATOM 2693 O O . GLU B 1 143 ? -14.107 -10.162 -33.824 1.00 16.57 242 GLU A O 1
ATOM 2699 N N . GLY B 1 144 ? -14.013 -12.019 -35.035 1.00 16.92 243 GLY A N 1
ATOM 2700 C CA . GLY B 1 144 ? -13.849 -11.268 -36.261 1.00 17.12 243 GLY A CA 1
ATOM 2701 C C . GLY B 1 144 ? -15.055 -10.391 -36.554 1.00 16.44 243 GLY A C 1
ATOM 2702 O O . GLY B 1 144 ? -14.910 -9.227 -36.953 1.00 17.81 243 GLY A O 1
ATOM 2703 N N . ALA B 1 145 ? -16.245 -10.929 -36.399 1.00 17.05 244 ALA A N 1
ATOM 2704 C CA . ALA B 1 145 ? -17.462 -10.147 -36.739 1.00 17.66 244 ALA A CA 1
ATOM 2705 C C . ALA B 1 145 ? -17.689 -9.007 -35.747 1.00 14.22 244 ALA A C 1
ATOM 2706 O O . ALA B 1 145 ? -18.105 -7.914 -36.097 1.00 15.54 244 ALA A O 1
ATOM 2708 N N . LEU B 1 146 ? -17.386 -9.316 -34.527 1.00 13.07 245 LEU A N 1
ATOM 2709 C CA . LEU B 1 146 ? -17.419 -8.241 -33.512 1.00 11.69 245 LEU A CA 1
ATOM 2710 C C . LEU B 1 146 ? -16.463 -7.072 -33.803 1.00 13.66 245 LEU A C 1
ATOM 2711 O O . LEU B 1 146 ? -16.868 -5.906 -33.785 1.00 18.31 245 LEU A O 1
ATOM 2716 N N . LEU B 1 147 ? -15.223 -7.378 -34.169 1.00 16.55 246 LEU A N 1
ATOM 2717 C CA . LEU B 1 147 ? -14.321 -6.336 -34.606 1.00 15.90 246 LEU A CA 1
ATOM 2718 C C . LEU B 1 147 ? -14.833 -5.516 -35.750 1.00 17.10 246 LEU A C 1
ATOM 2719 O O . LEU B 1 147 ? -14.762 -4.283 -35.775 1.00 18.92 246 LEU A O 1
ATOM 2724 N N . ARG B 1 148 ? -15.288 -6.228 -36.809 1.00 18.99 247 ARG A N 1
ATOM 2725 C CA . ARG B 1 148 ? -15.861 -5.494 -37.920 1.00 18.87 247 ARG A CA 1
ATOM 2726 C C . ARG B 1 148 ? -17.038 -4.624 -37.487 1.00 18.07 247 ARG A C 1
ATOM 2727 O O . ARG B 1 148 ? -17.188 -3.532 -38.037 1.00 22.21 247 ARG A O 1
ATOM 2735 N N . ALA B 1 149 ? -17.897 -5.119 -36.587 1.00 17.58 248 ALA A N 1
ATOM 2736 C CA . ALA B 1 149 ? -19.063 -4.309 -36.106 1.00 17.62 248 ALA A CA 1
ATOM 2737 C C . ALA B 1 149 ? -18.620 -3.081 -35.287 1.00 17.51 248 ALA A C 1
ATOM 2738 O O . ALA B 1 149 ? -19.177 -1.980 -35.391 1.00 19.86 248 ALA A O 1
ATOM 2740 N N . LEU B 1 150 ? -17.573 -3.265 -34.505 1.00 19.00 249 LEU A N 1
ATOM 2741 C CA . LEU B 1 150 ? -17.002 -2.105 -33.783 1.00 18.62 249 LEU A CA 1
ATOM 2742 C C . LEU B 1 150 ? -16.358 -1.082 -34.724 1.00 20.29 249 LEU A C 1
ATOM 2743 O O . LEU B 1 150 ? -16.489 0.125 -34.543 1.00 23.76 249 LEU A O 1
ATOM 2748 N N . GLN B 1 151 ? -15.653 -1.566 -35.746 1.00 23.34 250 GLN A N 1
ATOM 2749 C CA . GLN B 1 151 ? -15.049 -0.685 -36.754 1.00 28.49 250 GLN A CA 1
ATOM 2750 C C . GLN B 1 151 ? -16.054 0.133 -37.550 1.00 28.74 250 GLN A C 1
ATOM 2751 O O . GLN B 1 151 ? -15.763 1.280 -37.908 1.00 34.53 250 GLN A O 1
ATOM 2757 N N . SER B 1 152 ? -17.235 -0.431 -37.803 1.00 26.10 251 SER A N 1
ATOM 2758 C CA . SER B 1 152 ? -18.243 0.299 -38.547 1.00 23.36 251 SER A CA 1
ATOM 2759 C C . SER B 1 152 ? -19.132 1.161 -37.656 1.00 27.70 251 SER A C 1
ATOM 2760 O O . SER B 1 152 ? -19.824 2.041 -38.184 1.00 33.84 251 SER A O 1
ATOM 2763 N N . GLY B 1 153 ? -19.180 0.874 -36.346 1.00 23.94 252 GLY A N 1
ATOM 2764 C CA . GLY B 1 153 ? -20.091 1.545 -35.430 1.00 22.87 252 GLY A CA 1
ATOM 2765 C C . GLY B 1 153 ? -21.384 0.801 -35.252 1.00 23.04 252 GLY A C 1
ATOM 2766 O O . GLY B 1 153 ? -22.221 1.218 -34.484 1.00 26.92 252 GLY A O 1
ATOM 2767 N N . GLN B 1 154 ? -21.606 -0.276 -36.020 1.00 21.23 253 GLN A N 1
ATOM 2768 C CA . GLN B 1 154 ? -22.785 -1.100 -35.831 1.00 20.78 253 GLN A CA 1
ATOM 2769 C C . GLN B 1 154 ? -22.906 -1.600 -34.384 1.00 18.42 253 GLN A C 1
ATOM 2770 O O . GLN B 1 154 ? -24.009 -1.701 -33.834 1.00 23.38 253 GLN A O 1
ATOM 2776 N N . CYS B 1 155 ? -21.751 -1.909 -33.800 1.00 18.85 254 CYS A N 1
ATOM 2777 C CA . CYS B 1 155 ? -21.627 -2.228 -32.385 1.00 17.54 254 CYS A CA 1
ATOM 2778 C C . CYS B 1 155 ? -20.901 -1.025 -31.751 1.00 16.75 254 CYS A C 1
ATOM 2779 O O . CYS B 1 155 ? -19.804 -0.681 -32.206 1.00 19.13 254 CYS A O 1
ATOM 2782 N N . ALA B 1 156 ? -21.539 -0.362 -30.785 1.00 17.80 255 ALA A N 1
ATOM 2783 C CA . ALA B 1 156 ? -20.947 0.828 -30.095 1.00 18.09 255 ALA A CA 1
ATOM 2784 C C . ALA B 1 156 ? -19.989 0.450 -28.982 1.00 16.12 255 ALA A C 1
ATOM 2785 O O . ALA B 1 156 ? -19.253 1.332 -28.473 1.00 20.06 255 ALA A O 1
ATOM 2787 N N . GLY B 1 157 ? -20.037 -0.803 -28.524 1.00 13.59 256 GLY A N 1
ATOM 2788 C CA . GLY B 1 157 ? -19.142 -1.268 -27.465 1.00 13.23 256 GLY A CA 1
ATOM 2789 C C . GLY B 1 157 ? -19.309 -2.714 -27.118 1.00 13.54 256 GLY A C 1
ATOM 2790 O O . GLY B 1 157 ? -20.423 -3.213 -27.295 1.00 12.20 256 GLY A O 1
ATOM 2791 N N . ALA B 1 158 ? -18.287 -3.341 -26.521 1.00 11.81 257 ALA A N 1
ATOM 2792 C CA . ALA B 1 158 ? -18.356 -4.667 -26.066 1.00 10.89 257 ALA A CA 1
ATOM 2793 C C . ALA B 1 158 ? -17.574 -4.903 -24.795 1.00 10.76 257 ALA A C 1
ATOM 2794 O O . ALA B 1 158 ? -16.524 -4.253 -24.598 1.00 13.46 257 ALA A O 1
ATOM 2796 N N . ALA B 1 159 ? -18.004 -5.863 -24.024 1.00 11.89 258 ALA A N 1
ATOM 2797 C CA . ALA B 1 159 ? -17.358 -6.258 -22.833 1.00 11.40 258 ALA A CA 1
ATOM 2798 C C . ALA B 1 159 ? -17.103 -7.758 -22.869 1.00 10.87 258 ALA A C 1
ATOM 2799 O O . ALA B 1 159 ? -18.091 -8.539 -22.964 1.00 11.83 258 ALA A O 1
ATOM 2801 N N . LEU B 1 160 ? -15.837 -8.127 -22.794 1.00 12.47 259 LEU A N 1
ATOM 2802 C CA . LEU B 1 160 ? -15.413 -9.484 -22.917 1.00 11.92 259 LEU A CA 1
ATOM 2803 C C . LEU B 1 160 ? -14.639 -9.991 -21.699 1.00 11.53 259 LEU A C 1
ATOM 2804 O O . LEU B 1 160 ? -13.573 -9.429 -21.390 1.00 13.99 259 LEU A O 1
ATOM 2809 N N . ASP B 1 161 ? -15.121 -11.024 -21.018 1.00 13.41 260 ASP A N 1
ATOM 2810 C CA . ASP B 1 161 ? -14.378 -11.742 -19.980 1.00 12.25 260 ASP A CA 1
ATOM 2811 C C . ASP B 1 161 ? -13.668 -12.993 -20.510 1.00 11.87 260 ASP A C 1
ATOM 2812 O O . ASP B 1 161 ? -12.847 -13.557 -19.887 1.00 14.29 260 ASP A O 1
ATOM 2817 N N . VAL B 1 162 ? -14.082 -13.450 -21.750 1.00 12.60 261 VAL A N 1
ATOM 2818 C CA . VAL B 1 162 ? -13.641 -14.706 -22.329 1.00 12.98 261 VAL A CA 1
ATOM 2819 C C . VAL B 1 162 ? -13.326 -14.511 -23.820 1.00 14.43 261 VAL A C 1
ATOM 2820 O O . VAL B 1 162 ? -13.848 -13.637 -24.464 1.00 14.11 261 VAL A O 1
ATOM 2824 N N . PHE B 1 163 ? -12.383 -15.359 -24.282 1.00 14.40 262 PHE A N 1
ATOM 2825 C CA . PHE B 1 163 ? -11.818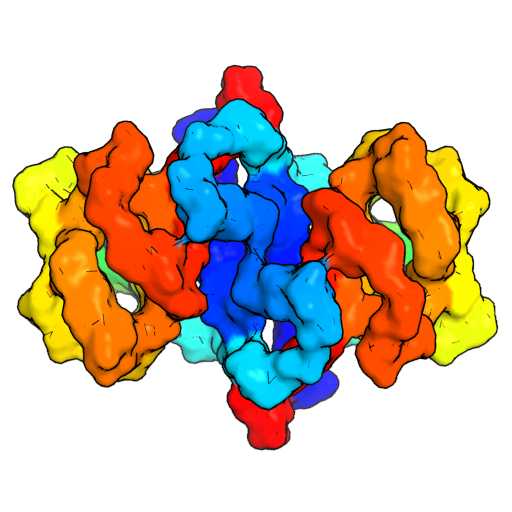 -15.264 -25.619 1.00 15.42 262 PHE A CA 1
ATOM 2826 C C . PHE B 1 163 ? -11.665 -16.675 -26.199 1.00 13.53 262 PHE A C 1
ATOM 2827 O O . PHE B 1 163 ? -11.563 -17.655 -25.466 1.00 14.83 262 PHE A O 1
ATOM 2835 N N . THR B 1 164 ? -11.653 -16.730 -27.515 1.00 17.24 263 THR A N 1
ATOM 2836 C CA . THR B 1 164 ? -11.502 -17.974 -28.260 1.00 21.05 263 THR A CA 1
ATOM 2837 C C . THR B 1 164 ? -10.154 -18.601 -27.906 1.00 22.63 263 THR A C 1
ATOM 2838 O O . THR B 1 164 ? -10.045 -19.814 -27.705 1.00 26.33 263 THR A O 1
ATOM 2842 N N . GLU B 1 165 ? -9.132 -17.770 -27.732 1.00 22.17 264 GLU A N 1
ATOM 2843 C CA . GLU B 1 165 ? -7.875 -18.220 -27.146 1.00 23.29 264 GLU A CA 1
ATOM 2844 C C . GLU B 1 165 ? -7.556 -17.349 -25.919 1.00 18.48 264 GLU A C 1
ATOM 2845 O O . GLU B 1 165 ? -7.749 -16.161 -25.973 1.00 19.62 264 GLU A O 1
ATOM 2851 N N . GLU B 1 166 ? -7.068 -17.968 -24.844 1.00 15.63 265 GLU A N 1
ATOM 2852 C CA . GLU B 1 166 ? -6.842 -17.293 -23.561 1.00 16.55 265 GLU A CA 1
ATOM 2853 C C . GLU B 1 166 ? -5.399 -17.631 -23.131 1.00 19.28 265 GLU A C 1
ATOM 2854 O O . GLU B 1 166 ? -5.078 -18.806 -23.012 1.00 26.92 265 GLU A O 1
ATOM 2860 N N . PRO B 1 167 ? -4.530 -16.607 -22.895 1.00 17.17 266 PRO A N 1
ATOM 2861 C CA . PRO B 1 167 ? -4.803 -15.195 -23.234 1.00 16.99 266 PRO A CA 1
ATOM 2862 C C . PRO B 1 167 ? -4.924 -14.997 -24.732 1.00 14.58 266 PRO A C 1
ATOM 2863 O O . PRO B 1 167 ? -4.338 -15.813 -25.507 1.00 16.45 266 PRO A O 1
ATOM 2867 N N . PRO B 1 168 ? -5.647 -13.970 -25.187 1.00 15.78 267 PRO A N 1
ATOM 2868 C CA . PRO B 1 168 ? -5.865 -13.802 -26.625 1.00 20.26 267 PRO A CA 1
ATOM 2869 C C . PRO B 1 168 ? -4.594 -13.357 -27.297 1.00 20.67 267 PRO A C 1
ATOM 2870 O O . PRO B 1 168 ? -3.885 -12.503 -26.802 1.00 21.60 267 PRO A O 1
ATOM 2874 N N . ARG B 1 169 ? -4.283 -14.053 -28.376 1.00 27.06 268 ARG A N 1
ATOM 2875 C CA . ARG B 1 169 ? -3.060 -13.902 -29.167 1.00 29.46 268 ARG A CA 1
ATOM 2876 C C . ARG B 1 169 ? -3.299 -12.738 -30.142 1.00 26.95 268 ARG A C 1
ATOM 2877 O O . ARG B 1 169 ? -2.477 -11.868 -30.303 1.00 36.61 268 ARG A O 1
ATOM 2885 N N . ASP B 1 170 ? -4.531 -12.667 -30.647 1.00 33.59 269 ASP A N 1
ATOM 2886 C CA . ASP B 1 170 ? -4.999 -11.557 -31.447 1.00 34.13 269 ASP A CA 1
ATOM 2887 C C . ASP B 1 170 ? -5.484 -10.456 -30.511 1.00 34.47 269 ASP A C 1
ATOM 2888 O O . ASP B 1 170 ? -6.391 -10.701 -29.738 1.00 42.44 269 ASP A O 1
ATOM 2893 N N . ARG B 1 171 ? -4.908 -9.244 -30.639 1.00 31.23 270 ARG A N 1
ATOM 2894 C CA . ARG B 1 171 ? -5.103 -8.130 -29.707 1.00 29.50 270 ARG A CA 1
ATOM 2895 C C . ARG B 1 171 ? -6.018 -7.001 -30.201 1.00 33.82 270 ARG A C 1
ATOM 2896 O O . ARG B 1 171 ? -6.235 -5.996 -29.471 1.00 34.63 270 ARG A O 1
ATOM 2904 N N . ALA B 1 172 ? -6.587 -7.157 -31.390 1.00 26.31 271 ALA A N 1
ATOM 2905 C CA . ALA B 1 172 ? -7.326 -6.081 -32.059 1.00 25.90 271 ALA A CA 1
ATOM 2906 C C . ALA B 1 172 ? -8.608 -5.707 -31.321 1.00 22.26 271 ALA A C 1
ATOM 2907 O O . ALA B 1 172 ? -8.913 -4.514 -31.106 1.00 29.39 271 ALA A O 1
ATOM 2909 N N . LEU B 1 173 ? -9.333 -6.726 -30.857 1.00 24.95 272 LEU A N 1
ATOM 2910 C CA . LEU B 1 173 ? -10.515 -6.521 -30.013 1.00 20.89 272 LEU A CA 1
ATOM 2911 C C . LEU B 1 173 ? -10.094 -5.832 -28.734 1.00 18.47 272 LEU A C 1
ATOM 2912 O O . LEU B 1 173 ? -10.622 -4.763 -28.415 1.00 19.21 272 LEU A O 1
ATOM 2917 N N . VAL B 1 174 ? -9.158 -6.444 -28.024 1.00 18.17 273 VAL A N 1
ATOM 2918 C CA . VAL B 1 174 ? -8.762 -5.919 -26.692 1.00 17.22 273 VAL A CA 1
ATOM 2919 C C . VAL B 1 174 ? -8.343 -4.448 -26.762 1.00 18.07 273 VAL A C 1
ATOM 2920 O O . VAL B 1 174 ? -8.729 -3.626 -25.902 1.00 18.53 273 VAL A O 1
ATOM 2924 N N . ASP B 1 175 ? -7.556 -4.142 -27.774 1.00 19.63 274 ASP A N 1
ATOM 2925 C CA . ASP B 1 175 ? -7.012 -2.836 -27.988 1.00 23.08 274 ASP A CA 1
ATOM 2926 C C . ASP B 1 175 ? -8.015 -1.788 -28.464 1.00 22.68 274 ASP A C 1
ATOM 2927 O O . ASP B 1 175 ? -7.711 -0.606 -28.425 1.00 30.10 274 ASP A O 1
ATOM 2932 N N . HIS B 1 176 ? -9.230 -2.197 -28.838 1.00 21.27 275 HIS A N 1
ATOM 2933 C CA . HIS B 1 176 ? -10.222 -1.239 -29.351 1.00 18.87 275 HIS A CA 1
ATOM 2934 C C . HIS B 1 176 ? -10.765 -0.351 -28.249 1.00 17.42 275 HIS A C 1
ATOM 2935 O O . HIS B 1 176 ? -11.058 -0.851 -27.170 1.00 18.33 275 HIS A O 1
ATOM 2942 N N . GLU B 1 177 ? -10.933 0.935 -28.549 1.00 18.71 276 GLU A N 1
ATOM 2943 C CA . GLU B 1 177 ? -11.292 1.906 -27.504 1.00 18.60 276 GLU A CA 1
ATOM 2944 C C . GLU B 1 177 ? -12.663 1.674 -26.884 1.00 18.42 276 GLU A C 1
ATOM 2945 O O . GLU B 1 177 ? -12.919 2.022 -25.741 1.00 18.38 276 GLU A O 1
ATOM 2951 N N . ASN B 1 178 ? -13.554 1.070 -27.645 1.00 18.38 277 ASN A N 1
ATOM 2952 C CA . ASN B 1 178 ? -14.888 0.687 -27.162 1.00 14.79 277 ASN A CA 1
ATOM 2953 C C . ASN B 1 178 ? -15.025 -0.686 -26.545 1.00 14.31 277 ASN A C 1
ATOM 2954 O O . ASN B 1 178 ? -16.140 -1.114 -26.255 1.00 14.60 277 ASN A O 1
ATOM 2959 N N . VAL B 1 179 ? -13.920 -1.394 -26.346 1.00 14.49 278 VAL A N 1
ATOM 2960 C CA . VAL B 1 179 ? -13.948 -2.718 -25.747 1.00 15.18 278 VAL A CA 1
ATOM 2961 C C . VAL B 1 179 ? -13.374 -2.636 -24.315 1.00 14.76 278 VAL A C 1
ATOM 2962 O O . VAL B 1 179 ? -12.255 -2.136 -24.130 1.00 14.57 278 VAL A O 1
ATOM 2966 N N . ILE B 1 180 ? -14.108 -3.185 -23.359 1.00 13.29 279 ILE A N 1
ATOM 2967 C CA . ILE B 1 180 ? -13.665 -3.393 -21.987 1.00 11.80 279 ILE A CA 1
ATOM 2968 C C . ILE B 1 180 ? -13.495 -4.899 -21.751 1.00 11.12 279 ILE A C 1
ATOM 2969 O O . ILE B 1 180 ? -14.159 -5.725 -22.462 1.00 13.28 279 ILE A O 1
ATOM 2974 N N . SER B 1 181 ? -12.557 -5.303 -20.934 1.00 12.58 280 SER A N 1
ATOM 2975 C CA . SER B 1 181 ? -12.154 -6.678 -20.845 1.00 12.53 280 SER A CA 1
ATOM 2976 C C . SER B 1 181 ? -11.599 -7.065 -19.554 1.00 11.83 280 SER A C 1
ATOM 2977 O O . SER B 1 181 ? -11.111 -6.190 -18.781 1.00 14.14 280 SER A O 1
ATOM 2980 N N . CYS B 1 182 ? -11.650 -8.317 -19.214 1.00 11.51 281 CYS A N 1
ATOM 2981 C CA . CYS B 1 182 ? -11.041 -8.892 -18.012 1.00 12.27 281 CYS A CA 1
ATOM 2982 C C . CYS B 1 182 ? -10.405 -10.233 -18.379 1.00 12.45 281 CYS A C 1
ATOM 2983 O O . CYS B 1 182 ? -10.850 -10.871 -19.362 1.00 13.94 281 CYS A O 1
ATOM 2986 N N . PRO B 1 183 ? -9.488 -10.706 -17.593 1.00 12.80 282 PRO A N 1
ATOM 2987 C CA . PRO B 1 183 ? -8.821 -11.956 -17.872 1.00 12.93 282 PRO A CA 1
ATOM 2988 C C . PRO B 1 183 ? -9.587 -13.111 -17.277 1.00 13.15 282 PRO A C 1
ATOM 2989 O O . PRO B 1 183 ? -9.117 -13.811 -16.418 1.00 14.78 282 PRO A O 1
ATOM 2993 N N . HIS B 1 184 ? -10.786 -13.339 -17.833 1.00 12.13 283 HIS A N 1
ATOM 2994 C CA . HIS B 1 184 ? -11.594 -14.464 -17.406 1.00 14.09 283 HIS A CA 1
ATOM 2995 C C . HIS B 1 184 ? -11.745 -14.467 -15.886 1.00 14.29 283 HIS A C 1
ATOM 2996 O O . HIS B 1 184 ? -11.390 -15.406 -15.191 1.00 15.08 283 HIS A O 1
ATOM 3003 N N . LEU B 1 185 ? -12.352 -13.378 -15.406 1.00 13.01 284 LEU A N 1
ATOM 3004 C CA . LEU B 1 185 ? -12.580 -13.195 -13.990 1.00 13.64 284 LEU A CA 1
ATOM 3005 C C . LEU B 1 185 ? -13.970 -13.587 -13.453 1.00 13.00 284 LEU A C 1
ATOM 3006 O O . LEU B 1 185 ? -14.243 -13.413 -12.255 1.00 14.41 284 LEU A O 1
ATOM 3011 N N . GLY B 1 186 ? -14.830 -14.179 -14.267 1.00 14.54 285 GLY A N 1
ATOM 3012 C CA . GLY B 1 186 ? -16.226 -14.478 -13.906 1.00 15.13 285 GLY A CA 1
ATOM 3013 C C . GLY B 1 186 ? -16.475 -15.241 -12.603 1.00 16.61 285 GLY A C 1
ATOM 3014 O O . GLY B 1 186 ? -17.482 -14.971 -11.918 1.00 19.42 285 GLY A O 1
ATOM 3015 N N . ALA B 1 187 ? -15.594 -16.211 -12.297 1.00 17.69 286 ALA A N 1
ATOM 3016 C CA . ALA B 1 187 ? -15.641 -17.017 -11.079 1.00 21.98 286 ALA A CA 1
ATOM 3017 C C . ALA B 1 187 ? -14.566 -16.593 -10.046 1.00 18.65 286 ALA A C 1
ATOM 3018 O O . ALA B 1 187 ? -14.454 -17.207 -8.991 1.00 21.47 286 ALA A O 1
ATOM 3020 N N . SER B 1 188 ? -13.885 -15.465 -10.286 1.00 17.28 287 SER A N 1
ATOM 3021 C CA . SER B 1 188 ? -12.738 -15.034 -9.473 1.00 18.99 287 SER A CA 1
ATOM 3022 C C . SER B 1 188 ? -13.160 -14.124 -8.307 1.00 17.50 287 SER A C 1
ATOM 3023 O O . SER B 1 188 ? -12.879 -12.922 -8.285 1.00 20.33 287 SER A O 1
ATOM 3026 N N . THR B 1 189 ? -13.897 -14.728 -7.383 1.00 18.05 288 THR A N 1
ATOM 3027 C CA . THR B 1 189 ? -14.217 -14.071 -6.127 1.00 16.84 288 THR A CA 1
ATOM 3028 C C . THR B 1 189 ? -13.754 -14.957 -5.004 1.00 18.14 288 THR A C 1
ATOM 3029 O O . THR B 1 189 ? -13.616 -16.191 -5.182 1.00 24.01 288 THR A O 1
ATOM 3033 N N . LYS B 1 190 ? -13.512 -14.352 -3.861 1.00 22.13 289 LYS A N 1
ATOM 3034 C CA . LYS B 1 190 ? -13.118 -15.065 -2.665 1.00 21.56 289 LYS A CA 1
ATOM 3035 C C . LYS B 1 190 ? -14.235 -16.037 -2.300 1.00 25.13 289 LYS A C 1
ATOM 3036 O O . LYS B 1 190 ? -13.975 -17.166 -1.906 1.00 30.06 289 LYS A O 1
ATOM 3042 N N . GLU B 1 191 ? -15.481 -15.622 -2.528 1.00 24.75 290 GLU A N 1
ATOM 3043 C CA . GLU B 1 191 ? -16.635 -16.426 -2.112 1.00 31.17 290 GLU A CA 1
ATOM 3044 C C . GLU B 1 191 ? -16.874 -17.671 -2.989 1.00 30.10 290 GLU A C 1
ATOM 3045 O O . GLU B 1 191 ? -16.977 -18.801 -2.484 1.00 43.36 290 GLU A O 1
ATOM 3051 N N . ALA B 1 192 ? -16.973 -17.466 -4.298 1.00 26.20 291 ALA A N 1
ATOM 3052 C CA . ALA B 1 192 ? -17.063 -18.568 -5.268 1.00 30.51 291 ALA A CA 1
ATOM 3053 C C . ALA B 1 192 ? -15.959 -19.599 -5.022 1.00 30.50 291 ALA A C 1
ATOM 3054 O O . ALA B 1 192 ? -16.205 -20.802 -5.091 1.00 34.21 291 ALA A O 1
ATOM 3056 N N . GLN B 1 193 ? -14.772 -19.111 -4.665 1.00 31.30 292 GLN A N 1
ATOM 3057 C CA . GLN B 1 193 ? -13.590 -19.962 -4.486 1.00 33.82 292 GLN A CA 1
ATOM 3058 C C . GLN B 1 193 ? -13.687 -20.942 -3.331 1.00 41.83 292 GLN A C 1
ATOM 3059 O O . GLN B 1 193 ? -13.161 -22.041 -3.440 1.00 53.01 292 GLN A O 1
ATOM 3065 N N . SER B 1 194 ? -14.327 -20.560 -2.225 1.00 39.60 293 SER A N 1
ATOM 3066 C CA . SER B 1 194 ? -14.595 -21.537 -1.165 1.00 45.22 293 SER A CA 1
ATOM 3067 C C . SER B 1 194 ? -16.057 -21.911 -1.236 1.00 46.43 293 SER A C 1
ATOM 3068 O O . SER B 1 194 ? -16.909 -21.092 -0.938 1.00 56.13 293 SER A O 1
ATOM 3071 N N . ARG B 1 195 ? -16.334 -23.146 -1.666 1.00 56.79 294 ARG A N 1
ATOM 3072 C CA . ARG B 1 195 ? -17.694 -23.605 -2.046 1.00 64.54 294 ARG A CA 1
ATOM 3073 C C . ARG B 1 195 ? -18.873 -22.897 -1.365 1.00 66.60 294 ARG A C 1
ATOM 3074 O O . ARG B 1 195 ? -19.085 -23.038 -0.157 1.00 79.12 294 ARG A O 1
#

B-factor: mean 21.32, std 10.95, range [8.63, 94.43]

Secondary structure (DSSP, 8-state):
--THHHHHHHHHHHHHHHHHTHHHHHHHHHTT---TTTT-B---TT-EEEEE--SHHHHHHHHHHHTTT-EEEEE-SSS-HHHHHTTT-EE--HHHHGGG-SEEEE-----TTTTTSB-HHHHTTSPTTEEEEE-S-TTSB-HHHHHHHHHHTSEEEEEES--SSSS-S--HHHHSTTEEE-SS-TT-BHHHH--/--THHHHHHHHHHHHHHHHH-HHHHHHHHHTT---TTTT-B---TT-EEEEE--SHHHHHHHHHHHTTT-EEEEE-SSS-HHHHHHTT-EE--HHHHGGG-SEEEE-----GGGTTSBSHHHHTTSPTTEEEEE-S-TTSB-HHHHHHHHHHTSEEEEEES--SSSS-S--HHHHSTTEEE-SS-TT-BHHHH--

Organism: Homo sapiens (NCBI:txid9606)

Solvent-accessible surface area: 15355 Å² total; per-residue (Å²): 128,39,39,6,34,0,13,0,6,0,0,0,1,0,0,4,0,8,3,5,40,0,3,25,0,5,53,5,0,68,100,52,84,59,44,102,187,114,5,60,3,10,15,2,61,36,52,21,0,0,0,1,5,0,28,137,53,1,78,43,0,0,54,16,0,60,34,0,32,9,120,9,12,0,69,17,108,153,33,42,79,132,59,0,67,98,23,44,2,108,37,31,61,42,113,84,0,4,71,84,0,31,3,0,0,0,26,19,73,84,84,132,90,15,79,12,26,0,52,70,99,16,6,80,72,11,87,154,22,1,48,0,0,2,12,11,128,15,8,0,4,54,46,34,1,0,38,128,6,8,127,77,23,38,1,30,3,0,0,4,0,3,8,92,106,68,69,10,192,109,60,42,14,0,86,40,105,42,0,0,0,0,0,70,0,6,43,4,0,118,56,2,103,85,212,129,44,38,6,36,0,13,0,6,0,0,0,1,0,0,5,0,8,2,5,42,0,3,27,0,5,52,5,0,72,101,55,83,61,44,100,187,116,7,62,3,8,15,2,60,40,53,20,0,0,0,1,6,0,28,133,54,1,82,39,0,0,56,19,0,58,34,0,29,8,124,9,10,0,72,16,105,152,27,38,78,123,74,0,65,99,33,40,1,109,28,33,62,43,115,86,0,4,68,84,0,23,2,0,0,0,25,16,78,83,84,134,87,14,81,15,26,1,46,78,90,12,5,78,64,11,88,160,20,1,48,0,0,3,12,17,126,14,10,0,4,57,45,32,2,0,36,122,7,8,123,78,28,35,1,30,2,0,0,4,0,4,8,99,97,67,70,10,183,101,60,46,10,0,85,38,110,45,0,0,0,0,0,73,0,5,45,6,0,117,56,3,101,85,212

Sequence (390 aa):
NGNSLSAAELTCGMMIMMCLARQIPQATASMKDDGKWERKKFMGTELNGKKTLGILGLGRIGREEVATRMQSFGMKKTIGYDPIISPEEVSASFGVQQLPLEEIWPLCDFITVHTPLLPSTTGLLLNDNTFAQCKKGVRVVVNCARGGIVDEGALLRALQSGQCAGAALDVFTEEPPRDRALVDHENVISCPHLGASTKEAQSRNGNSLSAAELTCGMMIMMCLARQIPQATASMKDGKWERKKFMGTELNGKKTLGILGLGRIGRREEVATRMQSFGMKKTIGYDPIISPEEVSASFGVQQLPLEEIWPLCDFITVHTPLLPSTTGLLLNDNNTFAQCKKGVRVVVNCARGGIVDEGALLRALQSGQCAGAALDVFTEEPPRDRALVDHENVISCPHLGASTKEAQSR

Nearest PDB structures (foldseek):
  7cvp-assembly1_A  TM=1.001E+00  e=2.786E-40  Homo sapiens
  6cwa-assembly1_B  TM=1.003E+00  e=4.835E-40  Homo sapiens
  7dkm-assembly1_A  TM=1.001E+00  e=4.547E-40  Homo sapiens
  6plf-assembly1_B  TM=1.003E+00  e=9.485E-40  Homo sapiens
  7va1-assembly1_B  TM=9.990E-01  e=1.750E-39  Homo sapiens

Radius of gyration: 20.07 Å; Cα contacts (8 Å, |Δi|>4): 878; chains: 2; bounding box: 44×48×55 Å

InterPro domains:
  IPR006139 D-isomer specific 2-hydroxyacid dehydrogenase, catalytic domain [PF00389] (9-317)
  IPR006140 D-isomer specific 2-hydroxyacid dehydrogenase, NAD-binding domain [PF02826] (112-285)
  IPR006236 D-3-phosphoglycerate dehydrogenase [TIGR01327] (8-412)
  IPR029009 Allosteric substrate binding domain superfamily [G3DSA:3.30.1330.90] (322-456)
  IPR029009 Allosteric substrate binding domain superfamily [SSF143548] (327-450)
  IPR029752 D-isomer specific 2-hydroxyacid dehydrogenase, NAD-binding domain conserved site 1 [PS00065] (148-175)
  IPR029753 D-isomer specific 2-hydroxyacid dehydrogenase, NAD-binding domain conserved site [PS00670] (196-218)
  IPR029753 D-isomer specific 2-hydroxyacid dehydrogenase, NAD-binding domain conserved site [PS00671] (225-241)
  IPR036291 NAD(P)-binding domain superfamily [SSF51735] (105-286)
  IPR045626 D-3-phosphoglycerate dehydrogenase, ASB domain [PF19304] (330-409)

GO terms:
  GO:0004617 phosphoglycerate dehydrogenase activity (F, TAS)
  GO:0007420 brain development (P, TAS)
  GO:0004617 phosphoglycerate dehydrogenase activity (F, IMP)
  GO:0006564 L-serine biosynthetic process (P, IMP)
  GO:0005829 cytosol (C, TAS)
  GO:0005515 protein binding (F, IPI)
  GO:0009055 electron transfer activity (F, TAS)
  GO:0070062 extracellular exosome (C, HDA)

CATH classification: 3.40.50.720